Protein AF-A0A1H9P0B0-F1 (afdb_monomer_lite)

Sequence (717 aa):
MHRDKDIGLKILKIICSAGIIAATFNVGNLKNVRAEEIKENSNQQDVENGSNLEKEEQLEKSNEESKLYTNEQSDELQSFEEEKDVPRVEPISPVYEGVDYSAVYDYHYYIENNPDVREEYPYNPSAVFEHFIRFGMSEGRLSSPNFDVKSYKNANPDLRAAFGNNLVKYYKHYVQYGQYENRVATGCETLQKTISSYNGKDYSAVYDYDYYKLHNKDLEKAFGDNDALYIKHFAEFGMNEQRQAKESFDPKSYRYAYPDLRAHFRRNYKMYYEHYINHGLRENRKDTTGVTELRNPLTRVNNEDYSKVYDYHYYIENNPDIKAFYGDDDAGALEHFYKFGMREQRKANDTFDVRSYRYEYMDLRGAFFSDYAQYYRHYIKHGAAEGRHTSGVTSLQGIITKINGIDYSKVYNFHEYINRYPDLKRLYADDDAGAIKHFAEFGMREQRKGNDTFDVRSYRYEYRDLRLIFRNNYPEYYKHYINHGAAEGRHTSGVTTLQNPVTVYGGIELAPIYDYYFYSSHYPDLVRAYGDDDVSLLEHFGGIGIIEGRQAKAQFDQNLYNDVKERLHPTPPPIVGTDAMINIAQRYSSPSPYLILVDRSRHKVGIFSGSQGRWGEVDYFLCGDGKASTPTVEGLFHIVNKKPYFDSGSARCWYATRIYKGYLFHSVLYTQTSSPTHIKDGRLGVGVSHGCVRLDINKAKWIYDNIPIGTTVVIYS

Secondary structure (DSSP, 8-state):
----SSSTTTTTTSSS-S----------------------------------------------------------------------------EETTEE-TTT--HHHHHHH-HHHHHHSTT-HHHHHHHIIIIIHHHT---BTTB-HHHHHHH-HHHHHHHTT-HHHHHHHIIIIITTTT---SS--S-SS---EETTEE-TTT--HHHHHHH-HHHHHHHTT-HHHHHHHIIIIITTTT---BTTB-HHHHHHH-HHHHHHHTT-HHHHHHHIIIIITTTT---SS---S-SS---EETTEE-TTT--HHHHHHH-HHHHHHHTT-HHHHHHHIIIIITTTT---SSS--HHHHHHH-HHHHHHHTT-HHHHHHHIIIIITTTT---S---S-SS---EETTEE-TTT--HHHHHHH-HHHHHHHTT-HHHHHHHIIIIITTTT--SSTT--HHHHHHH-HHHHHHHTT-HHHHHHHIIIIITTTT---S---S-SS---EETTEE-TTTB-HHHHHHH-HHHHHHHTT-HHHHHHHIIIIIHHHT--BSSS--HHHHHHHHHHHSPPPPPPPTT--HHHHHTT---SSSEEEEEETTTTEEEEEES-TT-PEEEEEEE-B-B-TTSPPPPEEEE--EEEEEEEETTEEEEEEEEEETTEEEEESEE-SSSSS--EEE---SS--BSSSEEE-HHHHHHHHHHSPTT-EEEEE-

pLDDT: mean 85.05, std 21.52, range [22.92, 98.44]

InterPro domains:
  IPR005490 L,D-transpeptidase catalytic domain [PF03734] (594-715)
  IPR005490 L,D-transpeptidase catalytic domain [PS52029] (594-716)
  IPR005490 L,D-transpeptidase catalytic domain [cd16913] (595-716)
  IPR038063 L,D-transpeptidase catalytic domain-like [G3DSA:2.40.440.10] (590-716)
  IPR038063 L,D-transpeptidase catalytic domain-like [SSF141523] (592-716)
  IPR050979 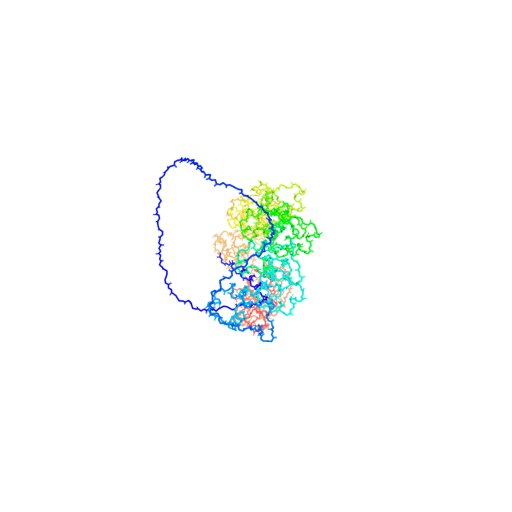Bacterial L,D-transpeptidase [PTHR30582] (591-716)

Structure (mmCIF, N/CA/C/O backbone):
data_AF-A0A1H9P0B0-F1
#
_entry.id   AF-A0A1H9P0B0-F1
#
loop_
_atom_site.group_PDB
_atom_site.id
_atom_site.type_symbol
_atom_site.label_atom_id
_atom_site.label_alt_id
_atom_site.label_comp_id
_atom_site.label_asym_id
_atom_site.label_entity_id
_atom_site.label_seq_id
_atom_site.pdbx_PDB_ins_code
_atom_site.Cartn_x
_atom_site.Cartn_y
_atom_site.Cartn_z
_atom_site.occupancy
_atom_site.B_iso_or_equiv
_atom_site.auth_seq_id
_atom_site.auth_comp_id
_atom_site.auth_asym_id
_atom_site.auth_atom_id
_atom_site.pdbx_PDB_model_num
ATOM 1 N N . MET A 1 1 ? 4.850 9.548 22.088 1.00 40.91 1 MET A N 1
ATOM 2 C CA . MET A 1 1 ? 5.548 9.685 20.791 1.00 40.91 1 MET A CA 1
ATOM 3 C C . MET A 1 1 ? 7.007 9.253 20.957 1.00 40.91 1 MET A C 1
ATOM 5 O O . MET A 1 1 ? 7.871 10.095 21.133 1.00 40.91 1 MET A O 1
ATOM 9 N N . HIS A 1 2 ? 7.270 7.940 20.987 1.00 32.16 2 HIS A N 1
ATOM 10 C CA . HIS A 1 2 ? 8.622 7.353 21.039 1.00 32.16 2 HIS A CA 1
ATOM 11 C C . HIS A 1 2 ? 8.531 5.837 20.769 1.00 32.16 2 HIS A C 1
ATOM 13 O O . HIS A 1 2 ? 8.406 5.039 21.695 1.00 32.16 2 HIS A O 1
ATOM 19 N N . ARG A 1 3 ? 8.494 5.485 19.479 1.00 30.97 3 ARG A N 1
ATOM 20 C CA . ARG A 1 3 ? 8.750 4.189 18.810 1.00 30.97 3 ARG A CA 1
ATOM 21 C C . ARG A 1 3 ? 8.471 4.409 17.308 1.00 30.97 3 ARG A C 1
ATOM 23 O O . ARG A 1 3 ? 8.015 5.490 16.946 1.00 30.97 3 ARG A O 1
ATOM 30 N N . ASP A 1 4 ? 8.813 3.433 16.470 1.00 36.25 4 ASP A N 1
ATOM 31 C CA . ASP A 1 4 ? 8.596 3.421 15.009 1.00 36.25 4 ASP A CA 1
ATOM 32 C C . ASP A 1 4 ? 9.521 4.310 14.151 1.00 36.25 4 ASP A C 1
ATOM 34 O O . ASP A 1 4 ? 9.092 5.142 13.356 1.00 36.25 4 ASP A O 1
ATOM 38 N N . LYS A 1 5 ? 10.834 4.046 14.239 1.00 33.19 5 LYS A N 1
ATOM 39 C CA . LYS A 1 5 ? 11.798 4.328 13.149 1.00 33.19 5 LYS A CA 1
ATOM 40 C C . LYS A 1 5 ? 12.561 3.094 12.633 1.00 33.19 5 LYS A C 1
ATOM 42 O O . LYS A 1 5 ? 13.359 3.224 11.713 1.00 33.19 5 LYS A O 1
ATOM 47 N N . ASP A 1 6 ? 12.309 1.902 13.180 1.00 38.84 6 ASP A N 1
ATOM 48 C CA . ASP A 1 6 ? 13.227 0.749 13.063 1.00 38.84 6 ASP A CA 1
ATOM 49 C C . ASP A 1 6 ? 12.710 -0.418 12.187 1.00 38.84 6 ASP A C 1
ATOM 51 O O . ASP A 1 6 ? 13.233 -1.532 12.215 1.00 38.84 6 ASP A O 1
ATOM 55 N N . ILE A 1 7 ? 11.659 -0.175 11.392 1.00 36.25 7 ILE A N 1
ATOM 56 C CA . ILE A 1 7 ? 11.090 -1.165 10.452 1.00 36.25 7 ILE A CA 1
ATOM 57 C C . ILE A 1 7 ? 11.557 -0.906 9.007 1.00 36.25 7 ILE A C 1
ATOM 59 O O . ILE A 1 7 ? 11.812 -1.854 8.265 1.00 36.25 7 ILE A O 1
ATOM 63 N N . GLY A 1 8 ? 11.783 0.356 8.618 1.00 31.88 8 GLY A N 1
ATOM 64 C CA . GLY A 1 8 ? 12.218 0.713 7.258 1.00 31.88 8 GLY A CA 1
ATOM 65 C C . GLY A 1 8 ? 13.624 0.225 6.879 1.00 31.88 8 GLY A C 1
ATOM 66 O O . GLY A 1 8 ? 13.896 -0.019 5.706 1.00 31.88 8 GLY A O 1
ATOM 67 N N . LEU A 1 9 ? 14.519 0.019 7.853 1.00 32.91 9 LEU A N 1
ATOM 68 C CA . LEU A 1 9 ? 15.931 -0.297 7.587 1.00 32.91 9 LEU A CA 1
ATOM 69 C C . LEU A 1 9 ? 16.223 -1.797 7.372 1.00 32.91 9 LEU A C 1
ATOM 71 O O . LEU A 1 9 ? 17.342 -2.159 7.009 1.00 32.91 9 LEU A O 1
ATOM 75 N N . LYS A 1 10 ? 15.239 -2.685 7.585 1.00 33.31 10 LYS A N 1
ATOM 76 C CA . LYS A 1 10 ? 15.415 -4.146 7.439 1.00 33.31 10 LYS A CA 1
ATOM 77 C C . LYS A 1 10 ? 15.059 -4.696 6.057 1.00 33.31 10 LYS A C 1
ATOM 79 O O . LYS A 1 10 ? 15.552 -5.761 5.705 1.00 33.31 10 LYS A O 1
ATOM 84 N N . ILE A 1 11 ? 14.274 -3.972 5.257 1.00 32.31 11 ILE A N 1
ATOM 85 C CA . ILE A 1 11 ? 13.881 -4.418 3.906 1.00 32.31 11 ILE A CA 1
ATOM 86 C C . ILE A 1 11 ? 14.977 -4.100 2.871 1.00 32.31 11 ILE A C 1
ATOM 88 O O . ILE A 1 11 ? 15.235 -4.904 1.979 1.00 32.31 11 ILE A O 1
ATOM 92 N N . LEU A 1 12 ? 15.717 -2.996 3.043 1.00 30.12 12 LEU A N 1
ATOM 93 C CA . LEU A 1 12 ? 16.769 -2.583 2.102 1.00 30.12 12 LEU A CA 1
ATOM 94 C C . LEU A 1 12 ? 18.017 -3.495 2.098 1.00 30.12 12 LEU A C 1
ATOM 96 O O . LEU A 1 12 ? 18.828 -3.420 1.180 1.00 30.12 12 LEU A O 1
ATOM 100 N N . LYS A 1 13 ? 18.185 -4.370 3.101 1.00 32.91 13 LYS A N 1
ATOM 101 C CA . LYS A 1 13 ? 19.339 -5.286 3.214 1.00 32.91 13 LYS A CA 1
ATOM 102 C C . LYS A 1 13 ? 19.157 -6.651 2.539 1.00 32.91 13 LYS A C 1
ATOM 104 O O . LYS A 1 13 ? 20.105 -7.426 2.531 1.00 32.91 13 LYS A O 1
ATOM 109 N N . ILE A 1 14 ? 17.985 -6.949 1.972 1.00 30.84 14 ILE A N 1
ATOM 110 C CA . ILE A 1 14 ? 17.699 -8.260 1.351 1.00 30.84 14 ILE A CA 1
ATOM 111 C C . ILE A 1 14 ? 17.942 -8.257 -0.174 1.00 30.84 14 ILE A C 1
ATOM 113 O O . ILE A 1 14 ? 18.101 -9.316 -0.769 1.00 30.84 14 ILE A O 1
ATOM 117 N N . ILE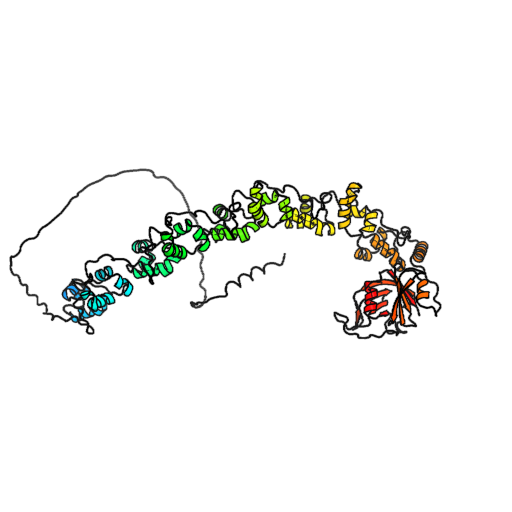 A 1 15 ? 18.040 -7.085 -0.814 1.00 31.55 15 ILE A N 1
ATOM 118 C CA . ILE A 1 15 ? 18.153 -6.973 -2.283 1.00 31.55 15 ILE A CA 1
ATOM 119 C C . ILE A 1 15 ? 19.616 -7.012 -2.783 1.00 31.55 15 ILE A C 1
ATOM 121 O O . ILE A 1 15 ? 19.869 -7.415 -3.914 1.00 31.55 15 ILE A O 1
ATOM 125 N N . CYS A 1 16 ? 20.608 -6.683 -1.948 1.00 28.45 16 CYS A N 1
ATOM 126 C CA . CYS A 1 16 ? 22.018 -6.575 -2.361 1.00 28.45 16 CYS A CA 1
ATOM 127 C C . CYS A 1 16 ? 22.856 -7.838 -2.070 1.00 28.45 16 CYS A C 1
ATOM 129 O O . CYS A 1 16 ? 23.923 -7.749 -1.464 1.00 28.45 16 CYS A O 1
ATOM 131 N N . SER A 1 17 ? 22.384 -9.035 -2.435 1.00 30.73 17 SER A N 1
ATOM 132 C CA . SER A 1 17 ? 23.117 -10.291 -2.169 1.00 30.73 17 SER A CA 1
ATOM 133 C C . SER A 1 17 ? 23.054 -11.316 -3.309 1.00 30.73 17 SER A C 1
ATOM 135 O O . SER A 1 17 ? 22.697 -12.469 -3.090 1.00 30.73 17 SER A O 1
ATOM 137 N N . ALA A 1 18 ? 23.469 -10.905 -4.516 1.00 27.97 18 ALA A N 1
ATOM 138 C CA . ALA A 1 18 ? 23.964 -11.804 -5.568 1.00 27.97 18 ALA A CA 1
ATOM 139 C C . ALA A 1 18 ? 24.812 -11.050 -6.626 1.00 27.97 18 ALA A C 1
ATOM 141 O O . ALA A 1 18 ? 24.303 -10.137 -7.265 1.00 27.97 18 ALA A O 1
ATOM 142 N N . GLY A 1 19 ? 26.065 -11.476 -6.864 1.00 27.22 19 GLY A N 1
ATOM 143 C CA . GLY A 1 19 ? 26.716 -11.358 -8.190 1.00 27.22 19 GLY A CA 1
ATOM 144 C C . GLY A 1 19 ? 27.566 -10.120 -8.559 1.00 27.22 19 GLY A C 1
ATOM 145 O O . GLY A 1 19 ? 27.167 -9.363 -9.430 1.00 27.22 19 GLY A O 1
ATOM 146 N N . ILE A 1 20 ? 28.755 -9.968 -7.948 1.00 30.59 20 ILE A N 1
ATOM 147 C CA . ILE A 1 20 ? 30.113 -9.872 -8.579 1.00 30.59 20 ILE A CA 1
ATOM 148 C C . ILE A 1 20 ? 30.171 -9.287 -10.030 1.00 30.59 20 ILE A C 1
ATOM 150 O O . ILE A 1 20 ? 29.515 -9.814 -10.917 1.00 30.59 20 ILE A O 1
ATOM 154 N N . ILE A 1 21 ? 30.954 -8.241 -10.365 1.00 28.03 21 ILE A N 1
ATOM 155 C CA . ILE A 1 21 ? 32.432 -8.219 -10.578 1.00 28.03 21 ILE A CA 1
ATOM 156 C C . ILE A 1 21 ? 33.046 -6.846 -10.205 1.00 28.03 21 ILE A C 1
ATOM 158 O O . ILE A 1 21 ? 32.392 -5.810 -10.273 1.00 28.03 21 ILE A O 1
ATOM 162 N N . ALA A 1 22 ? 34.319 -6.854 -9.793 1.00 28.23 22 ALA A N 1
ATOM 163 C CA . ALA A 1 22 ? 35.058 -5.704 -9.271 1.00 28.23 22 ALA A CA 1
ATOM 164 C C . ALA A 1 22 ? 35.684 -4.775 -10.334 1.00 28.23 22 ALA A C 1
ATOM 166 O O . ALA A 1 22 ? 36.183 -5.232 -11.359 1.00 28.23 22 ALA A O 1
ATOM 167 N N . ALA A 1 23 ? 35.810 -3.493 -9.979 1.00 26.31 23 ALA A N 1
ATOM 168 C CA . ALA A 1 23 ? 36.848 -2.592 -10.476 1.00 26.31 23 ALA A CA 1
ATOM 169 C C . ALA A 1 23 ? 37.413 -1.793 -9.288 1.00 26.31 23 ALA A C 1
ATOM 171 O O . ALA A 1 23 ? 36.669 -1.164 -8.535 1.00 26.31 23 ALA A O 1
ATOM 172 N N . THR A 1 24 ? 38.724 -1.867 -9.072 1.00 29.58 24 THR A N 1
ATOM 173 C CA . THR A 1 24 ? 39.413 -1.231 -7.941 1.00 29.58 24 THR A CA 1
ATOM 174 C C . THR A 1 24 ? 39.686 0.247 -8.197 1.00 29.58 24 THR A C 1
ATOM 176 O O . THR A 1 24 ? 40.335 0.564 -9.191 1.00 29.58 24 THR A O 1
ATOM 179 N N . PHE A 1 25 ? 39.344 1.128 -7.252 1.00 24.41 25 PHE A N 1
ATOM 180 C CA . PHE A 1 25 ? 39.997 2.436 -7.133 1.00 24.41 25 PHE A CA 1
ATOM 181 C C . PHE A 1 25 ? 40.391 2.749 -5.688 1.00 24.41 25 PHE A C 1
ATOM 183 O O . PHE A 1 25 ? 39.725 2.357 -4.730 1.00 24.41 25 PHE A O 1
ATOM 190 N N . ASN A 1 26 ? 41.550 3.390 -5.562 1.00 25.98 26 ASN A N 1
ATOM 191 C CA . ASN A 1 26 ? 42.333 3.493 -4.338 1.00 25.98 26 ASN A CA 1
ATOM 192 C C . ASN A 1 26 ? 41.938 4.739 -3.524 1.00 25.98 26 ASN A C 1
ATOM 194 O O . ASN A 1 26 ? 41.812 5.825 -4.087 1.00 25.98 26 ASN A O 1
ATOM 198 N N . VAL A 1 27 ? 41.774 4.604 -2.204 1.00 26.69 27 VAL A N 1
ATOM 199 C CA . VAL A 1 27 ? 41.466 5.734 -1.309 1.00 26.69 27 VAL A CA 1
ATOM 200 C C . VAL A 1 27 ? 42.768 6.293 -0.742 1.00 26.69 27 VAL A C 1
ATOM 202 O O . VAL A 1 27 ? 43.434 5.630 0.050 1.00 26.69 27 VAL A O 1
ATOM 205 N N . GLY A 1 28 ? 43.117 7.527 -1.116 1.00 28.16 28 GLY A N 1
ATOM 206 C CA . GLY A 1 28 ? 44.353 8.184 -0.686 1.00 28.16 28 GLY A CA 1
ATOM 207 C C . GLY A 1 28 ? 44.184 9.671 -0.365 1.00 28.16 28 GLY A C 1
ATOM 208 O O . GLY A 1 28 ? 44.182 10.498 -1.263 1.00 28.16 28 GLY A O 1
ATOM 209 N N . ASN A 1 29 ? 44.151 9.982 0.935 1.00 27.48 29 ASN A N 1
ATOM 210 C CA . ASN A 1 29 ? 44.436 11.283 1.564 1.00 27.48 29 ASN A CA 1
ATOM 211 C C . ASN A 1 29 ? 43.575 12.521 1.225 1.00 27.48 29 ASN A C 1
ATOM 213 O O . ASN A 1 29 ? 43.861 13.304 0.325 1.00 27.48 29 ASN A O 1
ATOM 217 N N . LEU A 1 30 ? 42.656 12.822 2.149 1.00 26.05 30 LEU A N 1
ATOM 218 C CA . LEU A 1 30 ? 42.224 14.186 2.475 1.00 26.05 30 LEU A CA 1
ATOM 219 C C . LEU A 1 30 ? 43.319 14.934 3.259 1.00 26.05 30 LEU A C 1
ATOM 221 O O . LEU A 1 30 ? 43.673 14.471 4.342 1.00 26.05 30 LEU A O 1
ATOM 225 N N . LYS A 1 31 ? 43.750 16.125 2.811 1.00 30.02 31 LYS A N 1
ATOM 226 C CA . LYS A 1 31 ? 44.203 17.233 3.688 1.00 30.02 31 LYS A CA 1
ATOM 227 C C . LYS A 1 31 ? 44.002 18.612 3.029 1.00 30.02 31 LYS A C 1
ATOM 229 O O . LYS A 1 31 ? 44.608 18.906 2.011 1.00 30.02 31 LYS A O 1
ATOM 234 N N . ASN A 1 32 ? 43.177 19.432 3.684 1.00 29.09 32 ASN A N 1
ATOM 235 C CA . ASN A 1 32 ? 43.084 20.904 3.708 1.00 29.09 32 ASN A CA 1
ATOM 236 C C . ASN A 1 32 ? 43.797 21.758 2.633 1.00 29.09 32 ASN A C 1
ATOM 238 O O . ASN A 1 32 ? 45.016 21.890 2.687 1.00 29.09 32 ASN A O 1
ATOM 242 N N . VAL A 1 33 ? 43.015 22.583 1.918 1.00 27.14 33 VAL A N 1
ATOM 243 C CA . VAL A 1 33 ? 43.248 24.046 1.796 1.00 27.14 33 VAL A CA 1
ATOM 244 C C . VAL A 1 33 ? 41.890 24.771 1.908 1.00 27.14 33 VAL A C 1
ATOM 246 O O . VAL A 1 33 ? 40.851 24.187 1.605 1.00 27.14 33 VAL A O 1
ATOM 249 N N . ARG A 1 34 ? 41.891 26.009 2.424 1.00 27.70 34 ARG A N 1
ATOM 250 C CA . ARG A 1 34 ? 40.715 26.885 2.607 1.00 27.70 34 ARG A CA 1
ATOM 251 C C . ARG A 1 34 ? 40.079 27.316 1.277 1.00 27.70 34 ARG A C 1
ATOM 253 O O . ARG A 1 34 ? 40.787 27.480 0.291 1.00 27.70 34 ARG A O 1
ATOM 260 N N . ALA A 1 35 ? 38.782 27.620 1.320 1.00 27.92 35 ALA A N 1
ATOM 261 C CA . ALA A 1 35 ? 38.116 28.492 0.354 1.00 27.92 35 ALA A CA 1
ATOM 262 C C . ALA A 1 35 ? 37.975 29.908 0.943 1.00 27.92 35 ALA A C 1
ATOM 264 O O . ALA A 1 35 ? 37.731 30.044 2.145 1.00 27.92 35 ALA A O 1
ATOM 265 N N . GLU A 1 36 ? 38.113 30.933 0.104 1.00 28.31 36 GLU A N 1
ATOM 266 C CA . GLU A 1 36 ? 37.756 32.322 0.421 1.00 28.31 36 GLU A CA 1
ATOM 267 C C . GLU A 1 36 ? 36.443 32.695 -0.280 1.00 28.31 36 GLU A C 1
ATOM 269 O O . GLU A 1 36 ? 36.149 32.219 -1.378 1.00 28.31 36 GLU A O 1
ATOM 274 N N . GLU A 1 37 ? 35.635 33.521 0.383 1.00 30.52 37 GLU A N 1
ATOM 275 C CA . GLU A 1 37 ? 34.362 34.026 -0.134 1.00 30.52 37 GLU A CA 1
ATOM 276 C C . GLU A 1 37 ? 34.591 35.197 -1.100 1.00 30.52 37 GLU A C 1
ATOM 278 O O . GLU A 1 37 ? 35.351 36.112 -0.785 1.00 30.52 37 GLU A O 1
ATOM 283 N N . ILE A 1 38 ? 33.829 35.262 -2.196 1.00 28.72 38 ILE A N 1
ATOM 284 C CA . ILE A 1 38 ? 33.511 36.540 -2.852 1.00 28.72 38 ILE A CA 1
ATOM 285 C C . ILE A 1 38 ? 31.994 36.626 -3.018 1.00 28.72 38 ILE A C 1
ATOM 287 O O . ILE A 1 38 ? 31.350 35.697 -3.502 1.00 28.72 38 ILE A O 1
ATOM 291 N N . LYS A 1 39 ? 31.434 37.744 -2.551 1.00 28.62 39 LYS A N 1
ATOM 292 C CA . LYS A 1 39 ? 30.000 38.045 -2.552 1.00 28.62 39 LYS A CA 1
ATOM 293 C C . LYS A 1 39 ? 29.566 38.688 -3.864 1.00 28.62 39 LYS A C 1
ATOM 295 O O . LYS A 1 39 ? 30.308 39.466 -4.459 1.00 28.62 39 LYS A O 1
ATOM 300 N N . GLU A 1 40 ? 28.318 38.434 -4.229 1.00 29.22 40 GLU A N 1
ATOM 301 C CA . GLU A 1 40 ? 27.564 39.256 -5.172 1.00 29.22 40 GLU A CA 1
ATOM 302 C C . GLU A 1 40 ? 27.422 40.696 -4.646 1.00 29.22 40 GLU A C 1
ATOM 304 O O . GLU A 1 40 ? 27.255 40.901 -3.441 1.00 29.22 40 GLU A O 1
ATOM 309 N N . ASN A 1 41 ? 27.368 41.679 -5.552 1.00 27.47 41 ASN A N 1
ATOM 310 C CA . ASN A 1 41 ? 26.251 42.624 -5.521 1.00 27.47 41 ASN A CA 1
ATOM 311 C C . ASN A 1 41 ? 26.054 43.382 -6.845 1.00 27.47 41 ASN A C 1
ATOM 313 O O . ASN A 1 41 ? 26.991 43.940 -7.405 1.00 27.47 41 ASN A O 1
ATOM 317 N N . SER A 1 42 ? 24.792 43.399 -7.278 1.00 29.39 42 SER A N 1
ATOM 318 C CA . SER A 1 42 ? 24.070 44.480 -7.968 1.00 29.39 42 SER A CA 1
ATOM 319 C C . SER A 1 42 ? 24.850 45.598 -8.689 1.00 29.39 42 SER A C 1
ATOM 321 O O . SER A 1 42 ? 25.502 46.425 -8.051 1.00 29.39 42 SER A O 1
ATOM 323 N N . ASN A 1 43 ? 24.519 45.813 -9.966 1.00 27.88 43 ASN A N 1
ATOM 324 C CA . ASN A 1 43 ? 23.681 46.973 -10.301 1.00 27.88 43 ASN A CA 1
ATOM 325 C C . ASN A 1 43 ? 22.981 46.819 -11.657 1.00 27.88 43 ASN A C 1
ATOM 327 O O . ASN A 1 43 ? 23.537 46.286 -12.612 1.00 27.88 43 ASN A O 1
ATOM 331 N N . GLN A 1 44 ? 21.750 47.320 -11.712 1.00 31.28 44 GLN A N 1
ATOM 332 C CA . GLN A 1 44 ? 20.889 47.372 -12.886 1.00 31.28 44 GLN A CA 1
ATOM 333 C C . GLN A 1 44 ? 20.434 48.829 -13.021 1.00 31.28 44 GLN A C 1
ATOM 335 O O . GLN A 1 44 ? 19.975 49.398 -12.031 1.00 31.28 44 GLN A O 1
ATOM 340 N N . GLN A 1 45 ? 20.580 49.439 -14.199 1.00 29.20 45 GLN A N 1
ATOM 341 C CA . GLN A 1 45 ? 19.930 50.714 -14.509 1.00 29.20 45 GLN A CA 1
ATOM 342 C C . GLN A 1 45 ? 19.765 50.891 -16.026 1.00 29.20 45 GLN A C 1
ATOM 344 O O . GLN A 1 45 ? 20.739 51.037 -16.757 1.00 29.20 45 GLN A O 1
ATOM 349 N N . ASP A 1 46 ? 18.513 50.752 -16.459 1.00 27.28 46 ASP A N 1
ATOM 350 C CA . ASP A 1 46 ? 17.743 51.593 -17.387 1.00 27.28 46 ASP A CA 1
ATOM 351 C C . ASP A 1 46 ? 18.469 52.450 -18.451 1.00 27.28 46 ASP A C 1
ATOM 353 O O . ASP A 1 46 ? 19.350 53.246 -18.138 1.00 27.28 46 ASP A O 1
ATOM 357 N N . VAL A 1 47 ? 17.964 52.407 -19.695 1.00 28.47 47 VAL A N 1
ATOM 358 C CA . VAL A 1 47 ? 17.231 53.510 -20.381 1.00 28.47 47 VAL A CA 1
ATOM 359 C C . VAL A 1 47 ? 17.192 53.278 -21.911 1.00 28.47 47 VAL A C 1
ATOM 361 O O . VAL A 1 47 ? 18.203 53.344 -22.595 1.00 28.47 47 VAL A O 1
ATOM 364 N N . GLU A 1 48 ? 15.973 53.013 -22.393 1.00 27.33 48 GLU A N 1
ATOM 365 C CA . GLU A 1 48 ? 15.291 53.450 -23.633 1.00 27.33 48 GLU A CA 1
ATOM 366 C C . GLU A 1 48 ? 15.943 53.620 -25.040 1.00 27.33 48 GLU A C 1
ATOM 368 O O . GLU A 1 48 ? 17.028 54.154 -25.225 1.00 27.33 48 GLU A O 1
ATOM 373 N N . ASN A 1 49 ? 15.054 53.405 -26.033 1.00 25.81 49 ASN A N 1
ATOM 374 C CA . ASN A 1 49 ? 14.916 54.065 -27.353 1.00 25.81 49 ASN A CA 1
ATOM 375 C C . ASN A 1 49 ? 15.885 53.734 -28.511 1.00 25.81 49 ASN A C 1
ATOM 377 O O . ASN A 1 49 ? 17.100 53.724 -28.372 1.00 25.81 49 ASN A O 1
ATOM 381 N N . GLY A 1 50 ? 15.312 53.597 -29.720 1.00 26.44 50 GLY A N 1
ATOM 382 C CA . GLY A 1 50 ? 16.060 53.615 -30.990 1.00 26.44 50 GLY A CA 1
ATOM 383 C C . GLY A 1 50 ? 15.399 52.838 -32.135 1.00 26.44 50 GLY A C 1
ATOM 384 O O . GLY A 1 50 ? 15.651 51.652 -32.308 1.00 26.44 50 GLY A O 1
ATOM 385 N N . SER A 1 51 ? 14.547 53.499 -32.918 1.00 27.47 51 SER A N 1
ATOM 386 C CA . SER A 1 51 ? 13.839 52.952 -34.086 1.00 27.47 51 SER A CA 1
ATOM 387 C C . SER A 1 51 ? 14.649 52.960 -35.400 1.00 27.47 51 SER A C 1
ATOM 389 O O . SER A 1 51 ? 15.626 53.691 -35.521 1.00 27.47 51 SER A O 1
ATOM 391 N N . ASN A 1 52 ? 14.090 52.275 -36.417 1.00 27.88 52 ASN A N 1
ATOM 392 C CA . ASN A 1 52 ? 14.205 52.531 -37.872 1.00 27.88 52 ASN A CA 1
ATOM 393 C C . ASN A 1 52 ? 15.469 52.044 -38.637 1.00 27.88 52 ASN A C 1
ATOM 395 O O . ASN A 1 52 ? 16.581 52.182 -38.154 1.00 27.88 52 ASN A O 1
ATOM 399 N N . LEU A 1 53 ? 15.275 51.282 -39.739 1.00 28.52 53 LEU A N 1
ATOM 400 C CA . LEU A 1 53 ? 15.372 51.661 -41.186 1.00 28.52 53 LEU A CA 1
ATOM 401 C C . LEU A 1 53 ? 16.845 51.827 -41.665 1.00 28.52 53 LEU A C 1
ATOM 403 O O . LEU A 1 53 ? 17.659 52.335 -40.914 1.00 28.52 53 LEU A O 1
ATOM 407 N N . GLU A 1 54 ? 17.298 51.438 -42.868 1.00 30.12 54 GLU A N 1
ATOM 408 C CA . GLU A 1 54 ? 16.641 51.069 -44.140 1.00 30.12 54 GLU A CA 1
ATOM 409 C C . GLU A 1 54 ? 17.637 50.337 -45.097 1.00 30.12 54 GLU A C 1
ATOM 411 O O . GLU A 1 54 ? 18.833 50.537 -44.941 1.00 30.12 54 GLU A O 1
ATOM 416 N N . LYS A 1 55 ? 17.120 49.557 -46.077 1.00 29.02 55 LYS A N 1
ATOM 417 C CA . LYS A 1 55 ? 17.572 49.319 -47.495 1.00 29.02 55 LYS A CA 1
ATOM 418 C C . LYS A 1 55 ? 19.062 49.026 -47.843 1.00 29.02 55 LYS A C 1
ATOM 420 O O . LYS A 1 55 ? 19.976 49.624 -47.303 1.00 29.02 55 LYS A O 1
ATOM 425 N N . GLU A 1 56 ? 19.365 47.981 -48.634 1.00 28.11 56 GLU A N 1
ATOM 426 C CA . GLU A 1 56 ? 19.513 47.955 -50.128 1.00 28.11 56 GLU A CA 1
ATOM 427 C C . GLU A 1 56 ? 20.570 48.966 -50.653 1.00 28.11 56 GLU A C 1
ATOM 429 O O . GLU A 1 56 ? 20.585 50.108 -50.221 1.00 28.11 56 GLU A O 1
ATOM 434 N N . GLU A 1 57 ? 21.529 48.629 -51.534 1.00 32.25 57 GLU A N 1
ATOM 435 C CA . GLU A 1 57 ? 21.332 48.094 -52.901 1.00 32.25 57 GLU A CA 1
ATOM 436 C C . GLU A 1 57 ? 22.582 47.356 -53.499 1.00 32.25 57 GLU A C 1
ATOM 438 O O . GLU A 1 57 ? 23.565 47.093 -52.810 1.00 32.25 57 GLU A O 1
ATOM 443 N N . GLN A 1 58 ? 22.500 46.970 -54.781 1.00 27.45 58 GLN A N 1
ATOM 444 C CA . GLN A 1 58 ? 23.263 45.952 -55.541 1.00 27.45 58 GLN A CA 1
ATOM 445 C C . GLN A 1 58 ? 24.604 46.399 -56.186 1.00 27.45 58 GLN A C 1
ATOM 447 O O . GLN A 1 58 ? 24.847 47.591 -56.341 1.00 27.45 58 GLN A O 1
ATOM 452 N N . LEU A 1 59 ? 25.400 45.433 -56.694 1.00 26.41 59 LEU A N 1
ATOM 453 C CA . LEU A 1 59 ? 25.711 45.212 -58.139 1.00 26.41 59 LEU A CA 1
ATOM 454 C C . LEU A 1 59 ? 26.480 43.865 -58.320 1.00 26.41 59 LEU A C 1
ATOM 456 O O . LEU A 1 59 ? 27.316 43.534 -57.488 1.00 26.41 59 LEU A O 1
ATOM 460 N N . GLU A 1 60 ? 26.061 42.946 -59.211 1.00 29.23 60 GLU A N 1
ATOM 461 C CA . GLU A 1 60 ? 26.620 42.662 -60.569 1.00 29.23 60 GLU A CA 1
ATOM 462 C C . GLU A 1 60 ? 28.133 42.320 -60.619 1.00 29.23 60 GLU A C 1
ATOM 464 O O . GLU A 1 60 ? 28.926 43.000 -59.986 1.00 29.23 60 GLU A O 1
ATOM 469 N N . LYS A 1 61 ? 28.683 41.349 -61.373 1.00 31.02 61 LYS A N 1
ATOM 470 C CA . LYS A 1 61 ? 28.275 40.419 -62.468 1.00 31.02 61 LYS A CA 1
ATOM 471 C C . LYS A 1 61 ? 29.313 39.249 -62.479 1.00 31.02 61 LYS A C 1
ATOM 473 O O . LYS A 1 61 ? 30.290 39.345 -61.745 1.00 31.02 61 LYS A O 1
ATOM 478 N N . SER A 1 62 ? 29.256 38.138 -63.228 1.00 27.64 62 SER A N 1
ATOM 479 C CA . SER A 1 62 ? 28.401 37.599 -64.316 1.00 27.64 62 SER A CA 1
ATOM 480 C C . SER A 1 62 ? 28.360 36.041 -64.234 1.00 27.64 62 SER A C 1
ATOM 482 O O . SER A 1 62 ? 28.580 35.503 -63.154 1.00 27.64 62 SER A O 1
ATOM 484 N N . ASN A 1 63 ? 28.064 35.311 -65.326 1.00 27.14 63 ASN A N 1
ATOM 485 C CA . ASN A 1 63 ? 27.757 33.863 -65.353 1.00 27.14 63 ASN A CA 1
ATOM 486 C C . ASN A 1 63 ? 28.409 33.115 -66.555 1.00 27.14 63 ASN A C 1
ATOM 488 O O . ASN A 1 63 ? 29.028 33.768 -67.391 1.00 27.14 63 ASN A O 1
ATOM 492 N N . GLU A 1 64 ? 28.140 31.796 -66.657 1.00 31.83 64 GLU A N 1
ATOM 493 C CA . GLU A 1 64 ? 28.226 30.899 -67.852 1.00 31.83 64 GLU A CA 1
ATOM 494 C C . GLU A 1 64 ? 29.626 30.379 -68.288 1.00 31.83 64 GLU A C 1
ATOM 496 O O . GLU A 1 64 ? 30.567 31.142 -68.459 1.00 31.83 64 GLU A O 1
ATOM 501 N N . GLU A 1 65 ? 29.900 29.058 -68.238 1.00 29.80 65 GLU A N 1
ATOM 502 C CA . GLU A 1 65 ? 29.552 27.941 -69.174 1.00 29.80 65 GLU A CA 1
ATOM 503 C C . GLU A 1 65 ? 30.557 27.773 -70.351 1.00 29.80 65 GLU A C 1
ATOM 505 O O . GLU A 1 65 ? 31.127 28.753 -70.802 1.00 29.80 65 GLU A O 1
ATOM 510 N N . SER A 1 66 ? 30.805 26.604 -70.974 1.00 27.59 66 SER A N 1
ATOM 511 C CA . SER A 1 66 ? 30.727 25.176 -70.587 1.00 27.59 66 SER A CA 1
ATOM 512 C C . SER A 1 66 ? 31.433 24.289 -71.667 1.00 27.59 66 SER A C 1
ATOM 514 O O . SER A 1 66 ? 31.628 24.745 -72.787 1.00 27.59 66 SER A O 1
ATOM 516 N N . LYS A 1 67 ? 31.733 23.004 -71.360 1.00 31.81 67 LYS A N 1
ATOM 517 C CA . LYS A 1 67 ? 31.787 21.821 -72.285 1.00 31.81 67 LYS A CA 1
ATOM 518 C C . LYS A 1 67 ? 32.935 21.545 -73.320 1.00 31.81 67 LYS A C 1
ATOM 520 O O . LYS A 1 67 ? 33.156 22.301 -74.250 1.00 31.81 67 LYS A O 1
ATOM 525 N N . LEU A 1 68 ? 33.403 20.275 -73.261 1.00 25.84 68 LEU A N 1
ATOM 526 C CA . LEU A 1 68 ? 33.610 19.247 -74.335 1.00 25.84 68 LEU A CA 1
ATOM 527 C C . LEU A 1 68 ? 34.821 19.232 -75.332 1.00 25.84 68 LEU A C 1
ATOM 529 O O . LEU A 1 68 ? 34.897 20.086 -76.200 1.00 25.84 68 LEU A O 1
ATOM 533 N N . TYR A 1 69 ? 35.563 18.091 -75.320 1.00 22.92 69 TYR A N 1
ATOM 534 C CA . TYR A 1 69 ? 36.375 17.394 -76.380 1.00 22.92 69 TYR A CA 1
ATOM 535 C C . TYR A 1 69 ? 37.465 18.198 -77.165 1.00 22.92 69 TYR A C 1
ATOM 537 O O . TYR A 1 69 ? 37.446 19.417 -77.176 1.00 22.92 69 TYR A O 1
ATOM 545 N N . THR A 1 70 ? 38.504 17.636 -77.821 1.00 26.39 70 THR A N 1
ATOM 546 C CA . THR A 1 70 ? 38.841 16.261 -78.296 1.00 26.39 70 THR A CA 1
ATOM 547 C C . THR A 1 70 ? 40.380 16.076 -78.407 1.00 26.39 70 THR A C 1
ATOM 549 O O . THR A 1 70 ? 41.113 17.057 -78.325 1.00 26.39 70 THR A O 1
ATOM 552 N N . ASN A 1 71 ? 40.873 14.849 -78.650 1.00 28.41 71 ASN A N 1
ATOM 553 C CA . ASN A 1 71 ? 42.267 14.552 -79.056 1.00 28.41 71 ASN A CA 1
ATOM 554 C C . ASN A 1 71 ? 42.656 15.190 -80.409 1.00 28.41 71 ASN A C 1
ATOM 556 O O . ASN A 1 71 ? 41.803 15.222 -81.291 1.00 28.41 71 ASN A O 1
ATOM 560 N N . GLU A 1 72 ? 43.945 15.513 -80.623 1.00 31.11 72 GLU A N 1
ATOM 561 C CA . GLU A 1 72 ? 44.849 14.806 -81.571 1.00 31.11 72 GLU A CA 1
ATOM 562 C C . GLU A 1 72 ? 46.275 15.414 -81.657 1.00 31.11 72 GLU A C 1
ATOM 564 O O . GLU A 1 72 ? 46.445 16.606 -81.445 1.00 31.11 72 GLU A O 1
ATOM 569 N N . GLN A 1 73 ? 47.255 14.553 -81.999 1.00 28.95 73 GLN A N 1
ATOM 570 C CA . GLN A 1 73 ? 48.546 14.814 -82.693 1.00 28.95 73 GLN A CA 1
ATOM 571 C C . GLN A 1 73 ? 49.530 15.859 -82.096 1.00 28.95 73 GLN A C 1
ATOM 573 O O . GLN A 1 73 ? 49.226 17.039 -82.007 1.00 28.95 73 GLN A O 1
ATOM 578 N N . SER A 1 74 ? 50.708 15.506 -81.555 1.00 27.17 74 SER A N 1
ATOM 579 C CA . SER A 1 74 ? 51.890 14.753 -82.061 1.00 27.17 74 SER A CA 1
ATOM 580 C C . SER A 1 74 ? 52.983 15.633 -82.691 1.00 27.17 74 SER A C 1
ATOM 582 O O . SER A 1 74 ? 52.725 16.326 -83.666 1.00 27.17 74 SER A O 1
ATOM 584 N N . ASP A 1 75 ? 54.201 15.470 -82.164 1.00 30.95 75 ASP A N 1
ATOM 585 C CA . ASP A 1 75 ? 55.521 15.779 -82.737 1.00 30.95 75 ASP A CA 1
ATOM 586 C C . ASP A 1 75 ? 55.842 17.212 -83.209 1.00 30.95 75 ASP A C 1
ATOM 588 O O . ASP A 1 75 ? 55.541 17.598 -84.332 1.00 30.95 75 ASP A O 1
ATOM 592 N N . GLU A 1 76 ? 56.686 17.907 -82.434 1.00 33.66 76 GLU A N 1
ATOM 593 C CA . GLU A 1 76 ? 57.978 18.358 -82.979 1.00 33.66 76 GLU A CA 1
ATOM 594 C C . GLU A 1 76 ? 59.058 18.479 -81.882 1.00 33.66 76 GLU A C 1
ATOM 596 O O . GLU A 1 76 ? 58.829 18.991 -80.787 1.00 33.66 76 GLU A O 1
ATOM 601 N N . LEU A 1 77 ? 60.250 17.950 -82.173 1.00 30.31 77 LEU A N 1
ATOM 602 C CA . LEU A 1 77 ? 61.432 17.962 -81.304 1.00 30.31 77 LEU A CA 1
ATOM 603 C C . LEU A 1 77 ? 62.235 19.252 -81.498 1.00 30.31 77 LEU A C 1
ATOM 605 O O . LEU A 1 77 ? 62.571 19.562 -82.639 1.00 30.31 77 LEU A O 1
ATOM 609 N N . GLN A 1 78 ? 62.721 19.874 -80.414 1.00 31.70 78 GLN A N 1
ATOM 610 C CA . GLN A 1 78 ? 64.082 20.442 -80.407 1.00 31.70 78 GLN A CA 1
ATOM 611 C C . GLN A 1 78 ? 64.660 20.693 -79.000 1.00 31.70 78 GLN A C 1
ATOM 613 O O . GLN A 1 78 ? 64.396 21.696 -78.346 1.00 31.70 78 GLN A O 1
ATOM 618 N N . SER A 1 79 ? 65.488 19.735 -78.576 1.00 33.12 79 SER A N 1
ATOM 619 C CA . SER A 1 79 ? 66.761 19.903 -77.853 1.00 33.12 79 SER A CA 1
ATOM 620 C C . SER A 1 79 ? 67.039 21.221 -77.104 1.00 33.12 79 SER A C 1
ATOM 622 O O . SER A 1 79 ? 67.449 22.202 -77.721 1.00 33.12 79 SER A O 1
ATOM 624 N N . PHE A 1 80 ? 67.047 21.152 -75.770 1.00 32.72 80 PHE A N 1
ATOM 625 C CA . PHE A 1 80 ? 68.055 21.817 -74.931 1.00 32.72 80 PHE A CA 1
ATOM 626 C C . PHE A 1 80 ? 68.333 20.940 -73.701 1.00 32.72 80 PHE A C 1
ATOM 628 O O . PHE A 1 80 ? 67.609 20.987 -72.709 1.00 32.72 80 PHE A O 1
ATOM 635 N N . GLU A 1 81 ? 69.372 20.108 -73.785 1.00 35.06 81 GLU A N 1
ATOM 636 C CA . GLU A 1 81 ? 69.901 19.371 -72.636 1.00 35.06 81 GLU A CA 1
ATOM 637 C C . GLU A 1 81 ? 70.753 20.326 -71.788 1.00 35.06 81 GLU A C 1
ATOM 639 O O . GLU A 1 81 ? 71.881 20.654 -72.151 1.00 35.06 81 GLU A O 1
ATOM 644 N N . GLU A 1 82 ? 70.219 20.780 -70.651 1.00 39.50 82 GLU A N 1
ATOM 645 C CA . GLU A 1 82 ? 71.053 21.303 -69.564 1.00 39.50 82 GLU A CA 1
ATOM 646 C C . GLU A 1 82 ? 71.427 20.131 -68.649 1.00 39.50 82 GLU A C 1
ATOM 648 O O . GLU A 1 82 ? 70.651 19.692 -67.797 1.00 39.50 82 GLU A O 1
ATOM 653 N N . GLU A 1 83 ? 72.623 19.591 -68.877 1.00 43.41 83 GLU A N 1
ATOM 654 C CA . GLU A 1 83 ? 73.195 18.461 -68.147 1.00 43.41 83 GLU A CA 1
ATOM 655 C C . GLU A 1 83 ? 73.474 18.855 -66.684 1.00 43.41 83 GLU A C 1
ATOM 657 O O . GLU A 1 83 ? 74.549 19.340 -66.325 1.00 43.41 83 GLU A O 1
ATOM 662 N N . LYS A 1 84 ? 72.478 18.666 -65.811 1.00 42.19 84 LYS A N 1
ATOM 663 C CA . LYS A 1 84 ? 72.692 18.634 -64.362 1.00 42.19 84 LYS A CA 1
ATOM 664 C C . LYS A 1 84 ? 73.019 17.209 -63.952 1.00 42.19 84 LYS A C 1
ATOM 666 O O . LYS A 1 84 ? 72.209 16.306 -64.141 1.00 42.19 84 LYS A O 1
ATOM 671 N N . ASP A 1 85 ? 74.201 17.055 -63.366 1.00 43.38 85 ASP A N 1
ATOM 672 C CA . ASP A 1 85 ? 74.751 15.815 -62.822 1.00 43.38 85 ASP A CA 1
ATOM 673 C C . ASP A 1 85 ? 73.867 15.282 -61.675 1.00 43.38 85 ASP A C 1
ATOM 675 O O . ASP A 1 85 ? 74.071 15.578 -60.495 1.00 43.38 85 ASP A O 1
ATOM 679 N N . VAL A 1 86 ? 72.807 14.554 -62.039 1.00 42.00 86 VAL A N 1
ATOM 680 C CA . VAL A 1 86 ? 71.987 13.779 -61.108 1.00 42.00 86 VAL A CA 1
ATOM 681 C C . VAL A 1 86 ? 72.655 12.412 -60.973 1.00 42.00 86 VAL A C 1
ATOM 683 O O . VAL A 1 86 ? 72.737 11.690 -61.972 1.00 42.00 86 VAL A O 1
ATOM 686 N N . PRO A 1 87 ? 73.114 12.009 -59.773 1.00 44.81 87 PRO A N 1
ATOM 687 C CA . PRO A 1 87 ? 73.786 10.730 -59.608 1.00 44.81 87 PRO A CA 1
ATOM 688 C C . PRO A 1 87 ? 72.863 9.597 -60.061 1.00 44.81 87 PRO A C 1
ATOM 690 O O . PRO A 1 87 ? 71.723 9.496 -59.606 1.00 44.81 87 PRO A O 1
ATOM 693 N N . ARG A 1 88 ? 73.355 8.740 -60.966 1.00 48.91 88 ARG A N 1
ATOM 694 C CA . ARG A 1 88 ? 72.611 7.581 -61.473 1.00 48.91 88 ARG A CA 1
ATOM 695 C C . ARG A 1 88 ? 72.348 6.605 -60.330 1.00 48.91 88 ARG A C 1
ATOM 697 O O . ARG A 1 88 ? 73.194 5.782 -59.990 1.00 48.91 88 ARG A O 1
ATOM 704 N N . VAL A 1 89 ? 71.163 6.712 -59.749 1.00 55.44 89 VAL A N 1
ATOM 705 C CA . VAL A 1 89 ? 70.742 5.879 -58.631 1.00 55.44 89 VAL A CA 1
ATOM 706 C C . VAL A 1 89 ? 70.387 4.483 -59.146 1.00 55.44 89 VAL A C 1
ATOM 708 O O . VAL A 1 89 ? 69.567 4.353 -60.056 1.00 55.44 89 VAL A O 1
ATOM 711 N N . GLU A 1 90 ? 71.012 3.432 -58.609 1.00 58.81 90 GLU A N 1
ATOM 712 C CA . GLU A 1 90 ? 70.678 2.064 -59.025 1.00 58.81 90 GLU A CA 1
ATOM 713 C C . GLU A 1 90 ? 69.277 1.656 -58.532 1.00 58.81 90 GLU A C 1
ATOM 715 O O . GLU A 1 90 ? 68.898 1.992 -57.404 1.00 58.81 90 GLU A O 1
ATOM 720 N N . PRO A 1 91 ? 68.492 0.930 -59.352 1.00 59.41 91 PRO A N 1
ATOM 721 C CA . PRO A 1 91 ? 67.159 0.490 -58.969 1.00 59.41 91 PRO A CA 1
ATOM 722 C C . PRO A 1 91 ? 67.246 -0.550 -57.848 1.00 59.41 91 PRO A C 1
ATOM 724 O O . PRO A 1 91 ? 67.702 -1.676 -58.054 1.00 59.41 91 PRO A O 1
ATOM 727 N N . ILE A 1 92 ? 66.773 -0.186 -56.657 1.00 68.06 92 ILE A N 1
ATOM 728 C CA . ILE A 1 92 ? 66.612 -1.143 -55.562 1.00 68.06 92 ILE A CA 1
ATOM 729 C C . ILE A 1 92 ? 65.421 -2.064 -55.836 1.00 68.06 92 ILE A C 1
ATOM 731 O O . ILE A 1 92 ? 64.361 -1.625 -56.279 1.00 68.06 92 ILE A O 1
ATOM 735 N N . SER A 1 93 ? 65.572 -3.350 -55.526 1.00 76.75 93 SER A N 1
ATOM 736 C CA . SER A 1 93 ? 64.428 -4.258 -55.441 1.00 76.75 93 SER A CA 1
ATOM 737 C C . SER A 1 93 ? 63.737 -4.022 -54.089 1.00 76.75 93 SER A C 1
ATOM 739 O O . SER A 1 93 ? 64.418 -4.135 -53.064 1.00 76.75 93 SER A O 1
ATOM 741 N N . PRO A 1 94 ? 62.435 -3.674 -54.036 1.00 84.81 94 PRO A N 1
ATOM 742 C CA . PRO A 1 94 ? 61.737 -3.314 -52.799 1.00 84.81 94 PRO A CA 1
ATOM 743 C C . PRO A 1 94 ? 61.348 -4.559 -51.981 1.00 84.81 94 PRO A C 1
ATOM 745 O O . PRO A 1 94 ? 60.185 -4.781 -51.644 1.00 84.81 94 PRO A O 1
ATOM 748 N N . VAL A 1 95 ? 62.339 -5.390 -51.653 1.00 88.94 95 VAL A N 1
ATOM 749 C CA . VAL A 1 95 ? 62.171 -6.613 -50.864 1.00 88.94 95 VAL A CA 1
ATOM 750 C C . VAL A 1 95 ? 62.524 -6.348 -49.407 1.00 88.94 95 VAL A C 1
ATOM 752 O O . VAL A 1 95 ? 63.648 -5.970 -49.084 1.00 88.94 95 VAL A O 1
ATOM 755 N N . TYR A 1 96 ? 61.578 -6.611 -48.507 1.00 88.50 96 TYR A N 1
ATOM 756 C CA . TYR A 1 96 ? 61.782 -6.534 -47.061 1.00 88.50 96 TYR A CA 1
ATOM 757 C C . TYR A 1 96 ? 61.298 -7.829 -46.399 1.00 88.50 96 TYR A C 1
ATOM 759 O O . TYR A 1 96 ? 60.190 -8.290 -46.668 1.00 88.50 96 TYR A O 1
ATOM 767 N N . GLU A 1 97 ? 62.142 -8.445 -45.562 1.00 88.50 97 GLU A N 1
ATOM 768 C CA . GLU A 1 97 ? 61.877 -9.746 -44.908 1.00 88.50 97 GLU A CA 1
ATOM 769 C C . GLU A 1 97 ? 61.456 -10.873 -45.885 1.00 88.50 97 GLU A C 1
ATOM 771 O O . GLU A 1 97 ? 60.700 -11.775 -45.534 1.00 88.50 97 GLU A O 1
ATOM 776 N N . GLY A 1 98 ? 61.954 -10.833 -47.128 1.00 85.25 98 GLY A N 1
ATOM 777 C CA . GLY A 1 98 ? 61.629 -11.816 -48.172 1.00 85.25 98 GLY A CA 1
ATOM 778 C C . GLY A 1 98 ? 60.281 -11.597 -48.873 1.00 85.25 98 GLY A C 1
ATOM 779 O O . GLY A 1 98 ? 59.877 -12.438 -49.672 1.00 85.25 98 GLY A O 1
ATOM 780 N N . VAL A 1 99 ? 59.595 -10.483 -48.602 1.00 88.75 99 VAL A N 1
ATOM 781 C CA . VAL A 1 99 ? 58.372 -10.055 -49.297 1.00 88.75 99 VAL A CA 1
ATOM 782 C C . VAL A 1 99 ? 58.716 -8.921 -50.262 1.00 88.75 99 VAL A C 1
ATOM 784 O O . VAL A 1 99 ? 59.318 -7.936 -49.841 1.00 88.75 99 VAL A O 1
ATOM 787 N N . ASP A 1 100 ? 58.332 -9.052 -51.532 1.00 91.88 100 ASP A N 1
ATOM 788 C CA . ASP A 1 100 ? 58.457 -7.995 -52.545 1.00 91.88 100 ASP A CA 1
ATOM 789 C C . ASP A 1 100 ? 57.267 -7.026 -52.471 1.00 91.88 100 ASP A C 1
ATOM 791 O O . ASP A 1 100 ? 56.116 -7.435 -52.605 1.00 91.88 100 ASP A O 1
ATOM 795 N N . TYR A 1 101 ? 57.546 -5.741 -52.252 1.00 94.50 101 TYR A N 1
ATOM 796 C CA . TYR A 1 101 ? 56.549 -4.673 -52.152 1.00 94.50 101 TYR A CA 1
ATOM 797 C C . TYR A 1 101 ? 56.347 -3.906 -53.470 1.00 94.50 101 TYR A C 1
ATOM 799 O O . TYR A 1 101 ? 55.615 -2.920 -53.470 1.00 94.50 101 TYR A O 1
ATOM 807 N N . SER A 1 102 ? 56.920 -4.349 -54.595 1.00 92.31 102 SER A N 1
ATOM 808 C CA . SER A 1 102 ? 56.793 -3.704 -55.918 1.00 92.31 102 SER A CA 1
ATOM 809 C C . SER A 1 102 ? 55.344 -3.402 -56.342 1.00 92.31 102 SER A C 1
ATOM 811 O O . SER A 1 102 ? 55.071 -2.372 -56.954 1.00 92.31 102 SER A O 1
ATOM 813 N N . ALA A 1 103 ? 54.381 -4.239 -55.943 1.00 93.06 103 ALA A N 1
ATOM 814 C CA . ALA A 1 103 ? 52.952 -4.024 -56.199 1.00 93.06 103 ALA A CA 1
ATOM 815 C C . ALA A 1 103 ? 52.348 -2.798 -55.473 1.00 93.06 103 ALA A C 1
ATOM 817 O O . ALA A 1 103 ? 51.287 -2.311 -55.869 1.00 93.06 103 ALA A O 1
ATOM 818 N N . VAL A 1 104 ? 52.994 -2.306 -54.410 1.00 95.69 104 VAL A N 1
ATOM 819 C CA . VAL A 1 104 ? 52.518 -1.198 -53.557 1.00 95.69 104 VAL A CA 1
ATOM 820 C C . VAL A 1 104 ? 53.537 -0.073 -53.359 1.00 95.69 104 VAL A C 1
ATOM 822 O O . VAL A 1 104 ? 53.205 0.919 -52.718 1.00 95.69 104 VAL A O 1
ATOM 825 N N . TYR A 1 105 ? 54.749 -0.202 -53.899 1.00 96.06 105 TYR A N 1
ATOM 826 C CA . TYR A 1 105 ? 55.824 0.776 -53.763 1.00 96.06 105 TYR A CA 1
ATOM 827 C C . TYR A 1 105 ? 56.571 0.981 -55.086 1.00 96.06 105 TYR A C 1
ATOM 829 O O . TYR A 1 105 ? 57.198 0.058 -55.606 1.00 96.06 105 TYR A O 1
ATOM 837 N N . ASP A 1 106 ? 56.559 2.220 -55.567 1.00 94.31 106 ASP A N 1
ATOM 838 C CA . ASP A 1 106 ? 57.424 2.752 -56.614 1.00 94.31 106 ASP A CA 1
ATOM 839 C C . ASP A 1 106 ? 58.237 3.922 -56.035 1.00 94.31 106 ASP A C 1
ATOM 841 O O . ASP A 1 106 ? 57.685 4.831 -55.410 1.00 94.31 106 ASP A O 1
ATOM 845 N N . TYR A 1 107 ? 59.559 3.899 -56.226 1.00 92.44 107 TYR A N 1
ATOM 846 C CA . TYR A 1 107 ? 60.461 4.897 -55.644 1.00 92.44 107 TYR A CA 1
ATOM 847 C C . TYR A 1 107 ? 60.169 6.319 -56.138 1.00 92.44 107 TYR A C 1
ATOM 849 O O . TYR A 1 107 ? 60.102 7.238 -55.322 1.00 92.44 107 TYR A O 1
ATOM 857 N N . HIS A 1 108 ? 59.987 6.505 -57.449 1.00 91.94 108 HIS A N 1
ATOM 858 C CA . HIS A 1 108 ? 59.796 7.826 -58.045 1.00 91.94 108 HIS A CA 1
ATOM 859 C C . HIS A 1 108 ? 58.446 8.414 -57.638 1.00 91.94 108 HIS A C 1
ATOM 861 O O . HIS A 1 108 ? 58.390 9.541 -57.149 1.00 91.94 108 HIS A O 1
ATOM 867 N N . TYR A 1 109 ? 57.384 7.615 -57.735 1.00 94.31 109 TYR A N 1
ATOM 868 C CA . TYR A 1 109 ? 56.046 8.004 -57.306 1.00 94.31 109 TYR A CA 1
ATOM 869 C C . TYR A 1 109 ? 56.006 8.350 -55.811 1.00 94.31 109 TYR A C 1
ATOM 871 O O . TYR A 1 109 ? 55.381 9.338 -55.418 1.00 94.31 109 TYR A O 1
ATOM 879 N N . TYR A 1 110 ? 56.698 7.580 -54.963 1.00 95.12 110 TYR A N 1
ATOM 880 C CA . TYR A 1 110 ? 56.733 7.836 -53.526 1.00 95.12 110 TYR A CA 1
ATOM 881 C C . TYR A 1 110 ? 57.462 9.145 -53.183 1.00 95.12 110 TYR A C 1
ATOM 883 O O . TYR A 1 110 ? 56.912 9.931 -52.416 1.00 95.12 110 TYR A O 1
ATOM 891 N N . ILE A 1 111 ? 58.632 9.446 -53.767 1.00 94.69 111 ILE A N 1
ATOM 892 C CA . ILE A 1 111 ? 59.330 10.728 -53.507 1.00 94.69 111 ILE A CA 1
ATOM 893 C C . ILE A 1 111 ? 58.643 11.942 -54.150 1.00 94.69 111 ILE A C 1
ATOM 895 O O . ILE A 1 111 ? 58.814 13.066 -53.679 1.00 94.69 111 ILE A O 1
ATOM 899 N N . GLU A 1 112 ? 57.878 11.743 -55.224 1.00 95.62 112 GLU A N 1
ATOM 900 C CA . GLU A 1 112 ? 57.101 12.804 -55.868 1.00 95.62 112 GLU A CA 1
ATOM 901 C C . GLU A 1 112 ? 55.885 13.202 -55.017 1.00 95.62 112 GLU A C 1
ATOM 903 O O . GLU A 1 112 ? 55.652 14.389 -54.790 1.00 95.62 112 GLU A O 1
ATOM 908 N N . ASN A 1 113 ? 55.164 12.215 -54.472 1.00 95.19 113 ASN A N 1
ATOM 909 C CA . ASN A 1 113 ? 53.973 12.428 -53.642 1.00 95.19 113 ASN A CA 1
ATOM 910 C C . ASN A 1 113 ? 54.284 12.689 -52.151 1.00 95.19 113 ASN A C 1
ATOM 912 O O . ASN A 1 113 ? 53.378 13.032 -51.391 1.00 95.19 113 ASN A O 1
ATOM 916 N N . ASN A 1 114 ? 55.540 12.530 -51.716 1.00 95.88 114 ASN A N 1
ATOM 917 C CA . ASN A 1 114 ? 55.988 12.736 -50.332 1.00 95.88 114 ASN A CA 1
ATOM 918 C C . ASN A 1 114 ? 57.263 13.606 -50.311 1.00 95.88 114 ASN A C 1
ATOM 920 O O . ASN A 1 114 ? 58.369 13.086 -50.119 1.00 95.88 114 ASN A O 1
ATOM 924 N N . PRO A 1 115 ? 57.139 14.926 -50.558 1.00 95.69 115 PRO A N 1
ATOM 925 C CA . PRO A 1 115 ? 58.289 15.815 -50.737 1.00 95.69 115 PRO A CA 1
ATOM 926 C C . PRO A 1 115 ? 59.163 15.938 -49.481 1.00 95.69 115 PRO A C 1
ATOM 928 O O . PRO A 1 115 ? 60.369 16.114 -49.606 1.00 95.69 115 PRO A O 1
ATOM 931 N N . ASP A 1 116 ? 58.587 15.764 -48.292 1.00 96.62 116 ASP A N 1
ATOM 932 C CA . ASP A 1 116 ? 59.301 15.713 -47.014 1.00 96.62 116 ASP A CA 1
ATOM 933 C C . ASP A 1 116 ? 60.283 14.530 -46.941 1.00 96.62 116 ASP A C 1
ATOM 935 O O . ASP A 1 116 ? 61.427 14.687 -46.523 1.00 96.62 116 ASP A O 1
ATOM 939 N N . VAL A 1 117 ? 59.879 13.355 -47.435 1.00 95.44 117 VAL A N 1
ATOM 940 C CA . VAL A 1 117 ? 60.742 12.160 -47.487 1.00 95.44 117 VAL A CA 1
ATOM 941 C C . VAL A 1 117 ? 61.857 12.331 -48.524 1.00 95.44 117 VAL A C 1
ATOM 943 O O . VAL A 1 117 ? 62.979 11.868 -48.320 1.00 95.44 117 VAL A O 1
ATOM 946 N N . ARG A 1 118 ? 61.564 13.023 -49.632 1.00 94.00 118 ARG A N 1
ATOM 947 C CA . ARG A 1 118 ? 62.545 13.375 -50.672 1.00 94.00 118 ARG A CA 1
ATOM 948 C C . ARG A 1 118 ? 63.609 14.352 -50.162 1.00 94.00 118 ARG A C 1
ATOM 950 O O . ARG A 1 118 ? 64.761 14.252 -50.576 1.00 94.00 118 ARG A O 1
ATOM 957 N N . GLU A 1 119 ? 63.216 15.296 -49.310 1.00 94.25 119 GLU A N 1
ATOM 958 C CA . GLU A 1 119 ? 64.103 16.299 -48.709 1.00 94.25 119 GLU A CA 1
ATOM 959 C C . GLU A 1 119 ? 64.975 15.715 -47.586 1.00 94.25 119 GLU A C 1
ATOM 961 O O . GLU A 1 119 ? 66.154 16.054 -47.510 1.00 94.25 119 GLU A O 1
ATOM 966 N N . GLU A 1 120 ? 64.439 14.798 -46.773 1.00 95.75 120 GLU A N 1
ATOM 967 C CA . GLU A 1 120 ? 65.185 14.103 -45.709 1.00 95.75 120 GLU A CA 1
ATOM 968 C C . GLU A 1 120 ? 66.185 13.064 -46.265 1.00 95.75 120 GLU A C 1
ATOM 970 O O . GLU A 1 120 ? 67.290 12.912 -45.740 1.00 95.75 120 GLU A O 1
ATOM 975 N N . TYR A 1 121 ? 65.836 12.362 -47.354 1.00 92.44 121 TYR A N 1
ATOM 976 C CA . TYR A 1 121 ? 66.653 11.283 -47.938 1.00 92.44 121 TYR A CA 1
ATOM 977 C C . TYR A 1 121 ? 67.015 11.518 -49.421 1.00 92.44 121 TYR A C 1
ATOM 979 O O . TYR A 1 121 ? 66.703 10.682 -50.282 1.00 92.44 121 TYR A O 1
ATOM 987 N N . PRO A 1 122 ? 67.702 12.627 -49.759 1.00 85.88 122 PRO A N 1
ATOM 988 C CA . PRO A 1 122 ? 68.010 12.975 -51.141 1.00 85.88 122 PRO A CA 1
ATOM 989 C C . PRO A 1 122 ? 68.883 11.900 -51.802 1.00 85.88 122 PRO A C 1
ATOM 991 O O . PRO A 1 122 ? 69.932 11.515 -51.286 1.00 85.88 122 PRO A O 1
ATOM 994 N N . TYR A 1 123 ? 68.439 11.425 -52.969 1.00 83.31 123 TYR A N 1
ATOM 995 C CA . TYR A 1 123 ? 69.118 10.417 -53.797 1.00 83.31 123 TYR A CA 1
ATOM 996 C C . TYR A 1 123 ? 69.404 9.065 -53.102 1.00 83.31 123 TYR A C 1
ATOM 998 O O . TYR A 1 123 ? 70.292 8.333 -53.537 1.00 83.31 123 TYR A O 1
ATOM 1006 N N . ASN A 1 124 ? 68.654 8.698 -52.051 1.00 89.62 124 ASN A N 1
ATOM 1007 C CA . ASN A 1 124 ? 68.880 7.469 -51.276 1.00 89.62 124 ASN A CA 1
ATOM 1008 C C . ASN A 1 124 ? 67.641 6.540 -51.240 1.00 89.62 124 ASN A C 1
ATOM 1010 O O . ASN A 1 124 ? 66.895 6.546 -50.256 1.00 89.62 124 ASN A O 1
ATOM 1014 N N . PRO A 1 125 ? 67.416 5.687 -52.262 1.00 89.75 125 PRO A N 1
ATOM 1015 C CA . PRO A 1 125 ? 66.245 4.814 -52.326 1.00 89.75 125 PRO A CA 1
ATOM 1016 C C . PRO A 1 125 ? 66.149 3.828 -51.173 1.00 89.75 125 PRO A C 1
ATOM 1018 O O . PRO A 1 125 ? 65.044 3.521 -50.743 1.00 89.75 125 PRO A O 1
ATOM 1021 N N . SER A 1 126 ? 67.281 3.333 -50.665 1.00 89.56 126 SER A N 1
ATOM 1022 C CA . SER A 1 126 ? 67.298 2.373 -49.560 1.00 89.56 126 SER A CA 1
ATOM 1023 C C . SER A 1 126 ? 66.700 2.984 -48.292 1.00 89.56 126 SER A C 1
ATOM 1025 O O . SER A 1 126 ? 65.847 2.360 -47.666 1.00 89.56 126 SER A O 1
ATOM 1027 N N . ALA A 1 127 ? 67.077 4.224 -47.958 1.00 91.50 127 ALA A N 1
ATOM 1028 C CA . ALA A 1 127 ? 66.492 4.952 -46.832 1.00 91.50 127 ALA A CA 1
ATOM 1029 C C . ALA A 1 127 ? 65.025 5.341 -47.089 1.00 91.50 127 ALA A C 1
ATOM 1031 O O . ALA A 1 127 ? 64.194 5.218 -46.193 1.00 91.50 127 ALA A O 1
ATOM 1032 N N . VAL A 1 128 ? 64.678 5.736 -48.319 1.00 94.31 128 VAL A N 1
ATOM 1033 C CA . VAL A 1 128 ? 63.293 6.057 -48.710 1.00 94.31 128 VAL A CA 1
ATOM 1034 C C . VAL A 1 128 ? 62.372 4.826 -48.622 1.00 94.31 128 VAL A C 1
ATOM 1036 O O . VAL A 1 128 ? 61.250 4.925 -48.121 1.00 94.31 128 VAL A O 1
ATOM 1039 N N . PHE A 1 129 ? 62.841 3.646 -49.035 1.00 94.69 129 PHE A N 1
ATOM 1040 C CA . PHE A 1 129 ? 62.098 2.391 -48.904 1.00 94.69 129 PHE A CA 1
ATOM 1041 C C . PHE A 1 129 ? 62.010 1.937 -47.441 1.00 94.69 129 PHE A C 1
ATOM 1043 O O . PHE A 1 129 ? 60.938 1.549 -46.980 1.00 94.69 129 PHE A O 1
ATOM 1050 N N . GLU A 1 130 ? 63.092 2.058 -46.667 1.00 93.81 130 GLU A N 1
ATOM 1051 C CA . GLU A 1 130 ? 63.065 1.806 -45.223 1.00 93.81 130 GLU A CA 1
ATOM 1052 C C . GLU A 1 130 ? 62.076 2.739 -44.496 1.00 93.81 130 GLU A C 1
ATOM 1054 O O . GLU A 1 130 ? 61.330 2.287 -43.622 1.00 93.81 130 GLU A O 1
ATOM 1059 N N . HIS A 1 131 ? 61.990 4.009 -44.907 1.00 96.06 131 HIS A N 1
ATOM 1060 C CA . HIS A 1 131 ? 60.977 4.952 -44.438 1.00 96.06 131 HIS A CA 1
ATOM 1061 C C . HIS A 1 131 ? 59.558 4.502 -44.818 1.00 96.06 131 HIS A C 1
ATOM 1063 O O . HIS A 1 131 ? 58.668 4.505 -43.964 1.00 96.06 131 HIS A O 1
ATOM 1069 N N . PHE A 1 132 ? 59.321 4.063 -46.059 1.00 96.56 132 PHE A N 1
ATOM 1070 C CA . PHE A 1 132 ? 58.021 3.512 -46.456 1.00 96.56 132 PHE A CA 1
ATOM 1071 C C . PHE A 1 132 ? 57.612 2.315 -45.582 1.00 96.56 132 PHE A C 1
ATOM 1073 O O . PHE A 1 132 ? 56.483 2.273 -45.086 1.00 96.56 132 PHE A O 1
ATOM 1080 N N . ILE A 1 133 ? 58.534 1.381 -45.330 1.00 95.44 133 ILE A N 1
ATOM 1081 C CA . ILE A 1 133 ? 58.268 0.194 -44.510 1.00 95.44 133 ILE A CA 1
ATOM 1082 C C . ILE A 1 133 ? 57.979 0.554 -43.043 1.00 95.44 133 ILE A C 1
ATOM 1084 O O . ILE A 1 133 ? 57.065 -0.018 -42.445 1.00 95.44 133 ILE A O 1
ATOM 1088 N N . ARG A 1 134 ? 58.737 1.490 -42.454 1.00 94.88 134 ARG A N 1
ATOM 1089 C CA . ARG A 1 134 ? 58.617 1.864 -41.030 1.00 94.88 134 ARG A CA 1
ATOM 1090 C C . ARG A 1 134 ? 57.480 2.849 -40.739 1.00 94.88 134 ARG A C 1
ATOM 1092 O O . ARG A 1 134 ? 56.837 2.728 -39.696 1.00 94.88 134 ARG A O 1
ATOM 1099 N N . PHE A 1 135 ? 57.230 3.790 -41.647 1.00 96.56 135 PHE A N 1
ATOM 1100 C CA . PHE A 1 135 ? 56.325 4.928 -41.446 1.00 96.56 135 PHE A CA 1
ATOM 1101 C C . PHE A 1 135 ? 55.284 5.043 -42.567 1.00 96.56 135 PHE A C 1
ATOM 1103 O O . PHE A 1 135 ? 54.087 5.073 -42.296 1.00 96.56 135 PHE A O 1
ATOM 1110 N N . GLY A 1 136 ? 55.693 5.007 -43.839 1.00 96.38 136 GLY A N 1
ATOM 1111 C CA . GLY A 1 136 ? 54.776 5.256 -44.961 1.00 96.38 136 GLY A CA 1
ATOM 1112 C C . GLY A 1 136 ? 53.557 4.326 -45.029 1.00 96.38 136 GLY A C 1
ATOM 1113 O O . GLY A 1 136 ? 52.445 4.793 -45.288 1.00 96.38 136 GLY A O 1
ATOM 1114 N N . MET A 1 137 ? 53.729 3.034 -44.727 1.00 96.62 137 MET A N 1
ATOM 1115 C CA . MET A 1 137 ? 52.622 2.074 -44.662 1.00 96.62 137 MET A CA 1
ATOM 1116 C C . MET A 1 137 ? 51.641 2.330 -43.506 1.00 96.62 137 MET A C 1
ATOM 1118 O O . MET A 1 137 ? 50.454 2.027 -43.637 1.00 96.62 137 MET A O 1
ATOM 1122 N N . SER A 1 138 ? 52.108 2.834 -42.358 1.00 95.81 138 SER A N 1
ATOM 1123 C CA . SER A 1 138 ? 51.261 3.092 -41.182 1.00 95.81 138 SER A CA 1
ATOM 1124 C C . SER A 1 138 ? 50.592 4.468 -41.241 1.00 95.81 138 SER A C 1
ATOM 1126 O O . SER A 1 138 ? 49.455 4.605 -40.795 1.00 95.81 138 SER A O 1
ATOM 1128 N N . GLU A 1 139 ? 51.249 5.443 -41.869 1.00 95.44 139 GLU A N 1
ATOM 1129 C CA . GLU A 1 139 ? 50.729 6.782 -42.173 1.00 95.44 139 GLU A CA 1
ATOM 1130 C C . GLU A 1 139 ? 49.770 6.791 -43.378 1.00 95.44 139 GLU A C 1
ATOM 1132 O O . GLU A 1 139 ? 48.947 7.694 -43.521 1.00 95.44 139 GLU A O 1
ATOM 1137 N N . GLY A 1 140 ? 49.837 5.769 -44.238 1.00 94.50 140 GLY A N 1
ATOM 1138 C CA . GLY A 1 140 ? 48.986 5.651 -45.424 1.00 94.50 140 GLY A CA 1
ATOM 1139 C C . GLY A 1 140 ? 49.397 6.582 -46.565 1.00 94.50 140 GLY A C 1
ATOM 1140 O O . GLY A 1 140 ? 48.531 7.123 -47.255 1.00 94.50 140 GLY A O 1
ATOM 1141 N N . ARG A 1 141 ? 50.708 6.780 -46.741 1.00 96.25 141 ARG A N 1
ATOM 1142 C CA . ARG A 1 141 ? 51.297 7.619 -47.794 1.00 96.25 141 ARG A CA 1
ATOM 1143 C C . ARG A 1 141 ? 51.118 7.007 -49.187 1.00 96.25 141 ARG A C 1
ATOM 1145 O O . ARG A 1 141 ? 51.322 5.806 -49.370 1.00 96.25 141 ARG A O 1
ATOM 1152 N N . LEU A 1 142 ? 50.802 7.850 -50.172 1.00 95.44 142 LEU A N 1
ATOM 1153 C CA . LEU A 1 142 ? 50.727 7.457 -51.584 1.00 95.44 142 LEU A CA 1
ATOM 1154 C C . LEU A 1 142 ? 52.094 6.948 -52.046 1.00 95.44 142 LEU A C 1
ATOM 1156 O O . LEU A 1 142 ? 53.089 7.657 -51.909 1.00 95.44 142 LEU A O 1
ATOM 1160 N N . SER A 1 143 ? 52.133 5.704 -52.519 1.00 95.00 143 SER A N 1
ATOM 1161 C CA . SER A 1 143 ? 53.367 4.921 -52.688 1.00 95.00 143 SER A CA 1
ATOM 1162 C C . SER A 1 143 ? 53.440 4.124 -53.986 1.00 95.00 143 SER A C 1
ATOM 1164 O O . SER A 1 143 ? 54.539 3.784 -54.403 1.00 95.00 143 SER A O 1
ATOM 1166 N N . SER A 1 144 ? 52.326 3.912 -54.686 1.00 94.62 144 SER A N 1
ATOM 1167 C CA . SER A 1 144 ? 52.301 3.351 -56.039 1.00 94.62 144 SER A CA 1
ATOM 1168 C C . SER A 1 144 ? 51.150 3.972 -56.836 1.00 94.62 144 SER A C 1
ATOM 1170 O O . SER A 1 144 ? 50.071 4.158 -56.272 1.00 94.62 144 SER A O 1
ATOM 1172 N N . PRO A 1 145 ? 51.307 4.235 -58.148 1.00 93.56 145 PRO A N 1
ATOM 1173 C CA . PRO A 1 145 ? 50.193 4.671 -58.994 1.00 93.56 145 PRO A CA 1
ATOM 1174 C C . PRO A 1 145 ? 49.101 3.593 -59.129 1.00 93.56 145 PRO A C 1
ATOM 1176 O O . PRO A 1 145 ? 47.963 3.901 -59.475 1.00 93.56 145 PRO A O 1
ATOM 1179 N N . ASN A 1 146 ? 49.436 2.331 -58.834 1.00 92.44 146 ASN A N 1
ATOM 1180 C CA . ASN A 1 146 ? 48.548 1.174 -58.948 1.00 92.44 146 ASN A CA 1
ATOM 1181 C C . ASN A 1 146 ? 47.963 0.717 -57.596 1.00 92.44 146 ASN A C 1
ATOM 1183 O O . ASN A 1 146 ? 47.212 -0.259 -57.563 1.00 92.44 146 ASN A O 1
ATOM 1187 N N . PHE A 1 147 ? 48.291 1.391 -56.486 1.00 96.19 147 PHE A N 1
ATOM 1188 C CA . PHE A 1 147 ? 47.761 1.063 -55.161 1.00 96.19 147 PHE A CA 1
ATOM 1189 C C . PHE A 1 147 ? 47.632 2.295 -54.256 1.00 96.19 147 PHE A C 1
ATOM 1191 O O . PHE A 1 147 ? 48.623 2.920 -53.882 1.00 96.19 147 PHE A O 1
ATOM 1198 N N . ASP A 1 148 ? 46.407 2.568 -53.807 1.00 95.88 148 ASP A N 1
ATOM 1199 C CA . ASP A 1 148 ? 46.115 3.483 -52.706 1.00 95.88 148 ASP A CA 1
ATOM 1200 C C . ASP A 1 148 ? 45.452 2.700 -51.564 1.00 95.88 148 ASP A C 1
ATOM 1202 O O . ASP A 1 148 ? 44.362 2.142 -51.708 1.00 95.88 148 ASP A O 1
ATOM 1206 N N . VAL A 1 149 ? 46.087 2.696 -50.389 1.00 95.44 149 VAL A N 1
ATOM 1207 C CA . VAL A 1 149 ? 45.576 1.978 -49.215 1.00 95.44 149 VAL A CA 1
ATOM 1208 C C . VAL A 1 149 ? 44.204 2.483 -48.755 1.00 95.44 149 VAL A C 1
ATOM 1210 O O . VAL A 1 149 ? 43.439 1.708 -48.179 1.00 95.44 149 VAL A O 1
ATOM 1213 N N . LYS A 1 150 ? 43.857 3.753 -49.018 1.00 93.50 150 LYS A N 1
ATOM 1214 C CA . LYS A 1 150 ? 42.545 4.324 -48.678 1.00 93.50 150 LYS A CA 1
ATOM 1215 C C . LYS A 1 150 ? 41.476 3.785 -49.625 1.00 93.50 150 LYS A C 1
ATOM 1217 O O . LYS A 1 150 ? 40.510 3.193 -49.148 1.00 93.50 150 LYS A O 1
ATOM 1222 N N . SER A 1 151 ? 41.695 3.872 -50.937 1.00 94.31 151 SER A N 1
ATOM 1223 C CA . SER A 1 151 ? 40.849 3.248 -51.962 1.00 94.31 151 SER A CA 1
ATOM 1224 C C . SER A 1 151 ? 40.661 1.752 -51.712 1.00 94.31 151 SER A C 1
ATOM 1226 O O . SER A 1 151 ? 39.533 1.261 -51.666 1.00 94.31 151 SER A O 1
ATOM 1228 N N . TYR A 1 152 ? 41.751 1.024 -51.468 1.00 95.62 152 TYR A N 1
ATOM 1229 C CA . TYR A 1 152 ? 41.701 -0.410 -51.203 1.00 95.62 152 TYR A CA 1
ATOM 1230 C C . TYR A 1 152 ? 40.927 -0.739 -49.913 1.00 95.62 152 TYR A C 1
ATOM 1232 O O . TYR A 1 152 ? 40.101 -1.652 -49.906 1.00 95.62 152 TYR A O 1
ATOM 1240 N N . LYS A 1 153 ? 41.096 0.032 -48.831 1.00 93.25 153 LYS A N 1
ATOM 1241 C CA . LYS A 1 153 ? 40.279 -0.098 -47.610 1.00 93.25 153 LYS A CA 1
ATOM 1242 C C . LYS A 1 153 ? 38.793 0.184 -47.876 1.00 93.25 153 LYS A C 1
ATOM 1244 O O . LYS A 1 153 ? 37.919 -0.544 -47.395 1.00 93.25 153 LYS A O 1
ATOM 1249 N N . ASN A 1 154 ? 38.491 1.229 -48.639 1.00 91.50 154 ASN A N 1
ATOM 1250 C CA . ASN A 1 154 ? 37.126 1.654 -48.940 1.00 91.50 154 ASN A CA 1
ATOM 1251 C C . ASN A 1 154 ? 36.373 0.641 -49.815 1.00 91.50 154 ASN A C 1
ATOM 1253 O O . ASN A 1 154 ? 35.194 0.384 -49.566 1.00 91.50 154 ASN A O 1
ATOM 1257 N N . ALA A 1 155 ? 37.051 0.009 -50.774 1.00 93.19 155 ALA A N 1
ATOM 1258 C CA . ALA A 1 155 ? 36.450 -0.980 -51.667 1.00 93.19 155 ALA A CA 1
ATOM 1259 C C . ALA A 1 155 ? 36.213 -2.361 -51.018 1.00 93.19 155 ALA A C 1
ATOM 1261 O O . ALA A 1 155 ? 35.347 -3.105 -51.477 1.00 93.19 155 ALA A O 1
ATOM 1262 N N . ASN A 1 156 ? 36.959 -2.715 -49.962 1.00 91.38 156 ASN A N 1
ATOM 1263 C CA . ASN A 1 156 ? 37.024 -4.083 -49.428 1.00 91.38 156 ASN A CA 1
ATOM 1264 C C . ASN A 1 156 ? 36.448 -4.198 -47.993 1.00 91.38 156 ASN A C 1
ATOM 1266 O O . ASN A 1 156 ? 37.196 -4.104 -47.013 1.00 91.38 156 ASN A O 1
ATOM 1270 N N . PRO A 1 157 ? 35.121 -4.397 -47.829 1.00 88.12 157 PRO A N 1
ATOM 1271 C CA . PRO A 1 157 ? 34.457 -4.430 -46.518 1.00 88.12 157 PRO A CA 1
ATOM 1272 C C . PRO A 1 157 ? 34.840 -5.635 -45.645 1.00 88.12 157 PRO A C 1
ATOM 1274 O O . PRO A 1 157 ? 34.833 -5.536 -44.419 1.00 88.12 157 PRO A O 1
ATOM 1277 N N . ASP A 1 158 ? 35.217 -6.758 -46.255 1.00 87.62 158 ASP A N 1
ATOM 1278 C CA . ASP A 1 158 ? 35.756 -7.937 -45.572 1.00 87.62 158 ASP A CA 1
ATOM 1279 C C . ASP A 1 158 ? 37.086 -7.620 -44.869 1.00 87.62 158 ASP A C 1
ATOM 1281 O O . ASP A 1 158 ? 37.285 -7.970 -43.703 1.00 87.62 158 ASP A O 1
ATOM 1285 N N . LEU A 1 159 ? 37.963 -6.868 -45.541 1.00 90.56 159 LEU A N 1
ATOM 1286 C CA . LEU A 1 159 ? 39.230 -6.418 -44.970 1.00 90.56 159 LEU A CA 1
ATOM 1287 C C . LEU A 1 159 ? 39.012 -5.351 -43.890 1.00 90.56 159 LEU A C 1
ATOM 1289 O O . LEU A 1 159 ? 39.718 -5.369 -42.883 1.00 90.56 159 LEU A O 1
ATOM 1293 N N . ARG A 1 160 ? 37.992 -4.487 -44.018 1.00 89.88 160 ARG A N 1
ATOM 1294 C CA . ARG A 1 160 ? 37.600 -3.565 -42.933 1.00 89.88 160 ARG A CA 1
ATOM 1295 C C . ARG A 1 160 ? 37.151 -4.294 -41.678 1.00 89.88 160 ARG A C 1
ATOM 1297 O O . ARG A 1 160 ? 37.642 -3.973 -40.595 1.00 89.88 160 ARG A O 1
ATOM 1304 N N . ALA A 1 161 ? 36.312 -5.319 -41.822 1.00 81.94 161 ALA A N 1
ATOM 1305 C CA . ALA A 1 161 ? 35.891 -6.159 -40.705 1.00 81.94 161 ALA A CA 1
ATOM 1306 C C . ALA A 1 161 ? 37.078 -6.873 -40.023 1.00 81.94 161 ALA A C 1
ATOM 1308 O O . ALA A 1 161 ? 37.098 -6.998 -38.798 1.00 81.94 161 ALA A O 1
ATOM 1309 N N . ALA A 1 162 ? 38.084 -7.311 -40.791 1.00 85.50 162 ALA A N 1
ATOM 1310 C CA . ALA A 1 162 ? 39.240 -8.049 -40.274 1.00 85.50 162 ALA A CA 1
ATOM 1311 C C . ALA A 1 162 ? 40.380 -7.164 -39.720 1.00 85.50 162 ALA A C 1
ATOM 1313 O O . ALA A 1 162 ? 41.081 -7.563 -38.782 1.00 85.50 162 ALA A O 1
ATOM 1314 N N . PHE A 1 163 ? 40.627 -5.992 -40.314 1.00 88.81 163 PHE A N 1
ATOM 1315 C CA . PHE A 1 163 ? 41.826 -5.176 -40.064 1.00 88.81 163 PHE A CA 1
ATOM 1316 C C . PHE A 1 163 ? 41.536 -3.810 -39.425 1.00 88.81 163 PHE A C 1
ATOM 1318 O O . PHE A 1 163 ? 42.451 -3.212 -38.847 1.00 88.81 163 PHE A O 1
ATOM 1325 N N . GLY A 1 164 ? 40.302 -3.299 -39.510 1.00 83.12 164 GLY A N 1
ATOM 1326 C CA . GLY A 1 164 ? 39.935 -1.969 -39.019 1.00 83.12 164 GLY A CA 1
ATOM 1327 C C . GLY A 1 164 ? 40.811 -0.871 -39.635 1.00 83.12 164 GLY A C 1
ATOM 1328 O O . GLY A 1 164 ? 40.927 -0.764 -40.854 1.00 83.12 164 GLY A O 1
ATOM 1329 N N . ASN A 1 165 ? 41.477 -0.073 -38.796 1.00 85.94 165 ASN A N 1
ATOM 1330 C CA . ASN A 1 165 ? 42.375 1.007 -39.233 1.00 85.94 165 ASN A CA 1
ATOM 1331 C C . ASN A 1 165 ? 43.860 0.595 -39.350 1.00 85.94 165 ASN A C 1
ATOM 1333 O O . ASN A 1 165 ? 44.710 1.462 -39.525 1.00 85.94 165 ASN A O 1
ATOM 1337 N N . ASN A 1 166 ? 44.214 -0.693 -39.255 1.00 91.38 166 ASN A N 1
ATOM 1338 C CA . ASN A 1 166 ? 45.612 -1.126 -39.386 1.00 91.38 166 ASN A CA 1
ATOM 1339 C C . ASN A 1 166 ? 46.054 -1.138 -40.863 1.00 91.38 166 ASN A C 1
ATOM 1341 O O . ASN A 1 166 ? 46.017 -2.183 -41.510 1.00 91.38 166 ASN A O 1
ATOM 1345 N N . LEU A 1 167 ? 46.464 0.025 -41.386 1.00 94.38 167 LEU A N 1
ATOM 1346 C CA . LEU A 1 167 ? 46.834 0.227 -42.795 1.00 94.38 167 LEU A CA 1
ATOM 1347 C C . LEU A 1 167 ? 47.925 -0.745 -43.280 1.00 94.38 167 LEU A C 1
ATOM 1349 O O . LEU A 1 167 ? 47.801 -1.305 -44.367 1.00 94.38 167 LEU A O 1
ATOM 1353 N N . VAL A 1 168 ? 48.916 -1.062 -42.440 1.00 95.69 168 VAL A N 1
ATOM 1354 C CA . VAL A 1 168 ? 49.993 -2.025 -42.752 1.00 95.69 168 VAL A CA 1
ATOM 1355 C C . VAL A 1 168 ? 49.444 -3.409 -43.135 1.00 95.69 168 VAL A C 1
ATOM 1357 O O . VAL A 1 168 ? 49.996 -4.065 -44.020 1.00 95.69 168 VAL A O 1
ATOM 1360 N N . LYS A 1 169 ? 48.337 -3.867 -42.527 1.00 96.12 169 LYS A N 1
ATOM 1361 C CA . LYS A 1 169 ? 47.701 -5.139 -42.920 1.00 96.12 169 LYS A CA 1
ATOM 1362 C C . LYS A 1 169 ? 47.099 -5.094 -44.324 1.00 96.12 169 LYS A C 1
ATOM 1364 O O . LYS A 1 169 ? 47.133 -6.113 -45.002 1.00 96.12 169 LYS A O 1
ATOM 1369 N N . TYR A 1 170 ? 46.589 -3.948 -44.773 1.00 96.38 170 TYR A N 1
ATOM 1370 C CA . TYR A 1 170 ? 46.042 -3.794 -46.124 1.00 96.38 170 TYR A CA 1
ATOM 1371 C C . TYR A 1 170 ? 47.148 -3.832 -47.181 1.00 96.38 170 TYR A C 1
ATOM 1373 O O . TYR A 1 170 ? 47.009 -4.572 -48.151 1.00 96.38 170 TYR A O 1
ATOM 1381 N N . TYR A 1 171 ? 48.265 -3.128 -46.951 1.00 96.62 171 TYR A N 1
ATOM 1382 C CA . TYR A 1 171 ? 49.467 -3.229 -47.789 1.00 96.62 171 TYR A CA 1
ATOM 1383 C C . TYR A 1 171 ? 49.934 -4.687 -47.915 1.00 96.62 171 TYR A C 1
ATOM 1385 O O . TYR A 1 171 ? 50.035 -5.216 -49.021 1.00 96.62 171 TYR A O 1
ATOM 1393 N N . LYS A 1 172 ? 50.132 -5.378 -46.781 1.00 95.06 172 LYS A N 1
ATOM 1394 C CA . LYS A 1 172 ? 50.552 -6.790 -46.771 1.00 95.06 172 LYS A CA 1
ATOM 1395 C C . LYS A 1 172 ? 49.534 -7.717 -47.446 1.00 95.06 172 LYS A C 1
ATOM 1397 O O . LYS A 1 172 ? 49.938 -8.601 -48.193 1.00 95.06 172 LYS A O 1
ATOM 1402 N N . HIS A 1 173 ? 48.233 -7.504 -47.237 1.00 96.81 173 HIS A N 1
ATOM 1403 C CA . HIS A 1 173 ? 47.187 -8.304 -47.877 1.00 96.81 173 HIS A CA 1
ATOM 1404 C C . HIS A 1 173 ? 47.164 -8.124 -49.399 1.00 96.81 173 HIS A C 1
ATOM 1406 O O . HIS A 1 173 ? 47.016 -9.108 -50.120 1.00 96.81 173 HIS A O 1
ATOM 1412 N N . TYR A 1 174 ? 47.330 -6.898 -49.905 1.00 96.56 174 TYR A N 1
ATOM 1413 C CA . TYR A 1 174 ? 47.354 -6.665 -51.348 1.00 96.56 174 TYR A CA 1
ATOM 1414 C C . TYR A 1 174 ? 48.563 -7.321 -52.015 1.00 96.56 174 TYR A C 1
ATOM 1416 O O . TYR A 1 174 ? 48.389 -8.037 -52.998 1.00 96.56 174 TYR A O 1
ATOM 1424 N N . VAL A 1 175 ? 49.751 -7.158 -51.422 1.00 94.06 175 VAL A N 1
ATOM 1425 C CA . VAL A 1 175 ? 50.992 -7.802 -51.879 1.00 94.06 175 VAL A CA 1
ATOM 1426 C C . VAL A 1 175 ? 50.866 -9.330 -51.896 1.00 94.06 175 VAL A C 1
ATOM 1428 O O . VAL A 1 175 ? 51.255 -9.965 -52.871 1.00 94.06 175 VAL A O 1
ATOM 1431 N N . GLN A 1 176 ? 50.311 -9.937 -50.844 1.00 92.81 176 GLN A N 1
ATOM 1432 C CA . GLN A 1 176 ? 50.249 -11.399 -50.726 1.00 92.81 176 GLN A CA 1
ATOM 1433 C C . GLN A 1 176 ? 49.112 -12.041 -51.536 1.00 92.81 176 GLN A C 1
ATOM 1435 O O . GLN A 1 176 ? 49.288 -13.144 -52.050 1.00 92.81 176 GLN A O 1
ATOM 1440 N N . TYR A 1 177 ? 47.958 -11.375 -51.640 1.00 94.81 177 TYR A N 1
ATOM 1441 C CA . TYR A 1 177 ? 46.730 -11.959 -52.195 1.00 94.81 177 TYR A CA 1
ATOM 1442 C C . TYR A 1 177 ? 45.980 -10.993 -53.115 1.00 94.81 177 TYR A C 1
ATOM 1444 O O . TYR A 1 177 ? 45.632 -11.345 -54.239 1.00 94.81 177 TYR A O 1
ATOM 1452 N N . GLY A 1 178 ? 45.740 -9.758 -52.663 1.00 93.12 178 GLY A N 1
ATOM 1453 C CA . GLY A 1 178 ? 44.786 -8.845 -53.297 1.00 93.12 178 GLY A CA 1
ATOM 1454 C C . GLY A 1 178 ? 45.074 -8.496 -54.760 1.00 93.12 178 GLY A C 1
ATOM 1455 O O . GLY A 1 178 ? 44.120 -8.363 -55.527 1.00 93.12 178 GLY A O 1
ATOM 1456 N N . GLN A 1 179 ? 46.350 -8.411 -55.152 1.00 91.25 179 GLN A N 1
ATOM 1457 C CA . GLN A 1 179 ? 46.755 -8.188 -56.547 1.00 91.25 179 GLN A CA 1
ATOM 1458 C C . GLN A 1 179 ? 46.382 -9.356 -57.483 1.00 91.25 179 GLN A C 1
ATOM 1460 O O . GLN A 1 179 ? 46.161 -9.150 -58.672 1.00 91.25 179 GLN A O 1
ATOM 1465 N N . TYR A 1 180 ? 46.249 -10.573 -56.946 1.00 93.25 180 TYR A N 1
ATOM 1466 C CA . TYR A 1 180 ? 45.840 -11.777 -57.681 1.00 93.25 180 TYR A CA 1
ATOM 1467 C C . TYR A 1 180 ? 44.323 -12.036 -57.606 1.00 93.25 180 TYR A C 1
ATOM 1469 O O . TYR A 1 180 ? 43.776 -12.794 -58.405 1.00 93.25 180 TYR A O 1
ATOM 1477 N N . GLU A 1 181 ? 43.627 -11.389 -56.667 1.00 92.19 181 GLU A N 1
ATOM 1478 C CA . GLU A 1 181 ? 42.178 -11.514 -56.450 1.00 92.19 181 GLU A CA 1
ATOM 1479 C C . GLU A 1 181 ? 41.337 -10.532 -57.295 1.00 92.19 181 GLU A C 1
ATOM 1481 O O . GLU A 1 181 ? 40.113 -10.522 -57.180 1.00 92.19 181 GLU A O 1
ATOM 1486 N N . ASN A 1 182 ? 41.962 -9.715 -58.156 1.00 88.38 182 ASN A N 1
ATOM 1487 C CA . ASN A 1 182 ? 41.315 -8.653 -58.950 1.00 88.38 182 ASN A CA 1
ATOM 1488 C C . ASN A 1 182 ? 40.526 -7.633 -58.098 1.00 88.38 182 ASN A C 1
ATOM 1490 O O . ASN A 1 182 ? 39.497 -7.102 -58.524 1.00 88.38 182 ASN A O 1
ATOM 1494 N N . ARG A 1 183 ? 40.987 -7.358 -56.871 1.00 92.81 183 ARG A N 1
ATOM 1495 C CA . ARG A 1 183 ? 40.358 -6.367 -55.985 1.00 92.81 183 ARG A CA 1
ATOM 1496 C C . ARG A 1 183 ? 40.642 -4.941 -56.461 1.00 92.81 183 ARG A C 1
ATOM 1498 O O . ARG A 1 183 ? 41.764 -4.620 -56.840 1.00 92.81 183 ARG A O 1
ATOM 1505 N N . VAL A 1 184 ? 39.647 -4.061 -56.344 1.00 91.81 184 VAL A N 1
ATOM 1506 C CA . VAL A 1 184 ? 39.798 -2.621 -56.618 1.00 91.81 184 VAL A CA 1
ATOM 1507 C C . VAL A 1 184 ? 40.781 -2.005 -55.617 1.00 91.81 184 VAL A C 1
ATOM 1509 O O . VAL A 1 184 ? 40.541 -2.056 -54.409 1.00 91.81 184 VAL A O 1
ATOM 1512 N N . ALA A 1 185 ? 41.878 -1.441 -56.128 1.00 91.69 185 ALA A N 1
ATOM 1513 C CA . ALA A 1 185 ? 43.012 -0.927 -55.352 1.00 91.69 185 ALA A CA 1
ATOM 1514 C C . ALA A 1 185 ? 43.220 0.595 -55.439 1.00 91.69 185 ALA A C 1
ATOM 1516 O O . ALA A 1 185 ? 43.974 1.155 -54.648 1.00 91.69 185 ALA A O 1
ATOM 1517 N N . THR A 1 186 ? 42.544 1.270 -56.368 1.00 92.88 186 THR A N 1
ATOM 1518 C CA . THR A 1 186 ? 42.629 2.718 -56.618 1.00 92.88 186 THR A CA 1
ATOM 1519 C C . THR A 1 186 ? 41.244 3.271 -56.976 1.00 92.88 186 THR A C 1
ATOM 1521 O O . THR A 1 186 ? 40.328 2.509 -57.290 1.00 92.88 186 THR A O 1
ATOM 1524 N N . GLY A 1 187 ? 41.067 4.595 -56.898 1.00 90.38 187 GLY A N 1
ATOM 1525 C CA . GLY A 1 187 ? 39.857 5.288 -57.367 1.00 90.38 187 GLY A CA 1
ATOM 1526 C C . GLY A 1 187 ? 38.586 5.068 -56.535 1.00 90.38 187 GLY A C 1
ATOM 1527 O O . GLY A 1 187 ? 37.490 5.304 -57.036 1.00 90.38 187 GLY A O 1
ATOM 1528 N N . CYS A 1 188 ? 38.695 4.610 -55.282 1.00 90.31 188 CYS A N 1
ATOM 1529 C CA . CYS A 1 188 ? 37.539 4.314 -54.428 1.00 90.31 188 CYS A CA 1
ATOM 1530 C C . CYS A 1 188 ? 37.452 5.285 -53.240 1.00 90.31 188 CYS A C 1
ATOM 1532 O O . CYS A 1 188 ? 37.785 4.954 -52.102 1.00 90.31 188 CYS A O 1
ATOM 1534 N N . GLU A 1 189 ? 36.976 6.500 -53.497 1.00 86.69 189 GLU A N 1
ATOM 1535 C CA . GLU A 1 189 ? 36.935 7.582 -52.501 1.00 86.69 189 GLU A CA 1
ATOM 1536 C C . GLU A 1 189 ? 35.944 7.334 -51.349 1.00 86.69 189 GLU A C 1
ATOM 1538 O O . GLU A 1 189 ? 36.171 7.794 -50.231 1.00 86.69 189 GLU A O 1
ATOM 1543 N N . THR A 1 190 ? 34.871 6.570 -51.587 1.00 85.62 190 THR A N 1
ATOM 1544 C CA . THR A 1 190 ? 33.789 6.329 -50.616 1.00 85.62 190 THR A CA 1
ATOM 1545 C C . THR A 1 190 ? 33.705 4.870 -50.164 1.00 85.62 190 THR A C 1
ATOM 1547 O O . THR A 1 190 ? 33.976 3.942 -50.931 1.00 85.62 190 THR A O 1
ATOM 1550 N N . LEU A 1 191 ? 33.299 4.662 -48.905 1.00 87.38 191 LEU A N 1
ATOM 1551 C CA . LEU A 1 191 ? 33.101 3.342 -48.297 1.00 87.38 191 LEU A CA 1
ATOM 1552 C C . LEU A 1 191 ? 32.066 2.517 -49.074 1.00 87.38 191 LEU A C 1
ATOM 1554 O O . LEU A 1 191 ? 30.872 2.807 -49.053 1.00 87.38 191 LEU A O 1
ATOM 1558 N N . GLN A 1 192 ? 32.511 1.431 -49.703 1.00 87.56 192 GLN A N 1
ATOM 1559 C CA . GLN A 1 192 ? 31.625 0.485 -50.373 1.00 87.56 192 GLN A CA 1
ATOM 1560 C C . GLN A 1 192 ? 31.087 -0.535 -49.369 1.00 87.56 192 GLN A C 1
ATOM 1562 O O . GLN A 1 192 ? 31.866 -1.161 -48.643 1.00 87.56 192 GLN A O 1
ATOM 1567 N N . LYS A 1 193 ? 29.757 -0.720 -49.362 1.00 85.25 193 LYS A N 1
ATOM 1568 C CA . LYS A 1 193 ? 29.018 -1.693 -48.530 1.00 85.25 193 LYS A CA 1
ATOM 1569 C C . LYS A 1 193 ? 29.426 -1.626 -47.050 1.00 85.25 193 LYS A C 1
ATOM 1571 O O . LYS A 1 193 ? 30.181 -2.466 -46.563 1.00 85.25 193 LYS A O 1
ATOM 1576 N N . THR A 1 194 ? 28.946 -0.603 -46.350 1.00 89.00 194 THR A N 1
ATOM 1577 C CA . THR A 1 194 ? 29.212 -0.389 -44.920 1.00 89.00 194 THR A CA 1
ATOM 1578 C C . THR A 1 194 ? 28.727 -1.567 -44.066 1.00 89.00 194 THR A C 1
ATOM 1580 O O . THR A 1 194 ? 27.742 -2.237 -44.383 1.00 89.00 194 THR A O 1
ATOM 1583 N N . ILE A 1 195 ? 29.454 -1.868 -42.988 1.00 88.81 195 ILE A N 1
ATOM 1584 C CA . ILE A 1 195 ? 29.193 -3.065 -42.176 1.00 88.81 195 ILE A CA 1
ATOM 1585 C C . ILE A 1 195 ? 27.951 -2.856 -41.289 1.00 88.81 195 ILE A C 1
ATOM 1587 O O . ILE A 1 195 ? 27.977 -2.065 -40.349 1.00 88.81 195 ILE A O 1
ATOM 1591 N N . SER A 1 196 ? 26.876 -3.610 -41.556 1.00 92.50 196 SER A N 1
ATOM 1592 C CA . SER A 1 196 ? 25.627 -3.628 -40.764 1.00 92.50 196 SER A CA 1
ATOM 1593 C C . SER A 1 196 ? 25.458 -4.864 -39.871 1.00 92.50 196 SER A C 1
ATOM 1595 O O . SER A 1 196 ? 24.465 -4.982 -39.155 1.00 92.50 196 SER A O 1
ATOM 1597 N N . SER A 1 197 ? 26.392 -5.816 -39.937 1.00 92.25 197 SER A N 1
ATOM 1598 C CA . SER A 1 197 ? 26.332 -7.091 -39.215 1.00 92.25 197 SER A CA 1
ATOM 1599 C C . SER A 1 197 ? 27.431 -7.202 -38.161 1.00 92.25 197 SER A C 1
ATOM 1601 O O . SER A 1 197 ? 28.573 -6.817 -38.402 1.00 92.25 197 SER A O 1
ATOM 1603 N N . TYR A 1 198 ? 27.106 -7.783 -37.005 1.00 92.50 198 TYR A N 1
ATOM 1604 C CA . TYR A 1 198 ? 28.050 -8.012 -35.910 1.00 92.50 198 TYR A CA 1
ATOM 1605 C C . TYR A 1 198 ? 27.748 -9.334 -35.193 1.00 92.50 198 TYR A C 1
ATOM 1607 O O . TYR A 1 198 ? 26.588 -9.671 -34.963 1.00 92.50 198 TYR A O 1
ATOM 1615 N N . ASN A 1 199 ? 28.791 -10.115 -34.882 1.00 91.69 199 ASN A N 1
ATOM 1616 C CA . ASN A 1 199 ? 28.700 -11.460 -34.287 1.00 91.69 199 ASN A CA 1
ATOM 1617 C C . ASN A 1 199 ? 27.650 -12.381 -34.952 1.00 91.69 199 ASN A C 1
ATOM 1619 O O . ASN A 1 199 ? 26.913 -13.098 -34.279 1.00 91.69 199 ASN A O 1
ATOM 1623 N N . GLY A 1 200 ? 27.568 -12.349 -36.288 1.00 89.00 200 GLY A N 1
ATOM 1624 C CA . GLY A 1 200 ? 26.642 -13.176 -37.076 1.00 89.00 200 GLY A CA 1
ATOM 1625 C C . GLY A 1 200 ? 25.182 -12.703 -37.093 1.00 89.00 200 GLY A C 1
ATOM 1626 O O . GLY A 1 200 ? 24.345 -13.369 -37.697 1.00 89.00 200 GLY A O 1
ATOM 1627 N N . LYS A 1 201 ? 24.863 -11.563 -36.466 1.00 93.19 201 LYS A N 1
ATOM 1628 C CA . LYS A 1 201 ? 23.538 -10.931 -36.499 1.00 93.19 201 LYS A CA 1
ATOM 1629 C C . LYS A 1 201 ? 23.554 -9.707 -37.411 1.00 93.19 201 LYS A C 1
ATOM 1631 O O . LYS A 1 201 ? 24.437 -8.861 -37.282 1.00 93.19 201 LYS A O 1
ATOM 1636 N N . ASP A 1 202 ? 22.567 -9.604 -38.297 1.00 94.56 202 ASP A N 1
ATOM 1637 C CA . ASP A 1 202 ? 22.332 -8.406 -39.106 1.00 94.56 202 ASP A CA 1
ATOM 1638 C C . ASP A 1 202 ? 21.468 -7.394 -38.339 1.00 94.56 202 ASP A C 1
ATOM 1640 O O . ASP A 1 202 ? 20.458 -7.751 -37.726 1.00 94.56 202 ASP A O 1
ATOM 1644 N N . TYR A 1 203 ? 21.879 -6.128 -38.376 1.00 97.31 203 TYR A N 1
ATOM 1645 C CA . TYR A 1 203 ? 21.187 -4.999 -37.760 1.00 97.31 203 TYR A CA 1
ATOM 1646 C C . TYR A 1 203 ? 20.638 -4.010 -38.801 1.00 97.31 203 TYR A C 1
ATOM 1648 O O . TYR A 1 203 ? 20.055 -3.002 -38.408 1.00 97.31 203 TYR A O 1
ATOM 1656 N N . SER A 1 204 ? 20.761 -4.284 -40.108 1.00 95.25 204 SER A N 1
ATOM 1657 C CA . SER A 1 204 ? 20.351 -3.396 -41.217 1.00 95.25 204 SER A CA 1
ATOM 1658 C C . SER A 1 204 ? 18.931 -2.809 -41.103 1.00 95.25 204 SER A C 1
ATOM 1660 O O . SER A 1 204 ? 18.675 -1.693 -41.567 1.00 95.25 204 SER A O 1
ATOM 1662 N N . ALA A 1 205 ? 18.015 -3.522 -40.440 1.00 96.44 205 ALA A N 1
ATOM 1663 C CA . ALA A 1 205 ? 16.646 -3.089 -40.153 1.00 96.44 205 ALA A CA 1
ATOM 1664 C C . ALA A 1 205 ? 16.546 -1.862 -39.221 1.00 96.44 205 ALA A C 1
ATOM 1666 O O . ALA A 1 205 ? 15.562 -1.128 -39.289 1.00 96.44 205 ALA A O 1
ATOM 1667 N N . VAL A 1 206 ? 17.539 -1.647 -38.350 1.00 98.06 206 VAL A N 1
ATOM 1668 C CA . VAL A 1 206 ? 17.551 -0.610 -37.294 1.00 98.06 206 VAL A CA 1
ATOM 1669 C C . VAL A 1 206 ? 18.839 0.214 -37.244 1.00 98.06 206 VAL A C 1
ATOM 1671 O O . VAL A 1 206 ? 18.918 1.179 -36.488 1.00 98.06 206 VAL A O 1
ATOM 1674 N N . TYR A 1 207 ? 19.842 -0.174 -38.029 1.00 98.31 207 TYR A N 1
ATOM 1675 C CA . TYR A 1 207 ? 21.153 0.452 -38.111 1.00 98.31 207 TYR A CA 1
ATOM 1676 C C . TYR A 1 207 ? 21.448 0.884 -39.548 1.00 98.31 207 TYR A C 1
ATOM 1678 O O . TYR A 1 207 ? 21.146 0.179 -40.515 1.00 98.31 207 TYR A O 1
ATOM 1686 N N . ASP A 1 208 ? 22.056 2.052 -39.660 1.00 97.19 208 ASP A N 1
ATOM 1687 C CA . ASP A 1 208 ? 22.615 2.643 -40.858 1.00 97.19 208 ASP A CA 1
ATOM 1688 C C . ASP A 1 208 ? 23.887 3.403 -40.454 1.00 97.19 208 ASP A C 1
ATOM 1690 O O . ASP A 1 208 ? 23.872 4.186 -39.503 1.00 97.19 208 ASP A O 1
ATOM 1694 N N . TYR A 1 209 ? 25.008 3.114 -41.118 1.00 95.56 209 TYR A N 1
ATOM 1695 C CA . TYR A 1 209 ? 26.313 3.644 -40.713 1.00 95.56 209 TYR A CA 1
ATOM 1696 C C . TYR A 1 209 ? 26.378 5.169 -40.837 1.00 95.56 209 TYR A C 1
ATOM 1698 O O . TYR A 1 209 ? 26.814 5.834 -39.897 1.00 95.56 209 TYR A O 1
ATOM 1706 N N . ASP A 1 210 ? 25.927 5.720 -41.965 1.00 94.38 210 ASP A N 1
ATOM 1707 C CA . ASP A 1 210 ? 26.041 7.149 -42.249 1.00 94.38 210 ASP A CA 1
ATOM 1708 C C . ASP A 1 210 ? 25.108 7.951 -41.339 1.00 94.38 210 ASP A C 1
ATOM 1710 O O . ASP A 1 210 ? 25.532 8.939 -40.733 1.00 94.38 210 ASP A O 1
ATOM 1714 N N . TYR A 1 211 ? 23.878 7.466 -41.128 1.00 97.38 211 TYR A N 1
ATOM 1715 C CA . TYR A 1 211 ? 22.968 8.031 -40.135 1.00 97.38 211 TYR A CA 1
ATOM 1716 C C . TYR A 1 211 ? 23.576 7.993 -38.725 1.00 97.38 211 TYR A C 1
ATOM 1718 O O . TYR A 1 211 ? 23.590 9.013 -38.029 1.00 97.38 211 TYR A O 1
ATOM 1726 N N . TYR A 1 212 ? 24.084 6.837 -38.285 1.00 98.00 212 TYR A N 1
ATOM 1727 C CA . TYR A 1 212 ? 24.595 6.677 -36.925 1.00 98.00 212 TYR A CA 1
ATOM 1728 C C . TYR A 1 212 ? 25.869 7.497 -36.686 1.00 98.00 212 TYR A C 1
ATOM 1730 O O . TYR A 1 212 ? 25.991 8.110 -35.627 1.00 98.00 212 TYR A O 1
ATOM 1738 N N . LYS A 1 213 ? 26.771 7.605 -37.670 1.00 96.12 213 LYS A N 1
ATOM 1739 C CA . LYS A 1 213 ? 27.923 8.519 -37.620 1.00 96.12 213 LYS A CA 1
ATOM 1740 C C . LYS A 1 213 ? 27.474 9.980 -37.535 1.00 96.12 213 LYS A C 1
ATOM 1742 O O . LYS A 1 213 ? 27.913 10.701 -36.640 1.00 96.12 213 LYS A O 1
ATOM 1747 N N . LEU A 1 214 ? 26.571 10.412 -38.421 1.00 96.69 214 LEU A N 1
ATOM 1748 C CA . LEU A 1 214 ? 26.115 11.804 -38.505 1.00 96.69 214 LEU A CA 1
ATOM 1749 C C . LEU A 1 214 ? 25.500 12.308 -37.188 1.00 96.69 214 LEU A C 1
ATOM 1751 O O . LEU A 1 214 ? 25.768 13.440 -36.782 1.00 96.69 214 LEU A O 1
ATOM 1755 N N . HIS A 1 215 ? 24.720 11.462 -36.511 1.00 96.88 215 HIS A N 1
ATOM 1756 C CA . HIS A 1 215 ? 23.989 11.816 -35.290 1.00 96.88 215 HIS A CA 1
ATOM 1757 C C . HIS A 1 215 ? 24.784 11.599 -33.988 1.00 96.88 215 HIS A C 1
ATOM 1759 O O . HIS A 1 215 ? 24.302 11.969 -32.920 1.00 96.88 215 HIS A O 1
ATOM 1765 N N . ASN A 1 216 ? 25.999 11.036 -34.043 1.00 97.56 216 ASN A N 1
ATOM 1766 C CA . ASN A 1 216 ? 26.802 10.710 -32.858 1.00 97.56 216 ASN A CA 1
ATOM 1767 C C . ASN A 1 216 ? 28.231 11.267 -32.984 1.00 97.56 216 ASN A C 1
ATOM 1769 O O . ASN A 1 216 ? 29.196 10.551 -33.255 1.00 97.56 216 ASN A O 1
ATOM 1773 N N . LYS A 1 217 ? 28.363 12.585 -32.782 1.00 96.31 217 LYS A N 1
ATOM 1774 C CA . LYS A 1 217 ? 29.623 13.342 -32.939 1.00 96.31 217 LYS A CA 1
ATOM 1775 C C . LYS A 1 217 ? 30.740 12.934 -31.972 1.00 96.31 217 LYS A C 1
ATOM 1777 O O . LYS A 1 217 ? 31.917 13.138 -32.267 1.00 96.31 217 LYS A O 1
ATOM 1782 N N . ASP A 1 218 ? 30.389 12.333 -30.841 1.00 97.69 218 ASP A N 1
ATOM 1783 C CA . ASP A 1 218 ? 31.330 11.688 -29.927 1.00 97.69 218 ASP A CA 1
ATOM 1784 C C . ASP A 1 218 ? 31.987 10.452 -30.565 1.00 97.69 218 ASP A C 1
ATOM 1786 O O . ASP A 1 218 ? 33.206 10.292 -30.480 1.00 97.69 218 ASP A O 1
ATOM 1790 N N . LEU A 1 219 ? 31.201 9.633 -31.270 1.00 96.88 219 LEU A N 1
ATOM 1791 C CA . LEU A 1 219 ? 31.687 8.459 -31.997 1.00 96.88 219 LEU A CA 1
ATOM 1792 C C . LEU A 1 219 ? 32.462 8.863 -33.257 1.00 96.88 219 LEU A C 1
ATOM 1794 O O . LEU A 1 219 ? 33.497 8.266 -33.536 1.00 96.88 219 LEU A O 1
ATOM 1798 N N . GLU A 1 220 ? 32.043 9.926 -33.954 1.00 93.94 220 GLU A N 1
ATOM 1799 C CA . GLU A 1 220 ? 32.805 10.502 -35.074 1.00 93.94 220 GLU A CA 1
ATOM 1800 C C . GLU A 1 220 ? 34.225 10.896 -34.653 1.00 93.94 220 GLU A C 1
ATOM 1802 O O . GLU A 1 220 ? 35.201 10.488 -35.287 1.00 93.94 220 GLU A O 1
ATOM 1807 N N . LYS A 1 221 ? 34.355 11.597 -33.521 1.00 93.75 221 LYS A N 1
ATOM 1808 C CA . LYS A 1 221 ? 35.654 11.973 -32.952 1.00 93.75 221 LYS A CA 1
ATOM 1809 C C . LYS A 1 221 ? 36.482 10.766 -32.484 1.00 93.75 221 LYS A C 1
ATOM 1811 O O . LYS A 1 221 ? 37.708 10.828 -32.527 1.00 93.75 221 LYS A O 1
ATOM 1816 N N . ALA A 1 222 ? 35.839 9.700 -32.005 1.00 94.12 222 ALA A N 1
ATOM 1817 C CA . ALA A 1 222 ? 36.519 8.527 -31.454 1.00 94.12 222 ALA A CA 1
ATOM 1818 C C . ALA A 1 222 ? 36.936 7.491 -32.514 1.00 94.12 222 ALA A C 1
ATOM 1820 O O . ALA A 1 222 ? 37.967 6.836 -32.355 1.00 94.12 222 ALA A O 1
ATOM 1821 N N . PHE A 1 223 ? 36.137 7.305 -33.569 1.00 91.44 223 PHE A N 1
ATOM 1822 C CA . PHE A 1 223 ? 36.271 6.191 -34.517 1.00 91.44 223 PHE A CA 1
ATOM 1823 C C . PHE A 1 223 ? 36.631 6.627 -35.946 1.00 91.44 223 PHE A C 1
ATOM 1825 O O . PHE A 1 223 ? 37.113 5.792 -36.721 1.00 91.44 223 PHE A O 1
ATOM 1832 N N . GLY A 1 224 ? 36.416 7.898 -36.311 1.00 87.75 224 GLY A N 1
ATOM 1833 C CA . GLY A 1 224 ? 36.593 8.383 -37.682 1.00 87.75 224 GLY A CA 1
ATOM 1834 C C . GLY A 1 224 ? 35.710 7.606 -38.662 1.00 87.75 224 GLY A C 1
ATOM 1835 O O . GLY A 1 224 ? 34.512 7.461 -38.431 1.00 87.75 224 GLY A O 1
ATOM 1836 N N . ASP A 1 225 ? 36.307 7.054 -39.719 1.00 83.69 225 ASP A N 1
ATOM 1837 C CA . ASP A 1 225 ? 35.612 6.286 -40.771 1.00 83.69 225 ASP A CA 1
ATOM 1838 C C . ASP A 1 225 ? 35.654 4.757 -40.571 1.00 83.69 225 ASP A C 1
ATOM 1840 O O . ASP A 1 225 ? 35.635 3.981 -41.526 1.00 83.69 225 ASP A O 1
ATOM 1844 N N . ASN A 1 226 ? 35.799 4.290 -39.328 1.00 87.06 226 ASN A N 1
ATOM 1845 C CA . ASN A 1 226 ? 35.900 2.862 -39.021 1.00 87.06 226 ASN A CA 1
ATOM 1846 C C . ASN A 1 226 ? 34.514 2.232 -38.797 1.00 87.06 226 ASN A C 1
ATOM 1848 O O . ASN A 1 226 ? 34.103 2.029 -37.654 1.00 87.06 226 ASN A O 1
ATOM 1852 N N . ASP A 1 227 ? 33.803 1.920 -39.886 1.00 90.56 227 ASP A N 1
ATOM 1853 C CA . ASP A 1 227 ? 32.456 1.321 -39.886 1.00 90.56 227 ASP A CA 1
ATOM 1854 C C . ASP A 1 227 ? 32.307 0.101 -38.954 1.00 90.56 227 ASP A C 1
ATOM 1856 O O . ASP A 1 227 ? 31.312 -0.002 -38.232 1.00 90.56 227 ASP A O 1
ATOM 1860 N N . ALA A 1 228 ? 33.332 -0.753 -38.864 1.00 89.06 228 ALA A N 1
ATOM 1861 C CA . ALA A 1 228 ? 33.378 -1.887 -37.936 1.00 89.06 228 ALA A CA 1
ATOM 1862 C C . ALA A 1 228 ? 33.273 -1.492 -36.442 1.00 89.06 228 ALA A C 1
ATOM 1864 O O . ALA A 1 228 ? 32.696 -2.241 -35.648 1.00 89.06 228 ALA A O 1
ATOM 1865 N N . LEU A 1 229 ? 33.800 -0.328 -36.032 1.00 92.25 229 LEU A N 1
ATOM 1866 C CA . LEU A 1 229 ? 33.676 0.159 -34.650 1.00 92.25 229 LEU A CA 1
ATOM 1867 C C . LEU A 1 229 ? 32.281 0.715 -34.345 1.00 92.25 229 LEU A C 1
ATOM 1869 O O . LEU A 1 229 ? 31.798 0.514 -33.232 1.00 92.25 229 LEU A O 1
ATOM 1873 N N . TYR A 1 230 ? 31.607 1.349 -35.309 1.00 95.75 230 TYR A N 1
ATOM 1874 C CA . TYR A 1 230 ? 30.253 1.878 -35.098 1.00 95.75 230 TYR A CA 1
ATOM 1875 C C . TYR A 1 230 ? 29.220 0.769 -34.922 1.00 95.75 230 TYR A C 1
ATOM 1877 O O . TYR A 1 230 ? 28.427 0.836 -33.984 1.00 95.75 230 TYR A O 1
ATOM 1885 N N . ILE A 1 231 ? 29.249 -0.274 -35.760 1.00 94.81 231 ILE A N 1
ATOM 1886 C CA . ILE A 1 231 ? 28.312 -1.396 -35.613 1.00 94.81 231 ILE A CA 1
ATOM 1887 C C . ILE A 1 231 ? 28.572 -2.167 -34.314 1.00 94.81 231 ILE A C 1
ATOM 1889 O O . ILE A 1 231 ? 27.624 -2.515 -33.609 1.00 94.81 231 ILE A O 1
ATOM 1893 N N . LYS A 1 232 ? 29.846 -2.356 -33.937 1.00 95.12 232 LYS A N 1
ATOM 1894 C CA . LYS A 1 232 ? 30.217 -2.924 -32.635 1.00 95.12 232 LYS A CA 1
ATOM 1895 C C . LYS A 1 232 ? 29.670 -2.067 -31.489 1.00 95.12 232 LYS A C 1
ATOM 1897 O O . LYS A 1 232 ? 28.996 -2.595 -30.608 1.00 95.12 232 LYS A O 1
ATOM 1902 N N . HIS A 1 233 ? 29.907 -0.753 -31.522 1.00 97.88 233 HIS A N 1
ATOM 1903 C CA . HIS A 1 233 ? 29.404 0.173 -30.509 1.00 97.88 233 HIS A CA 1
ATOM 1904 C C . HIS A 1 233 ? 27.878 0.125 -30.411 1.00 97.88 233 HIS A C 1
ATOM 1906 O O . HIS A 1 233 ? 27.338 0.017 -29.314 1.00 97.88 233 HIS A O 1
ATOM 1912 N N . PHE A 1 234 ? 27.167 0.162 -31.538 1.00 98.44 234 PHE A N 1
ATOM 1913 C CA . PHE A 1 234 ? 25.711 0.078 -31.558 1.00 98.44 234 PHE A CA 1
ATOM 1914 C C . PHE A 1 234 ? 25.199 -1.232 -30.938 1.00 98.44 234 PHE A C 1
ATOM 1916 O O . PHE A 1 234 ? 24.302 -1.204 -30.091 1.00 98.44 234 PHE A O 1
ATOM 1923 N N . ALA A 1 235 ? 25.806 -2.364 -31.311 1.00 97.31 235 ALA A N 1
ATOM 1924 C CA . ALA A 1 235 ? 25.420 -3.693 -30.851 1.00 97.31 235 ALA A CA 1
ATOM 1925 C C . ALA A 1 235 ? 25.694 -3.937 -29.351 1.00 97.31 235 ALA A C 1
ATOM 1927 O O . ALA A 1 235 ? 24.883 -4.579 -28.674 1.00 97.31 235 ALA A O 1
ATOM 1928 N N . GLU A 1 236 ? 26.823 -3.444 -28.833 1.00 97.06 236 GLU A N 1
ATOM 1929 C CA . GLU A 1 236 ? 27.243 -3.619 -27.435 1.00 97.06 236 GLU A CA 1
ATOM 1930 C C . GLU A 1 236 ? 26.638 -2.550 -26.498 1.00 97.06 236 GLU A C 1
ATOM 1932 O O . GLU A 1 236 ? 26.155 -2.884 -25.412 1.00 97.06 236 GLU A O 1
ATOM 1937 N N . PHE A 1 237 ? 26.598 -1.285 -26.932 1.00 97.94 237 PHE A N 1
ATOM 1938 C CA . PHE A 1 237 ? 26.275 -0.117 -26.099 1.00 97.94 237 PHE A CA 1
ATOM 1939 C C . PHE A 1 237 ? 25.090 0.699 -26.632 1.00 97.94 237 PHE A C 1
ATOM 1941 O O . PHE A 1 237 ? 24.118 0.903 -25.905 1.00 97.94 237 PHE A O 1
ATOM 1948 N N . GLY A 1 238 ? 25.116 1.114 -27.903 1.00 98.00 238 GLY A N 1
ATOM 1949 C CA . GLY A 1 238 ? 24.187 2.102 -28.470 1.00 98.00 238 GLY A CA 1
ATOM 1950 C C . GLY A 1 238 ? 22.699 1.767 -28.313 1.00 98.00 238 GLY A C 1
ATOM 1951 O O . GLY A 1 238 ? 21.907 2.654 -27.998 1.00 98.00 238 GLY A O 1
ATOM 1952 N N . MET A 1 239 ? 22.320 0.489 -28.444 1.00 98.12 239 MET A N 1
ATOM 1953 C CA . MET A 1 239 ? 20.944 0.031 -28.187 1.00 98.12 239 MET A CA 1
ATOM 1954 C C . MET A 1 239 ? 20.492 0.216 -26.724 1.00 98.12 239 MET A C 1
ATOM 1956 O O . MET A 1 239 ? 19.314 0.471 -26.475 1.00 98.12 239 MET A O 1
ATOM 1960 N N . ASN A 1 240 ? 21.404 0.081 -25.754 1.00 96.94 240 ASN A N 1
ATOM 1961 C CA . ASN A 1 240 ? 21.129 0.313 -24.328 1.00 96.94 240 ASN A CA 1
ATOM 1962 C C . ASN A 1 240 ? 21.142 1.814 -23.995 1.00 96.94 240 ASN A C 1
ATOM 1964 O O . ASN A 1 240 ? 20.337 2.277 -23.190 1.00 96.94 240 ASN A O 1
ATOM 1968 N N . GLU A 1 241 ? 22.020 2.572 -24.656 1.00 97.25 241 GLU A N 1
ATOM 1969 C CA . GLU A 1 241 ? 22.130 4.036 -24.573 1.00 97.25 241 GLU A CA 1
ATOM 1970 C C . GLU A 1 241 ? 20.984 4.779 -25.283 1.00 97.25 241 GLU A C 1
ATOM 1972 O O . GLU A 1 241 ? 20.949 6.005 -25.274 1.00 97.25 241 GLU A O 1
ATOM 1977 N N . GLN A 1 242 ? 20.024 4.051 -25.869 1.00 96.19 242 GLN A N 1
ATOM 1978 C CA . GLN A 1 242 ? 18.832 4.593 -26.539 1.00 96.19 242 GLN A CA 1
ATOM 1979 C C . GLN A 1 242 ? 19.145 5.437 -27.791 1.00 96.19 242 GLN A C 1
ATOM 1981 O O . GLN A 1 242 ? 18.259 6.106 -28.319 1.00 96.19 242 GLN A O 1
ATOM 1986 N N . ARG A 1 243 ? 20.384 5.390 -28.303 1.00 97.81 243 ARG A N 1
ATOM 1987 C CA . ARG A 1 243 ? 20.800 6.143 -29.495 1.00 97.81 243 ARG A CA 1
ATOM 1988 C C . ARG A 1 243 ? 20.066 5.617 -30.722 1.00 97.81 243 ARG A C 1
ATOM 1990 O O . ARG A 1 243 ? 20.166 4.424 -31.006 1.00 97.81 243 ARG A O 1
ATOM 1997 N N . GLN A 1 244 ? 19.386 6.489 -31.464 1.00 98.25 244 GLN A N 1
ATOM 1998 C CA . GLN A 1 244 ? 18.810 6.156 -32.767 1.00 98.25 244 GLN A CA 1
ATOM 1999 C C . GLN A 1 244 ? 19.932 5.878 -33.780 1.00 98.25 244 GLN A C 1
ATOM 2001 O O . GLN A 1 244 ? 20.890 6.647 -33.866 1.00 98.25 244 GLN A O 1
ATOM 2006 N N . ALA A 1 245 ? 19.818 4.786 -34.540 1.00 98.00 245 ALA A N 1
ATOM 2007 C CA . ALA A 1 245 ? 20.835 4.376 -35.515 1.00 98.00 245 ALA A CA 1
ATOM 2008 C C . ALA A 1 245 ? 20.339 4.260 -36.958 1.00 98.00 245 ALA A C 1
ATOM 2010 O O . ALA A 1 245 ? 21.137 3.954 -37.836 1.00 98.00 245 ALA A O 1
ATOM 2011 N N . LYS A 1 246 ? 19.062 4.542 -37.226 1.00 98.06 246 LYS A N 1
ATOM 2012 C CA . LYS A 1 246 ? 18.510 4.611 -38.581 1.00 98.06 246 LYS A CA 1
ATOM 2013 C C . LYS A 1 246 ? 17.353 5.600 -38.610 1.00 98.06 246 LYS A C 1
ATOM 2015 O O . LYS A 1 246 ? 16.508 5.575 -37.718 1.00 98.06 246 LYS A O 1
ATOM 2020 N N . GLU A 1 247 ? 17.273 6.425 -39.649 1.00 97.88 247 GLU A N 1
ATOM 2021 C CA . GLU A 1 247 ? 16.200 7.418 -39.801 1.00 97.88 247 GLU A CA 1
ATOM 2022 C C . GLU A 1 247 ? 14.807 6.780 -39.707 1.00 97.88 247 GLU A C 1
ATOM 2024 O O . GLU A 1 247 ? 13.948 7.266 -38.980 1.00 97.88 247 GLU A O 1
ATOM 2029 N N . SER A 1 248 ? 14.613 5.631 -40.364 1.00 96.88 248 SER A N 1
ATOM 2030 C CA . SER A 1 248 ? 13.343 4.898 -40.411 1.00 96.88 248 SER A CA 1
ATOM 2031 C C . SER A 1 248 ? 13.014 4.078 -39.151 1.00 96.88 248 SER A C 1
ATOM 2033 O O . SER A 1 248 ? 12.029 3.334 -39.163 1.00 96.88 248 SER A O 1
ATOM 2035 N N . PHE A 1 249 ? 13.827 4.146 -38.091 1.00 98.19 249 PHE A N 1
ATOM 2036 C CA . PHE A 1 249 ? 13.574 3.447 -36.829 1.00 98.19 249 PHE A CA 1
ATOM 2037 C C . PHE A 1 249 ? 14.085 4.243 -35.619 1.00 98.19 249 PHE A C 1
ATOM 2039 O O . PHE A 1 249 ? 15.272 4.215 -35.300 1.00 98.19 249 PHE A O 1
ATOM 2046 N N . ASP A 1 250 ? 13.166 4.891 -34.907 1.00 98.19 250 ASP A N 1
ATOM 2047 C CA . ASP A 1 250 ? 13.369 5.452 -33.572 1.00 98.19 250 ASP A CA 1
ATOM 2048 C C . ASP A 1 250 ? 12.835 4.455 -32.519 1.00 98.19 250 ASP A C 1
ATOM 2050 O O . ASP A 1 250 ? 11.627 4.181 -32.475 1.00 98.19 250 ASP A O 1
ATOM 2054 N N . PRO A 1 251 ? 13.689 3.919 -31.625 1.00 97.50 251 PRO A N 1
ATOM 2055 C CA . PRO A 1 251 ? 13.253 2.953 -30.622 1.00 97.50 251 PRO A CA 1
ATOM 2056 C C . PRO A 1 251 ? 12.281 3.560 -29.596 1.00 97.50 251 PRO A C 1
ATOM 2058 O O . PRO A 1 251 ? 11.521 2.813 -28.976 1.00 97.50 251 PRO A O 1
ATOM 2061 N N . LYS A 1 252 ? 12.267 4.890 -29.413 1.00 97.31 252 LYS A N 1
ATOM 2062 C CA . LYS A 1 252 ? 11.329 5.585 -28.524 1.00 97.31 252 LYS A CA 1
ATOM 2063 C C . LYS A 1 252 ? 9.942 5.669 -29.147 1.00 97.31 252 LYS A C 1
ATOM 2065 O O . LYS A 1 252 ? 8.988 5.242 -28.500 1.00 97.31 252 LYS A O 1
ATOM 2070 N N . SER A 1 253 ? 9.832 6.107 -30.401 1.00 98.25 253 SER A N 1
ATOM 2071 C CA . SER A 1 253 ? 8.583 6.044 -31.174 1.00 98.25 253 SER A CA 1
ATOM 2072 C C . SER A 1 253 ? 8.009 4.627 -31.184 1.00 98.25 253 SER A C 1
ATOM 2074 O O . SER A 1 253 ? 6.840 4.420 -30.856 1.00 98.25 253 SER A O 1
ATOM 2076 N N . TYR A 1 254 ? 8.851 3.629 -31.463 1.00 98.38 254 TYR A N 1
ATOM 2077 C CA . TYR A 1 254 ? 8.442 2.228 -31.469 1.00 98.38 254 TYR A CA 1
ATOM 2078 C C . TYR A 1 254 ? 7.957 1.749 -30.084 1.00 98.38 254 TYR A C 1
ATOM 2080 O O . TYR A 1 254 ? 6.899 1.129 -29.969 1.00 98.38 254 TYR A O 1
ATOM 2088 N N . ARG A 1 255 ? 8.659 2.105 -28.997 1.00 97.88 255 ARG A N 1
ATOM 2089 C CA . ARG A 1 255 ? 8.192 1.867 -27.617 1.00 97.88 255 ARG A CA 1
ATOM 2090 C C . ARG A 1 255 ? 6.835 2.528 -27.344 1.00 97.88 255 ARG A C 1
ATOM 2092 O O . ARG A 1 255 ? 5.959 1.929 -26.716 1.00 97.88 255 ARG A O 1
ATOM 2099 N N . TYR A 1 256 ? 6.660 3.769 -27.781 1.00 98.12 256 TYR A N 1
ATOM 2100 C CA . TYR A 1 256 ? 5.463 4.564 -27.521 1.00 98.12 256 TYR A CA 1
ATOM 2101 C C . TYR A 1 256 ? 4.239 4.062 -28.301 1.00 98.12 256 TYR A C 1
ATOM 2103 O O . TYR A 1 256 ? 3.118 4.138 -27.795 1.00 98.12 256 TYR A O 1
ATOM 2111 N N . ALA A 1 257 ? 4.442 3.476 -29.481 1.00 98.12 257 ALA A N 1
ATOM 2112 C CA . ALA A 1 257 ? 3.376 2.896 -30.291 1.00 98.12 257 ALA A CA 1
ATOM 2113 C C . ALA A 1 257 ? 2.793 1.591 -29.716 1.00 98.12 257 ALA A C 1
ATOM 2115 O O . ALA A 1 257 ? 1.589 1.364 -29.828 1.00 98.12 257 ALA A O 1
ATOM 2116 N N . TYR A 1 258 ? 3.627 0.741 -29.103 1.00 97.81 258 TYR A N 1
ATOM 2117 C CA . TYR A 1 258 ? 3.298 -0.670 -28.863 1.00 97.81 258 TYR A CA 1
ATOM 2118 C C . TYR A 1 258 ? 3.161 -1.041 -27.367 1.00 97.81 258 TYR A C 1
ATOM 2120 O O . TYR A 1 258 ? 4.156 -1.390 -26.721 1.00 97.81 258 TYR A O 1
ATOM 2128 N N . PRO A 1 259 ? 1.940 -0.996 -26.784 1.00 96.94 259 PRO A N 1
ATOM 2129 C CA . PRO A 1 259 ? 1.715 -1.288 -25.361 1.00 96.94 259 PRO A CA 1
ATOM 2130 C C . PRO A 1 259 ? 1.999 -2.743 -24.977 1.00 96.94 259 PRO A C 1
ATOM 2132 O O . PRO A 1 259 ? 2.436 -3.013 -23.860 1.00 96.94 259 PRO A O 1
ATOM 2135 N N . ASP A 1 260 ? 1.802 -3.685 -25.899 1.00 96.50 260 ASP A N 1
ATOM 2136 C CA . ASP A 1 260 ? 2.120 -5.101 -25.708 1.00 96.50 260 ASP A CA 1
ATOM 2137 C C . ASP A 1 260 ? 3.619 -5.318 -25.445 1.00 96.50 260 ASP A C 1
ATOM 2139 O O . ASP A 1 260 ? 3.992 -6.127 -24.594 1.00 96.50 260 ASP A O 1
ATOM 2143 N N . LEU A 1 261 ? 4.478 -4.530 -26.100 1.00 97.69 261 LEU A N 1
ATOM 2144 C CA . LEU A 1 261 ? 5.915 -4.531 -25.845 1.00 97.69 261 LEU A CA 1
ATOM 2145 C C . LEU A 1 261 ? 6.241 -3.815 -24.531 1.00 97.69 261 LEU A C 1
ATOM 2147 O O . LEU A 1 261 ? 7.036 -4.333 -23.748 1.00 97.69 261 LEU A O 1
ATOM 2151 N N . ARG A 1 262 ? 5.584 -2.687 -24.219 1.00 97.44 262 ARG A N 1
ATOM 2152 C CA . ARG A 1 262 ? 5.783 -1.980 -22.935 1.00 97.44 262 ARG A CA 1
ATOM 2153 C C . ARG A 1 262 ? 5.461 -2.837 -21.718 1.00 97.44 262 ARG A C 1
ATOM 2155 O O . ARG A 1 262 ? 6.219 -2.796 -20.749 1.00 97.44 262 ARG A O 1
ATOM 2162 N N . ALA A 1 263 ? 4.420 -3.665 -21.794 1.00 95.19 263 ALA A N 1
ATOM 2163 C CA . ALA A 1 263 ? 4.033 -4.582 -20.722 1.00 95.19 263 ALA A CA 1
ATOM 2164 C C . ALA A 1 263 ? 5.155 -5.565 -20.327 1.00 95.19 263 ALA A C 1
ATOM 2166 O O . ALA A 1 263 ? 5.248 -5.952 -19.161 1.00 95.19 263 ALA A O 1
ATOM 2167 N N . HIS A 1 264 ? 6.028 -5.930 -21.273 1.00 95.62 264 HIS A N 1
ATOM 2168 C CA . HIS A 1 264 ? 7.103 -6.906 -21.072 1.00 95.62 264 HIS A CA 1
ATOM 2169 C C . HIS A 1 264 ? 8.489 -6.258 -20.955 1.00 95.62 264 HIS A C 1
ATOM 2171 O O . HIS A 1 264 ? 9.274 -6.614 -20.079 1.00 95.62 264 HIS A O 1
ATOM 2177 N N . PHE A 1 265 ? 8.805 -5.302 -21.829 1.00 96.88 265 PHE A N 1
ATOM 2178 C CA . PHE A 1 265 ? 10.138 -4.708 -21.957 1.00 96.88 265 PHE A CA 1
ATOM 2179 C C . PHE A 1 265 ? 10.310 -3.433 -21.125 1.00 96.88 265 PHE A C 1
ATOM 2181 O O . PHE A 1 265 ? 11.442 -3.053 -20.827 1.00 96.88 265 PHE A O 1
ATOM 2188 N N . ARG A 1 266 ? 9.217 -2.755 -20.743 1.00 95.06 266 ARG A N 1
ATOM 2189 C CA . ARG A 1 266 ? 9.223 -1.478 -20.004 1.00 95.06 266 ARG A CA 1
ATOM 2190 C C . ARG A 1 266 ? 10.181 -0.456 -20.627 1.00 95.06 266 ARG A C 1
ATOM 2192 O O . ARG A 1 266 ? 9.924 0.007 -21.736 1.00 95.06 266 ARG A O 1
ATOM 2199 N N . ARG A 1 267 ? 11.288 -0.118 -19.960 1.00 93.69 267 ARG A N 1
ATOM 2200 C CA . ARG A 1 267 ? 12.347 0.803 -20.426 1.00 93.69 267 ARG A CA 1
ATOM 2201 C C . ARG A 1 267 ? 13.599 0.105 -20.982 1.00 93.69 267 ARG A C 1
ATOM 2203 O O . ARG A 1 267 ? 14.620 0.753 -21.179 1.00 93.69 267 ARG A O 1
ATOM 2210 N N . ASN A 1 268 ? 13.563 -1.201 -21.242 1.00 96.25 268 ASN A N 1
ATOM 2211 C CA . ASN A 1 268 ? 14.686 -1.913 -21.854 1.00 96.25 268 ASN A CA 1
ATOM 2212 C C . ASN A 1 268 ? 14.731 -1.651 -23.372 1.00 96.25 268 ASN A C 1
ATOM 2214 O O . ASN A 1 268 ? 14.241 -2.455 -24.161 1.00 96.25 268 ASN A O 1
ATOM 2218 N N . TYR A 1 269 ? 15.305 -0.511 -23.773 1.00 95.81 269 TYR A N 1
ATOM 2219 C CA . TYR A 1 269 ? 15.391 -0.057 -25.170 1.00 95.81 269 TYR A CA 1
ATOM 2220 C C . TYR A 1 269 ? 16.023 -1.091 -26.118 1.00 95.81 269 TYR A C 1
ATOM 2222 O O . TYR A 1 269 ? 15.549 -1.262 -27.242 1.00 95.81 269 TYR A O 1
ATOM 2230 N N . LYS A 1 270 ? 16.998 -1.876 -25.643 1.00 97.56 270 LYS A N 1
ATOM 2231 C CA . LYS A 1 270 ? 17.591 -2.977 -26.414 1.00 97.56 270 LYS A CA 1
ATOM 2232 C C . LYS A 1 270 ? 16.566 -4.041 -26.822 1.00 97.56 270 LYS A C 1
ATOM 2234 O O . LYS A 1 270 ? 16.610 -4.501 -27.959 1.00 97.56 270 LYS A O 1
ATOM 2239 N N . MET A 1 271 ? 15.600 -4.383 -25.967 1.00 98.25 271 MET A N 1
ATOM 2240 C CA . MET A 1 271 ? 14.557 -5.356 -26.326 1.00 98.25 271 MET A CA 1
ATOM 2241 C C . MET A 1 271 ? 13.650 -4.867 -27.463 1.00 98.25 271 MET A C 1
ATOM 2243 O O . MET A 1 271 ? 13.180 -5.685 -28.245 1.00 98.25 271 MET A O 1
ATOM 2247 N N . TYR A 1 272 ? 13.434 -3.556 -27.609 1.00 98.38 272 TYR A N 1
ATOM 2248 C CA . TYR A 1 272 ? 12.649 -2.998 -28.719 1.00 98.38 272 TYR A CA 1
ATOM 2249 C C . TYR A 1 272 ? 13.395 -3.106 -30.053 1.00 98.38 272 TYR A C 1
ATOM 2251 O O . TYR A 1 272 ? 12.805 -3.515 -31.054 1.00 98.38 272 TYR A O 1
ATOM 2259 N N . TYR A 1 273 ? 14.703 -2.828 -30.049 1.00 98.25 273 TYR A N 1
ATOM 2260 C CA . TYR A 1 273 ? 15.583 -3.091 -31.188 1.00 98.25 273 TYR A CA 1
ATOM 2261 C C . TYR A 1 273 ? 15.586 -4.575 -31.576 1.00 98.25 273 TYR A C 1
ATOM 2263 O O . TYR A 1 273 ? 15.349 -4.925 -32.732 1.00 98.25 273 TYR A O 1
ATOM 2271 N N . GLU A 1 274 ? 15.816 -5.465 -30.607 1.00 97.19 274 GLU A N 1
ATOM 2272 C CA . GLU A 1 274 ? 15.859 -6.908 -30.851 1.00 97.19 274 GLU A CA 1
ATOM 2273 C C . GLU A 1 274 ? 14.509 -7.459 -31.316 1.00 97.19 274 GLU A C 1
ATOM 2275 O O . GLU A 1 274 ? 14.475 -8.288 -32.226 1.00 97.19 274 GLU A O 1
ATOM 2280 N N . HIS A 1 275 ? 13.401 -6.952 -30.770 1.00 98.31 275 HIS A N 1
ATOM 2281 C CA . HIS A 1 275 ? 12.060 -7.281 -31.230 1.00 98.31 275 HIS A CA 1
ATOM 2282 C C . HIS A 1 275 ? 11.828 -6.854 -32.680 1.00 98.31 275 HIS A C 1
ATOM 2284 O O . HIS A 1 275 ? 11.319 -7.651 -33.465 1.00 98.31 275 HIS A O 1
ATOM 2290 N N . TYR A 1 276 ? 12.199 -5.633 -33.080 1.00 98.12 276 TYR A N 1
ATOM 2291 C CA . TYR A 1 276 ? 11.952 -5.192 -34.454 1.00 98.12 276 TYR A CA 1
ATOM 2292 C C . TYR A 1 276 ? 12.753 -6.002 -35.484 1.00 98.12 276 TYR A C 1
ATOM 2294 O O . TYR A 1 276 ? 12.171 -6.456 -36.471 1.00 98.12 276 TYR A O 1
ATOM 2302 N N . ILE A 1 277 ? 14.038 -6.268 -35.204 1.00 95.75 277 ILE A N 1
ATOM 2303 C CA . ILE A 1 277 ? 14.905 -7.127 -36.033 1.00 95.75 277 ILE A CA 1
ATOM 2304 C C . ILE A 1 277 ? 14.312 -8.541 -36.170 1.00 95.75 277 ILE A C 1
ATOM 2306 O O . ILE A 1 277 ? 14.233 -9.086 -37.270 1.00 95.75 277 ILE A O 1
ATOM 2310 N N . ASN A 1 278 ? 13.896 -9.150 -35.055 1.00 95.81 278 ASN A N 1
ATOM 2311 C CA . ASN A 1 278 ? 13.502 -10.561 -35.029 1.00 95.81 278 ASN A CA 1
ATOM 2312 C C . ASN A 1 278 ? 12.024 -10.800 -35.407 1.00 95.81 278 ASN A C 1
ATOM 2314 O O . ASN A 1 278 ? 11.688 -11.877 -35.905 1.00 95.81 278 ASN A O 1
ATOM 2318 N N . HIS A 1 279 ? 11.134 -9.837 -35.159 1.00 96.88 279 HIS A N 1
ATOM 2319 C CA . HIS A 1 279 ? 9.676 -10.026 -35.204 1.00 96.88 279 HIS A CA 1
ATOM 2320 C C . HIS A 1 279 ? 8.930 -8.860 -35.860 1.00 96.88 279 HIS A C 1
ATOM 2322 O O . HIS A 1 279 ? 8.099 -9.101 -36.732 1.00 96.88 279 HIS A O 1
ATOM 2328 N N . GLY A 1 280 ? 9.240 -7.608 -35.506 1.00 95.25 280 GLY A N 1
ATOM 2329 C CA . GLY A 1 280 ? 8.443 -6.432 -35.891 1.00 95.25 280 GLY A CA 1
ATOM 2330 C C . GLY A 1 280 ? 8.201 -6.271 -37.397 1.00 95.25 280 GLY A C 1
ATOM 2331 O O . GLY A 1 280 ? 7.085 -5.939 -37.797 1.00 95.25 280 GLY A O 1
ATOM 2332 N N . LEU A 1 281 ? 9.199 -6.587 -38.231 1.00 90.81 281 LEU A N 1
ATOM 2333 C CA . LEU A 1 281 ? 9.053 -6.626 -39.694 1.00 90.81 281 LEU A CA 1
ATOM 2334 C C . LEU A 1 281 ? 8.045 -7.689 -40.169 1.00 90.81 281 LEU A C 1
ATOM 2336 O O . LEU A 1 281 ? 7.241 -7.427 -41.060 1.00 90.81 281 LEU A O 1
ATOM 2340 N N . ARG A 1 282 ? 8.058 -8.884 -39.563 1.00 95.06 282 ARG A N 1
ATOM 2341 C CA . ARG A 1 282 ? 7.146 -10.001 -39.892 1.00 95.06 282 ARG A CA 1
ATOM 2342 C C . ARG A 1 282 ? 5.729 -9.748 -39.382 1.00 95.06 282 ARG A C 1
ATOM 2344 O O . ARG A 1 282 ? 4.764 -10.173 -40.004 1.00 95.06 282 ARG A O 1
ATOM 2351 N N . GLU A 1 283 ? 5.619 -9.024 -38.274 1.00 96.06 283 GLU A N 1
ATOM 2352 C CA . GLU A 1 283 ? 4.362 -8.560 -37.683 1.00 96.06 283 GLU A CA 1
ATOM 2353 C C . GLU A 1 283 ? 3.792 -7.311 -38.378 1.00 96.06 283 GLU A C 1
ATOM 2355 O O . GLU A 1 283 ? 2.726 -6.837 -37.990 1.00 96.06 283 GLU A O 1
ATOM 2360 N N . ASN A 1 284 ? 4.470 -6.779 -39.407 1.00 93.81 284 ASN A N 1
ATOM 2361 C CA . ASN A 1 284 ? 4.046 -5.594 -40.163 1.00 93.81 284 ASN A CA 1
ATOM 2362 C C . ASN A 1 284 ? 3.817 -4.359 -39.259 1.00 93.81 284 ASN A C 1
ATOM 2364 O O . ASN A 1 284 ? 2.890 -3.572 -39.471 1.00 93.81 284 ASN A O 1
ATOM 2368 N N . ARG A 1 285 ? 4.661 -4.184 -38.231 1.00 96.19 285 ARG A N 1
ATOM 2369 C CA . ARG A 1 285 ? 4.626 -3.020 -37.331 1.00 96.19 285 ARG A CA 1
ATOM 2370 C C . ARG A 1 285 ? 5.244 -1.800 -38.014 1.00 96.19 285 ARG A C 1
ATOM 2372 O O . ARG A 1 285 ? 6.450 -1.767 -38.235 1.00 96.19 285 ARG A O 1
ATOM 2379 N N . LYS A 1 286 ? 4.406 -0.813 -38.348 1.00 94.25 286 LYS A N 1
ATOM 2380 C CA . LYS A 1 286 ? 4.772 0.370 -39.152 1.00 94.25 286 LYS A CA 1
ATOM 2381 C C . LYS A 1 286 ? 5.065 1.638 -38.352 1.00 94.25 286 LYS A C 1
ATOM 2383 O O . LYS A 1 286 ? 5.689 2.543 -38.890 1.00 94.25 286 LYS A O 1
ATOM 2388 N N . ASP A 1 287 ? 4.628 1.720 -37.097 1.00 96.44 287 ASP A N 1
ATOM 2389 C CA . ASP A 1 287 ? 4.890 2.872 -36.229 1.00 96.44 287 ASP A CA 1
ATOM 2390 C C . ASP A 1 287 ? 6.313 2.779 -35.656 1.00 96.44 287 ASP A C 1
ATOM 2392 O O . ASP A 1 287 ? 6.523 2.466 -34.484 1.00 96.44 287 ASP A O 1
ATOM 2396 N N . THR A 1 288 ? 7.310 2.977 -36.516 1.00 96.62 288 THR A N 1
ATOM 2397 C CA . THR A 1 288 ? 8.735 2.926 -36.156 1.00 96.62 288 THR A CA 1
ATOM 2398 C C . THR A 1 288 ? 9.342 4.304 -35.920 1.00 96.62 288 THR A C 1
ATOM 2400 O O . THR A 1 288 ? 10.444 4.388 -35.390 1.00 96.62 288 THR A O 1
ATOM 2403 N N . THR A 1 289 ? 8.646 5.383 -36.283 1.00 97.31 289 THR A N 1
ATOM 2404 C CA . THR A 1 289 ? 9.072 6.783 -36.120 1.00 97.31 289 THR A CA 1
ATOM 2405 C C . THR A 1 289 ? 7.861 7.689 -35.873 1.00 97.31 289 THR A C 1
ATOM 2407 O O . THR A 1 289 ? 6.715 7.280 -36.064 1.00 97.31 289 THR A O 1
ATOM 2410 N N . GLY A 1 290 ? 8.101 8.931 -35.440 1.00 96.38 290 GLY A N 1
ATOM 2411 C CA . GLY A 1 290 ? 7.074 9.978 -35.360 1.00 96.38 290 GLY A CA 1
ATOM 2412 C C . GLY A 1 290 ? 6.037 9.823 -34.241 1.00 96.38 290 GLY A C 1
ATOM 2413 O O . GLY A 1 290 ? 5.048 10.554 -34.233 1.00 96.38 290 GLY A O 1
ATOM 2414 N N . VAL A 1 291 ? 6.229 8.903 -33.288 1.00 97.69 291 VAL A N 1
ATOM 2415 C CA . VAL A 1 291 ? 5.293 8.695 -32.170 1.00 97.69 291 VAL A CA 1
ATOM 2416 C C . VAL A 1 291 ? 5.836 9.370 -30.913 1.00 97.69 291 VAL A C 1
ATOM 2418 O O . VAL A 1 291 ? 6.626 8.805 -30.164 1.00 97.69 291 VAL A O 1
ATOM 2421 N N . THR A 1 292 ? 5.403 10.610 -30.686 1.00 95.38 292 THR A N 1
ATOM 2422 C CA . THR A 1 292 ? 5.909 11.483 -29.613 1.00 95.38 292 THR A CA 1
ATOM 2423 C C . THR A 1 292 ? 5.226 11.293 -28.258 1.00 95.38 292 THR A C 1
ATOM 2425 O O . THR A 1 292 ? 5.747 11.778 -27.255 1.00 95.38 292 THR A O 1
ATOM 2428 N N . GLU A 1 293 ? 4.103 10.570 -28.202 1.00 95.19 293 GLU A N 1
ATOM 2429 C CA . GLU A 1 293 ? 3.328 10.295 -26.982 1.00 95.19 293 GLU A CA 1
ATOM 2430 C C . GLU A 1 293 ? 2.912 8.817 -26.882 1.00 95.19 293 GLU A C 1
ATOM 2432 O O . GLU A 1 293 ? 2.801 8.116 -27.889 1.00 95.19 293 GLU A O 1
ATOM 2437 N N . LEU A 1 294 ? 2.694 8.332 -25.655 1.00 96.44 294 LEU A N 1
ATOM 2438 C CA . LEU A 1 294 ? 2.330 6.940 -25.375 1.00 96.44 294 LEU A CA 1
ATOM 2439 C C . LEU A 1 294 ? 0.930 6.621 -25.915 1.00 96.44 294 LEU A C 1
ATOM 2441 O O . LEU A 1 294 ? -0.076 7.068 -25.371 1.00 96.44 294 LEU A O 1
ATOM 2445 N N . ARG A 1 295 ? 0.848 5.782 -26.951 1.00 96.88 295 ARG A N 1
ATOM 2446 C CA . ARG A 1 295 ? -0.434 5.290 -27.469 1.00 96.88 295 ARG A CA 1
ATOM 2447 C C . ARG A 1 295 ? -0.952 4.160 -26.587 1.00 96.88 295 ARG A C 1
ATOM 2449 O O . ARG A 1 295 ? -0.222 3.202 -26.322 1.00 96.88 295 ARG A O 1
ATOM 2456 N N . ASN A 1 296 ? -2.216 4.264 -26.175 1.00 96.12 296 ASN A N 1
ATOM 2457 C CA . ASN A 1 296 ? -2.918 3.303 -25.317 1.00 96.12 296 ASN A CA 1
ATOM 2458 C C . ASN A 1 296 ? -2.095 2.888 -24.075 1.00 96.12 296 ASN A C 1
ATOM 2460 O O . ASN A 1 296 ? -1.620 1.749 -24.020 1.00 96.12 296 ASN A O 1
ATOM 2464 N N . PRO A 1 297 ? -1.870 3.791 -23.099 1.00 97.69 297 PRO A N 1
ATOM 2465 C CA . PRO A 1 297 ? -1.178 3.451 -21.859 1.00 97.69 297 PRO A CA 1
ATOM 2466 C C . PRO A 1 297 ? -1.799 2.245 -21.144 1.00 97.69 297 PRO A C 1
ATOM 2468 O O . PRO A 1 297 ? -3.004 2.002 -21.220 1.00 97.69 297 PRO A O 1
ATOM 2471 N N . LEU A 1 298 ? -0.968 1.472 -20.449 1.00 98.12 298 LEU A N 1
ATOM 2472 C CA . LEU A 1 298 ? -1.404 0.228 -19.813 1.00 98.12 298 LEU A CA 1
ATOM 2473 C C . LEU A 1 298 ? -2.411 0.461 -18.672 1.00 98.12 298 LEU A C 1
ATOM 2475 O O . LEU A 1 298 ? -2.172 1.258 -17.769 1.00 98.12 298 LEU A O 1
ATOM 2479 N N . THR A 1 299 ? -3.500 -0.319 -18.666 1.00 97.69 299 THR A N 1
ATOM 2480 C CA . THR A 1 299 ? -4.549 -0.296 -17.622 1.00 97.69 299 THR A CA 1
ATOM 2481 C C . THR A 1 299 ? -4.766 -1.640 -16.918 1.00 97.69 299 THR A C 1
ATOM 2483 O O . THR A 1 299 ? -5.610 -1.735 -16.027 1.00 97.69 299 THR A O 1
ATOM 2486 N N . ARG A 1 300 ? -4.055 -2.710 -17.306 1.00 96.94 300 ARG A N 1
ATOM 2487 C CA . ARG A 1 300 ? -4.325 -4.083 -16.837 1.00 96.94 300 ARG A CA 1
ATOM 2488 C C . ARG A 1 300 ? -3.248 -4.645 -15.919 1.00 96.94 300 ARG A C 1
ATOM 2490 O O . ARG A 1 300 ? -2.071 -4.644 -16.264 1.00 96.94 300 ARG A O 1
ATOM 2497 N N . VAL A 1 301 ? -3.675 -5.216 -14.792 1.00 95.06 301 VAL A N 1
ATOM 2498 C CA . VAL A 1 301 ? -2.819 -5.948 -13.843 1.00 95.06 301 VAL A CA 1
ATOM 2499 C C . VAL A 1 301 ? -3.512 -7.253 -13.466 1.00 95.06 301 VAL A C 1
ATOM 2501 O O . VAL A 1 301 ? -4.686 -7.241 -13.114 1.00 95.06 301 VAL A O 1
ATOM 2504 N N . ASN A 1 302 ? -2.806 -8.388 -13.526 1.00 91.25 302 ASN A N 1
ATOM 2505 C CA . ASN A 1 302 ? -3.344 -9.711 -13.162 1.00 91.25 302 ASN A CA 1
ATOM 2506 C C . ASN A 1 302 ? -4.692 -10.053 -13.846 1.00 91.25 302 ASN A C 1
ATOM 2508 O O . ASN A 1 302 ? -5.584 -10.619 -13.220 1.00 91.25 302 ASN A O 1
ATOM 2512 N N . ASN A 1 303 ? -4.834 -9.700 -15.131 1.00 88.88 303 ASN A N 1
ATOM 2513 C CA . ASN A 1 303 ? -6.057 -9.821 -15.947 1.00 88.88 303 ASN A CA 1
ATOM 2514 C C . ASN A 1 303 ? -7.267 -8.970 -15.498 1.00 88.88 303 ASN A C 1
ATOM 2516 O O . ASN A 1 303 ? -8.340 -9.093 -16.085 1.00 88.88 303 ASN A O 1
ATOM 2520 N N . GLU A 1 304 ? -7.108 -8.080 -14.519 1.00 93.81 304 GLU A N 1
ATOM 2521 C CA . GLU A 1 304 ? -8.121 -7.103 -14.106 1.00 93.81 304 GLU A CA 1
ATOM 2522 C C . GLU A 1 304 ? -7.851 -5.740 -14.770 1.00 93.81 304 GLU A C 1
ATOM 2524 O O . GLU A 1 304 ? -6.698 -5.328 -14.912 1.00 93.81 304 GLU A O 1
ATOM 2529 N N . ASP A 1 305 ? -8.912 -5.062 -15.219 1.00 96.31 305 ASP A N 1
ATOM 2530 C CA . ASP A 1 305 ? -8.844 -3.811 -15.987 1.00 96.31 305 ASP A CA 1
ATOM 2531 C C . ASP A 1 305 ? -9.194 -2.608 -15.102 1.00 96.31 305 ASP A C 1
ATOM 2533 O O . ASP A 1 305 ? -10.317 -2.484 -14.608 1.00 96.31 305 ASP A O 1
ATOM 2537 N N . TYR A 1 306 ? -8.214 -1.730 -14.894 1.00 97.69 306 TYR A N 1
ATOM 2538 C CA . TYR A 1 306 ? -8.299 -0.588 -13.986 1.00 97.69 306 TYR A CA 1
ATOM 2539 C C . TYR A 1 306 ? -8.744 0.708 -14.679 1.00 97.69 306 TYR A C 1
ATOM 2541 O O . TYR A 1 306 ? -8.934 1.707 -13.992 1.00 97.69 306 TYR A O 1
ATOM 2549 N N . SER A 1 307 ? -8.988 0.700 -15.997 1.00 96.81 307 SER A N 1
ATOM 2550 C CA . SER A 1 307 ? -9.385 1.879 -16.801 1.00 96.81 307 SER A CA 1
ATOM 2551 C C . SER A 1 307 ? -10.541 2.709 -16.213 1.00 96.81 307 SER A C 1
ATOM 2553 O O . SER A 1 307 ? -10.557 3.931 -16.323 1.00 96.81 307 SER A O 1
ATOM 2555 N N . LYS A 1 308 ? -11.486 2.069 -15.510 1.00 96.81 308 LYS A N 1
ATOM 2556 C CA . LYS A 1 308 ? -12.598 2.742 -14.807 1.00 96.81 308 LYS A CA 1
ATOM 2557 C C . LYS A 1 308 ? -12.166 3.689 -13.675 1.00 96.81 308 LYS A C 1
ATOM 2559 O O . LYS A 1 308 ? -12.968 4.519 -13.257 1.00 96.81 308 LYS A O 1
ATOM 2564 N N . VAL A 1 309 ? -10.955 3.531 -13.139 1.00 97.44 309 VAL A N 1
ATOM 2565 C CA . VAL A 1 309 ? -10.429 4.288 -11.983 1.00 97.44 309 VAL A CA 1
ATOM 2566 C C . VAL A 1 309 ? -8.992 4.789 -12.174 1.00 97.44 309 VAL A C 1
ATOM 2568 O O . VAL A 1 309 ? -8.422 5.371 -11.252 1.00 97.44 309 VAL A O 1
ATOM 2571 N N . TYR A 1 310 ? -8.390 4.522 -13.333 1.00 98.19 310 TYR A N 1
ATOM 2572 C CA . TYR A 1 310 ? -6.994 4.800 -13.645 1.00 98.19 310 TYR A CA 1
ATOM 2573 C C . TYR A 1 310 ? -6.852 5.244 -15.100 1.00 98.19 310 TYR A C 1
ATOM 2575 O O . TYR A 1 310 ? -7.183 4.495 -16.019 1.00 98.19 310 TYR A O 1
ATOM 2583 N N . ASP A 1 311 ? -6.293 6.432 -15.279 1.00 97.88 311 ASP A N 1
ATOM 2584 C CA . ASP A 1 311 ? -5.712 6.934 -16.511 1.00 97.88 311 ASP A CA 1
ATOM 2585 C C . ASP A 1 311 ? -4.253 7.314 -16.227 1.00 97.88 311 ASP A C 1
ATOM 2587 O O . ASP A 1 311 ? -3.939 7.979 -15.237 1.00 97.88 311 ASP A O 1
ATOM 2591 N N . TYR A 1 312 ? -3.338 6.872 -17.083 1.00 97.88 312 TYR A N 1
ATOM 2592 C CA . TYR A 1 312 ? -1.909 7.065 -16.856 1.00 97.88 312 TYR A CA 1
ATOM 2593 C C . TYR A 1 312 ? -1.497 8.547 -16.885 1.00 97.88 312 TYR A C 1
ATOM 2595 O O . TYR A 1 312 ? -0.729 8.973 -16.020 1.00 97.88 312 TYR A O 1
ATOM 2603 N N . HIS A 1 313 ? -2.011 9.329 -17.842 1.00 96.06 313 HIS A N 1
ATOM 2604 C CA . HIS A 1 313 ? -1.646 10.737 -18.006 1.00 96.06 313 HIS A CA 1
ATOM 2605 C C . HIS A 1 313 ? -2.160 11.555 -16.822 1.00 96.06 313 HIS A C 1
ATOM 2607 O O . HIS A 1 313 ? -1.378 12.230 -16.150 1.00 96.06 313 HIS A O 1
ATOM 2613 N N . TYR A 1 314 ? -3.435 11.375 -16.471 1.00 97.25 314 TYR A N 1
ATOM 2614 C CA . TYR A 1 314 ? -4.029 11.968 -15.281 1.00 97.25 314 TYR A CA 1
ATOM 2615 C C . TYR A 1 314 ? -3.247 11.598 -14.016 1.00 97.25 314 TYR A C 1
ATOM 2617 O O . TYR A 1 314 ? -2.973 12.462 -13.176 1.00 97.25 314 TYR A O 1
ATOM 2625 N N . TYR A 1 315 ? -2.864 10.325 -13.866 1.00 97.56 315 TYR A N 1
ATOM 2626 C CA . TYR A 1 315 ? -2.168 9.853 -12.675 1.00 97.56 315 TYR A CA 1
ATOM 2627 C C . TYR A 1 315 ? -0.788 10.492 -12.506 1.00 97.56 315 TYR A C 1
ATOM 2629 O O . TYR A 1 315 ? -0.480 10.938 -11.400 1.00 97.56 315 TYR A O 1
ATOM 2637 N N . ILE A 1 316 ? 0.026 10.596 -13.564 1.00 96.12 316 ILE A N 1
ATOM 2638 C CA . ILE A 1 316 ? 1.336 11.262 -13.465 1.00 96.12 316 ILE A CA 1
ATOM 2639 C C . ILE A 1 316 ? 1.203 12.785 -13.325 1.00 96.12 316 ILE A C 1
ATOM 2641 O O . ILE A 1 316 ? 1.995 13.406 -12.621 1.00 96.12 316 ILE A O 1
ATOM 2645 N N . GLU A 1 317 ? 0.207 13.414 -13.949 1.00 95.31 317 GLU A N 1
ATOM 2646 C CA . GLU A 1 317 ? 0.019 14.868 -13.871 1.00 95.31 317 GLU A CA 1
ATOM 2647 C C . GLU A 1 317 ? -0.423 15.323 -12.480 1.00 95.31 317 GLU A C 1
ATOM 2649 O O . GLU A 1 317 ? 0.089 16.317 -11.966 1.00 95.31 317 GLU A O 1
ATOM 2654 N N . ASN A 1 318 ? -1.306 14.558 -11.834 1.00 94.88 318 ASN A N 1
ATOM 2655 C CA . ASN A 1 318 ? -1.816 14.871 -10.499 1.00 94.88 318 ASN A CA 1
ATOM 2656 C C . ASN A 1 318 ? -0.912 14.355 -9.363 1.00 94.88 318 ASN A C 1
ATOM 2658 O O . ASN A 1 318 ? -1.167 14.659 -8.199 1.00 94.88 318 ASN A O 1
ATOM 2662 N N . ASN A 1 319 ? 0.148 13.594 -9.670 1.00 95.38 319 ASN A N 1
ATOM 2663 C CA . ASN A 1 319 ? 1.077 13.044 -8.677 1.00 95.38 319 ASN A CA 1
ATOM 2664 C C . ASN A 1 319 ? 2.542 13.282 -9.101 1.00 95.38 319 ASN A C 1
ATOM 2666 O O . ASN A 1 319 ? 3.174 12.401 -9.695 1.00 95.38 319 ASN A O 1
ATOM 2670 N N . PRO A 1 320 ? 3.112 14.469 -8.801 1.00 95.38 320 PRO A N 1
ATOM 2671 C CA . PRO A 1 320 ? 4.448 14.860 -9.258 1.00 95.38 320 PRO A CA 1
ATOM 2672 C C . PRO A 1 320 ? 5.581 13.929 -8.806 1.00 95.38 320 PRO A C 1
ATOM 2674 O O . PRO A 1 320 ? 6.576 13.788 -9.512 1.00 95.38 320 PRO A O 1
ATOM 2677 N N . ASP A 1 321 ? 5.427 13.265 -7.659 1.00 96.88 321 ASP A N 1
ATOM 2678 C CA . ASP A 1 321 ? 6.351 12.246 -7.155 1.00 96.88 321 ASP A CA 1
ATOM 2679 C C . ASP A 1 321 ? 6.373 10.993 -8.046 1.00 96.88 321 ASP A C 1
ATOM 2681 O O . ASP A 1 321 ? 7.441 10.469 -8.368 1.00 96.88 321 ASP A O 1
ATOM 2685 N N . ILE A 1 322 ? 5.203 10.572 -8.531 1.00 96.56 322 ILE A N 1
ATOM 2686 C CA . ILE A 1 322 ? 5.059 9.463 -9.480 1.00 96.56 322 ILE A CA 1
ATOM 2687 C C . ILE A 1 322 ? 5.632 9.858 -10.843 1.00 96.56 322 ILE A C 1
ATOM 2689 O O . ILE A 1 322 ? 6.368 9.074 -11.439 1.00 96.56 322 ILE A O 1
ATOM 2693 N N . LYS A 1 323 ? 5.386 11.091 -11.308 1.00 96.38 323 LYS A N 1
ATOM 2694 C CA . LYS A 1 323 ? 5.988 11.621 -12.544 1.00 96.38 323 LYS A CA 1
ATOM 2695 C C . LYS A 1 323 ? 7.513 11.682 -12.472 1.00 96.38 323 LYS A C 1
ATOM 2697 O O . LYS A 1 323 ? 8.172 11.302 -13.435 1.00 96.38 323 LYS A O 1
ATOM 2702 N N . ALA A 1 324 ? 8.072 12.121 -11.344 1.00 97.19 324 ALA A N 1
ATOM 2703 C CA . ALA A 1 324 ? 9.517 12.209 -11.144 1.00 97.19 324 ALA A CA 1
ATOM 2704 C C . ALA A 1 324 ? 10.198 10.830 -11.106 1.00 97.19 324 ALA A C 1
ATOM 2706 O O . ALA A 1 324 ? 11.296 10.681 -11.636 1.00 97.19 324 ALA A O 1
ATOM 2707 N N . PHE A 1 325 ? 9.556 9.821 -10.507 1.00 96.94 325 PHE A N 1
ATOM 2708 C CA . PHE A 1 325 ? 10.119 8.471 -10.405 1.00 96.94 325 PHE A CA 1
ATOM 2709 C C . PHE A 1 325 ? 9.891 7.630 -11.673 1.00 96.94 325 PHE A C 1
ATOM 2711 O O . PHE A 1 325 ? 10.828 7.046 -12.222 1.00 96.94 325 PHE A O 1
ATOM 2718 N N . TYR A 1 326 ? 8.648 7.564 -12.156 1.00 95.56 326 TYR A N 1
ATOM 2719 C CA . TYR A 1 326 ? 8.265 6.688 -13.265 1.00 95.56 326 TYR A CA 1
ATOM 2720 C C . TYR A 1 326 ? 8.377 7.352 -14.633 1.00 95.56 326 TYR A C 1
ATOM 2722 O O . TYR A 1 326 ? 8.645 6.642 -15.594 1.00 95.56 326 TYR A O 1
ATOM 2730 N N . GLY A 1 327 ? 8.264 8.679 -14.766 1.00 93.00 327 GLY A N 1
ATOM 2731 C CA . GLY A 1 327 ? 8.308 9.366 -16.066 1.00 93.00 327 GLY A CA 1
ATOM 2732 C C . GLY A 1 327 ? 7.402 8.690 -17.104 1.00 93.00 327 GLY A C 1
ATOM 2733 O O . GLY A 1 327 ? 6.237 8.466 -16.819 1.00 93.00 327 GLY A O 1
ATOM 2734 N N . ASP A 1 328 ? 7.965 8.315 -18.260 1.00 93.00 328 ASP A N 1
ATOM 2735 C CA . ASP A 1 328 ? 7.312 7.586 -19.366 1.00 93.00 328 ASP A CA 1
ATOM 2736 C C . ASP A 1 328 ? 7.065 6.063 -19.156 1.00 93.00 328 ASP A C 1
ATOM 2738 O O . ASP A 1 328 ? 6.790 5.352 -20.129 1.00 93.00 328 ASP A O 1
ATOM 2742 N N . ASP A 1 329 ? 7.204 5.522 -17.938 1.00 96.19 329 ASP A N 1
ATOM 2743 C CA . ASP A 1 329 ? 6.973 4.099 -17.621 1.00 96.19 329 ASP A CA 1
ATOM 2744 C C . ASP A 1 329 ? 5.527 3.834 -17.159 1.00 96.19 329 ASP A C 1
ATOM 2746 O O . ASP A 1 329 ? 5.246 3.725 -15.963 1.00 96.19 329 ASP A O 1
ATOM 2750 N N . ASP A 1 330 ? 4.607 3.706 -18.121 1.00 97.75 330 ASP A N 1
ATOM 2751 C CA . ASP A 1 330 ? 3.188 3.401 -17.882 1.00 97.75 330 ASP A CA 1
ATOM 2752 C C . ASP A 1 330 ? 2.978 2.085 -17.115 1.00 97.75 330 ASP A C 1
ATOM 2754 O O . ASP A 1 330 ? 2.183 2.036 -16.175 1.00 97.75 330 ASP A O 1
ATOM 2758 N N . ALA A 1 331 ? 3.760 1.049 -17.427 1.00 97.00 331 ALA A N 1
ATOM 2759 C CA . ALA A 1 331 ? 3.762 -0.214 -16.686 1.00 97.00 331 ALA A CA 1
ATOM 2760 C C . ALA A 1 331 ? 4.114 -0.026 -15.195 1.00 97.00 331 ALA A C 1
ATOM 2762 O O . ALA A 1 331 ? 3.453 -0.588 -14.318 1.00 97.00 331 ALA A O 1
ATOM 2763 N N . GLY A 1 332 ? 5.151 0.764 -14.898 1.00 96.94 332 GLY A N 1
ATOM 2764 C CA . GLY A 1 332 ? 5.580 1.063 -13.531 1.00 96.94 332 GLY A CA 1
ATOM 2765 C C . GLY A 1 332 ? 4.580 1.930 -12.762 1.00 96.94 332 GLY A C 1
ATOM 2766 O O . GLY A 1 332 ? 4.272 1.630 -11.607 1.00 96.94 332 GLY A O 1
ATOM 2767 N N . ALA A 1 333 ? 4.018 2.954 -13.408 1.00 97.94 333 ALA A N 1
ATOM 2768 C CA . ALA A 1 333 ? 3.010 3.829 -12.812 1.00 97.94 333 ALA A CA 1
ATOM 2769 C C . ALA A 1 333 ? 1.701 3.079 -12.486 1.00 97.94 333 ALA A C 1
ATOM 2771 O O . ALA A 1 333 ? 1.125 3.279 -11.413 1.00 97.94 333 ALA A O 1
ATOM 2772 N N . LEU A 1 334 ? 1.254 2.175 -13.365 1.00 98.12 334 LEU A N 1
ATOM 2773 C CA . LEU A 1 334 ? 0.100 1.305 -13.122 1.00 98.12 334 LEU A CA 1
ATOM 2774 C C . LEU A 1 334 ? 0.363 0.334 -11.960 1.00 98.12 334 LEU A C 1
ATOM 2776 O O . LEU A 1 334 ? -0.478 0.165 -11.074 1.00 98.12 334 LEU A O 1
ATOM 2780 N N . GLU A 1 335 ? 1.543 -0.289 -11.930 1.00 97.31 335 GLU A N 1
ATOM 2781 C CA . GLU A 1 335 ? 1.946 -1.189 -10.847 1.00 97.31 335 GLU A CA 1
ATOM 2782 C C . GLU A 1 335 ? 2.011 -0.463 -9.492 1.00 97.31 335 GLU A C 1
ATOM 2784 O O . GLU A 1 335 ? 1.592 -1.021 -8.471 1.00 97.31 335 GLU A O 1
ATOM 2789 N N . HIS A 1 336 ? 2.471 0.793 -9.478 1.00 98.06 336 HIS A N 1
ATOM 2790 C CA . HIS A 1 336 ? 2.427 1.653 -8.299 1.00 98.06 336 HIS A CA 1
ATOM 2791 C C . HIS A 1 336 ? 0.991 1.928 -7.843 1.00 98.06 336 HIS A C 1
ATOM 2793 O O . HIS A 1 336 ? 0.678 1.755 -6.663 1.00 98.06 336 HIS A O 1
ATOM 2799 N N . PHE A 1 337 ? 0.094 2.312 -8.757 1.00 98.38 337 PHE A N 1
ATOM 2800 C CA . PHE A 1 337 ? -1.310 2.546 -8.419 1.00 98.38 337 PHE A CA 1
ATOM 2801 C C . PHE A 1 337 ? -1.970 1.294 -7.820 1.00 98.38 337 PHE A C 1
ATOM 2803 O O . PHE A 1 337 ? -2.613 1.372 -6.769 1.00 98.38 337 PHE A O 1
ATOM 2810 N N . TYR A 1 338 ? -1.722 0.130 -8.431 1.00 97.38 338 TYR A N 1
ATOM 2811 C CA . TYR A 1 338 ? -2.217 -1.163 -7.966 1.00 97.38 338 TYR A CA 1
ATOM 2812 C C . TYR A 1 338 ? -1.712 -1.537 -6.560 1.00 97.38 338 TYR A C 1
ATOM 2814 O O . TYR A 1 338 ? -2.493 -1.965 -5.704 1.00 97.38 338 TYR A O 1
ATOM 2822 N N . LYS A 1 339 ? -0.407 -1.380 -6.300 1.00 97.00 339 LYS A N 1
ATOM 2823 C CA . LYS A 1 339 ? 0.215 -1.778 -5.024 1.00 97.00 339 LYS A CA 1
ATOM 2824 C C . LYS A 1 339 ? 0.010 -0.759 -3.902 1.00 97.00 339 LYS A C 1
ATOM 2826 O O . LYS A 1 339 ? -0.178 -1.163 -2.752 1.00 97.00 339 LYS A O 1
ATOM 2831 N N . PHE A 1 340 ? 0.032 0.532 -4.215 1.00 97.69 340 PHE A N 1
ATOM 2832 C CA . PHE A 1 340 ? 0.112 1.611 -3.227 1.00 97.69 340 PHE A CA 1
ATOM 2833 C C . PHE A 1 340 ? -0.934 2.698 -3.464 1.00 97.69 340 PHE A C 1
ATOM 2835 O O . PHE A 1 340 ? -1.684 3.011 -2.541 1.00 97.69 340 PHE A O 1
ATOM 2842 N N . GLY A 1 341 ? -1.066 3.207 -4.694 1.00 97.56 341 GLY A N 1
ATOM 2843 C CA . GLY A 1 341 ? -1.896 4.381 -4.988 1.00 97.56 341 GLY A CA 1
ATOM 2844 C C . GLY A 1 341 ? -3.355 4.271 -4.531 1.00 97.56 341 GLY A C 1
ATOM 2845 O O . GLY A 1 341 ? -3.873 5.209 -3.927 1.00 97.56 341 GLY A O 1
ATOM 2846 N N . MET A 1 342 ? -3.991 3.108 -4.708 1.00 97.81 342 MET A N 1
ATOM 2847 C CA . MET A 1 342 ? -5.347 2.861 -4.193 1.00 97.81 342 MET A CA 1
ATOM 2848 C C . MET A 1 342 ? -5.456 2.937 -2.656 1.00 97.81 342 MET A C 1
ATOM 2850 O O . MET A 1 342 ? -6.480 3.358 -2.126 1.00 97.81 342 MET A O 1
ATOM 2854 N N . ARG A 1 343 ? -4.420 2.519 -1.914 1.00 96.50 343 ARG A N 1
ATOM 2855 C CA . ARG A 1 343 ? -4.387 2.589 -0.437 1.00 96.50 343 ARG A CA 1
ATOM 2856 C C . ARG A 1 343 ? -4.061 3.999 0.051 1.00 96.50 343 ARG A C 1
ATOM 2858 O O . ARG A 1 343 ? -4.602 4.440 1.057 1.00 96.50 343 ARG A O 1
ATOM 2865 N N . GLU A 1 344 ? -3.218 4.702 -0.697 1.00 96.38 344 GLU A N 1
ATOM 2866 C CA . GLU A 1 344 ? -2.870 6.112 -0.499 1.00 96.38 344 GLU A CA 1
ATOM 2867 C C . GLU A 1 344 ? -3.989 7.086 -0.906 1.00 96.38 344 GLU A C 1
ATOM 2869 O O . GLU A 1 344 ? -3.820 8.294 -0.763 1.00 96.38 344 GLU A O 1
ATOM 2874 N N . GLN A 1 345 ? -5.140 6.587 -1.381 1.00 95.31 345 GLN A N 1
ATOM 2875 C CA . GLN A 1 345 ? -6.292 7.397 -1.808 1.00 95.31 345 GLN A CA 1
ATOM 2876 C C . GLN A 1 345 ? -5.973 8.314 -3.004 1.00 95.31 345 GLN A C 1
ATOM 2878 O O . GLN A 1 345 ? -6.584 9.369 -3.177 1.00 95.31 345 GLN A O 1
ATOM 2883 N N . ARG A 1 346 ? -4.982 7.938 -3.820 1.00 95.50 346 ARG A N 1
ATOM 2884 C CA . ARG A 1 346 ? -4.491 8.755 -4.931 1.00 95.50 346 ARG A CA 1
ATOM 2885 C C . ARG A 1 346 ? -5.550 8.832 -6.026 1.00 95.50 346 ARG A C 1
ATOM 2887 O O . ARG A 1 346 ? -5.981 7.801 -6.551 1.00 95.50 346 ARG A O 1
ATOM 2894 N N . LYS A 1 347 ? -5.935 10.047 -6.415 1.00 90.75 347 LYS A N 1
ATOM 2895 C CA . LYS A 1 347 ? -6.807 10.247 -7.574 1.00 90.75 347 LYS A CA 1
ATOM 2896 C C . LYS A 1 347 ? -6.020 9.910 -8.846 1.00 90.75 347 LYS A C 1
ATOM 2898 O O . LYS A 1 347 ? -4.923 10.434 -9.046 1.00 90.75 347 LYS A O 1
ATOM 2903 N N . ALA A 1 348 ? -6.551 8.987 -9.647 1.00 95.56 348 ALA A N 1
ATOM 2904 C CA . ALA A 1 348 ? -5.851 8.411 -10.795 1.00 95.56 348 ALA A CA 1
ATOM 2905 C C . ALA A 1 348 ? -6.626 8.486 -12.114 1.00 95.56 348 ALA A C 1
ATOM 2907 O O . ALA A 1 348 ? -6.040 8.213 -13.148 1.00 95.56 348 ALA A O 1
ATOM 2908 N N . ASN A 1 349 ? -7.880 8.930 -12.111 1.00 93.94 349 ASN A N 1
ATOM 2909 C CA . ASN A 1 349 ? -8.533 9.519 -13.278 1.00 93.94 349 ASN A CA 1
ATOM 2910 C C . ASN A 1 349 ? -9.403 10.703 -12.820 1.00 93.94 349 ASN A C 1
ATOM 2912 O O . ASN A 1 349 ? -9.565 10.940 -11.622 1.00 93.94 349 ASN A O 1
ATOM 2916 N N . ASP A 1 350 ? -9.947 11.466 -13.758 1.00 94.19 350 ASP A N 1
ATOM 2917 C CA . ASP A 1 350 ? -10.803 12.625 -13.497 1.00 94.19 350 ASP A CA 1
ATOM 2918 C C . ASP A 1 350 ? -12.191 12.242 -12.945 1.00 94.19 350 ASP A C 1
ATOM 2920 O O . ASP A 1 350 ? -12.703 12.912 -12.040 1.00 94.19 350 ASP A O 1
ATOM 2924 N N . THR A 1 351 ? -12.744 11.139 -13.453 1.00 93.88 351 THR A N 1
ATOM 2925 C CA . THR A 1 351 ? -14.114 10.644 -13.248 1.00 93.88 351 THR A CA 1
ATOM 2926 C C . THR A 1 351 ? -14.348 9.843 -11.964 1.00 93.88 351 THR A C 1
ATOM 2928 O O . THR A 1 351 ? -15.508 9.688 -11.583 1.00 93.88 351 THR A O 1
ATOM 2931 N N . PHE A 1 352 ? -13.317 9.356 -11.262 1.00 96.56 352 PHE A N 1
ATOM 2932 C CA . PHE A 1 352 ? -13.462 8.617 -10.000 1.00 96.56 352 PHE A CA 1
ATOM 2933 C C . PHE A 1 352 ? -12.706 9.272 -8.834 1.00 96.56 352 PHE A C 1
ATOM 2935 O O . PHE A 1 352 ? -11.481 9.397 -8.836 1.00 96.56 352 PHE A O 1
ATOM 2942 N N . ASP A 1 353 ? -13.446 9.640 -7.788 1.00 96.25 353 ASP A N 1
ATOM 2943 C CA . ASP A 1 353 ? -12.929 10.091 -6.498 1.00 96.25 353 ASP A CA 1
ATOM 2944 C C . ASP A 1 353 ? -13.331 9.087 -5.407 1.00 96.25 353 ASP A C 1
ATOM 2946 O O . ASP A 1 353 ? -14.494 8.989 -5.005 1.00 96.25 353 ASP A O 1
ATOM 2950 N N . VAL A 1 354 ? -12.347 8.345 -4.891 1.00 96.94 354 VAL A N 1
ATOM 2951 C CA . VAL A 1 354 ? -12.582 7.317 -3.868 1.00 96.94 354 VAL A CA 1
ATOM 2952 C C . VAL A 1 354 ? -13.126 7.885 -2.553 1.00 96.94 354 VAL A C 1
ATOM 2954 O O . VAL A 1 354 ? -13.832 7.173 -1.841 1.00 96.94 354 VAL A O 1
ATOM 2957 N N . ARG A 1 355 ? -12.839 9.151 -2.214 1.00 95.38 355 ARG A N 1
ATOM 2958 C CA . ARG A 1 355 ? -13.373 9.787 -1.000 1.00 95.38 355 ARG A CA 1
ATOM 2959 C C . ARG A 1 355 ? -14.840 10.127 -1.183 1.00 95.38 355 ARG A C 1
ATOM 2961 O O . ARG A 1 355 ? -15.634 9.773 -0.321 1.00 95.38 355 ARG A O 1
ATOM 2968 N N . SER A 1 356 ? -15.209 10.703 -2.327 1.00 96.94 356 SER A N 1
ATOM 2969 C CA . SER A 1 356 ? -16.618 10.916 -2.685 1.00 96.94 356 SER A CA 1
ATOM 2970 C C . SER A 1 356 ? -17.395 9.599 -2.678 1.00 96.94 356 SER A C 1
ATOM 2972 O O . SER A 1 356 ? -18.443 9.495 -2.046 1.00 96.94 356 SER A O 1
ATOM 2974 N N . TYR A 1 357 ? -16.842 8.567 -3.318 1.00 97.75 357 TYR A N 1
ATOM 2975 C CA . TYR A 1 357 ? -17.437 7.235 -3.376 1.00 97.75 357 TYR A CA 1
ATOM 2976 C C . TYR A 1 357 ? -17.602 6.606 -1.979 1.00 97.75 357 TYR A C 1
ATOM 2978 O O . TYR A 1 357 ? -18.651 6.050 -1.654 1.00 97.75 357 TYR A O 1
ATOM 2986 N N . ARG A 1 358 ? -16.595 6.746 -1.105 1.00 96.81 358 ARG A N 1
ATOM 2987 C CA . ARG A 1 358 ? -16.670 6.327 0.303 1.00 96.81 358 ARG A CA 1
ATOM 2988 C C . ARG A 1 358 ? -17.721 7.119 1.085 1.00 96.81 358 ARG A C 1
ATOM 2990 O O . ARG A 1 358 ? -18.446 6.536 1.890 1.00 96.81 358 ARG A O 1
ATOM 2997 N N . TYR A 1 359 ? -17.806 8.430 0.883 1.00 97.00 359 TYR A N 1
ATOM 2998 C CA . TYR A 1 359 ? -18.734 9.303 1.599 1.00 97.00 359 TYR A CA 1
ATOM 2999 C C . TYR A 1 359 ? -20.193 9.065 1.228 1.00 97.00 359 TYR A C 1
ATOM 3001 O O . TYR A 1 359 ? -21.050 9.131 2.107 1.00 97.00 359 TYR A O 1
ATOM 3009 N N . GLU A 1 360 ? -20.489 8.740 -0.026 1.00 97.75 360 GLU A N 1
ATOM 3010 C CA . GLU A 1 360 ? -21.861 8.476 -0.454 1.00 97.75 360 GLU A CA 1
ATOM 3011 C C . GLU A 1 360 ? -22.382 7.125 0.062 1.00 97.75 360 GLU A C 1
ATOM 3013 O O . GLU A 1 360 ? -23.489 7.032 0.590 1.00 97.75 360 GLU A O 1
ATOM 3018 N N . TYR A 1 361 ? -21.562 6.073 -0.018 1.00 97.12 361 TYR A N 1
ATOM 3019 C CA . TYR A 1 361 ? -22.041 4.699 0.137 1.00 97.12 361 TYR A CA 1
ATOM 3020 C C . TYR A 1 361 ? -21.808 4.108 1.533 1.00 97.12 361 TYR A C 1
ATOM 3022 O O . TYR A 1 361 ? -20.777 3.499 1.831 1.00 97.12 361 TYR A O 1
ATOM 3030 N N . MET A 1 362 ? -22.815 4.273 2.398 1.00 95.62 362 MET A N 1
ATOM 3031 C CA . MET A 1 362 ? -22.833 3.767 3.779 1.00 95.62 362 MET A CA 1
ATOM 3032 C C . MET A 1 362 ? -22.689 2.236 3.875 1.00 95.62 362 MET A C 1
ATOM 3034 O O . MET A 1 362 ? -22.066 1.735 4.811 1.00 95.62 362 MET A O 1
ATOM 3038 N N . ASP A 1 363 ? -23.222 1.488 2.906 1.00 95.12 363 ASP A N 1
ATOM 3039 C CA . ASP A 1 363 ? -23.055 0.034 2.794 1.00 95.12 363 ASP A CA 1
ATOM 3040 C C . ASP A 1 363 ? -21.580 -0.350 2.605 1.00 95.12 363 ASP A C 1
ATOM 3042 O O . ASP A 1 363 ? -21.073 -1.244 3.287 1.00 95.12 363 ASP A O 1
ATOM 3046 N N . LEU A 1 364 ? -20.860 0.386 1.754 1.00 96.81 364 LEU A N 1
ATOM 3047 C CA . LEU A 1 364 ? -19.436 0.158 1.508 1.00 96.81 364 LEU A CA 1
ATOM 3048 C C . LEU A 1 364 ? -18.577 0.583 2.702 1.00 96.81 364 LEU A C 1
ATOM 3050 O O . LEU A 1 364 ? -17.614 -0.111 3.022 1.00 96.81 364 LEU A O 1
ATOM 3054 N N . ARG A 1 365 ? -18.954 1.646 3.429 1.00 95.75 365 ARG A N 1
ATOM 3055 C CA . ARG A 1 365 ? -18.301 1.996 4.706 1.00 95.75 365 ARG A CA 1
ATOM 3056 C C . ARG A 1 365 ? -18.453 0.903 5.756 1.00 95.75 365 ARG A C 1
ATOM 3058 O O . ARG A 1 365 ? -17.467 0.549 6.398 1.00 95.75 365 ARG A O 1
ATOM 3065 N N . GLY A 1 366 ? -19.642 0.312 5.876 1.00 92.25 366 GLY A N 1
ATOM 3066 C CA . GLY A 1 366 ? -19.887 -0.820 6.773 1.00 92.25 366 GLY A CA 1
ATOM 3067 C C . GLY A 1 366 ? -19.146 -2.104 6.378 1.00 92.25 366 GLY A C 1
ATOM 3068 O O . GLY A 1 366 ? -18.787 -2.890 7.252 1.00 92.25 366 GLY A O 1
ATOM 3069 N N . ALA A 1 367 ? -18.894 -2.317 5.082 1.00 93.56 367 ALA A N 1
ATOM 3070 C CA . ALA A 1 367 ? -18.205 -3.505 4.572 1.00 93.56 367 ALA A CA 1
ATOM 3071 C C . ALA A 1 367 ? -16.669 -3.378 4.555 1.00 93.56 367 ALA A C 1
ATOM 3073 O O . ALA A 1 367 ? -15.965 -4.350 4.836 1.00 93.56 367 ALA A O 1
ATOM 3074 N N . PHE A 1 368 ? -16.138 -2.206 4.194 1.00 94.62 368 PHE A N 1
ATOM 3075 C CA . PHE A 1 368 ? -14.716 -2.001 3.890 1.00 94.62 368 PHE A CA 1
ATOM 3076 C C . PHE A 1 368 ? -13.988 -1.090 4.884 1.00 94.62 368 PHE A C 1
ATOM 3078 O O . PHE A 1 368 ? -12.756 -1.072 4.888 1.00 94.62 368 PHE A O 1
ATOM 3085 N N . PHE A 1 369 ? -14.710 -0.358 5.740 1.00 91.06 369 PHE A N 1
ATOM 3086 C CA . PHE A 1 369 ? -14.142 0.555 6.738 1.00 91.06 369 PHE A CA 1
ATOM 3087 C C . PHE A 1 369 ? -13.148 1.546 6.095 1.00 91.06 369 PHE A C 1
ATOM 3089 O O . PHE A 1 369 ? -13.529 2.366 5.254 1.00 91.06 369 PHE A O 1
ATOM 3096 N N . SER A 1 370 ? -11.867 1.433 6.451 1.00 89.50 370 SER A N 1
ATOM 3097 C CA . SER A 1 370 ? -10.758 2.245 5.944 1.00 89.50 370 SER A CA 1
ATOM 3098 C C . SER A 1 370 ? -9.867 1.521 4.908 1.00 89.50 370 SER A C 1
ATOM 3100 O O . SER A 1 370 ? -8.820 2.051 4.540 1.00 89.50 370 SER A O 1
ATOM 3102 N N . ASP A 1 371 ? -10.245 0.341 4.385 1.00 94.75 371 ASP A N 1
ATOM 3103 C CA . ASP A 1 371 ? -9.549 -0.275 3.234 1.00 94.75 371 ASP A CA 1
ATOM 3104 C C . ASP A 1 371 ? -9.980 0.396 1.923 1.00 94.75 371 ASP A C 1
ATOM 3106 O O . ASP A 1 371 ? -10.804 -0.117 1.163 1.00 94.75 371 ASP A O 1
ATOM 3110 N N . TYR A 1 372 ? -9.393 1.562 1.649 1.00 95.50 372 TYR A N 1
ATOM 3111 C CA . TYR A 1 372 ? -9.650 2.345 0.439 1.00 95.50 372 TYR A CA 1
ATOM 3112 C C . TYR A 1 372 ? -9.500 1.534 -0.858 1.00 95.50 372 TYR A C 1
ATOM 3114 O O . TYR A 1 372 ? -10.262 1.745 -1.800 1.00 95.50 372 TYR A O 1
ATOM 3122 N N . ALA A 1 373 ? -8.615 0.533 -0.901 1.00 97.19 373 ALA A N 1
ATOM 3123 C CA . ALA A 1 373 ? -8.415 -0.278 -2.097 1.00 97.19 373 ALA A CA 1
ATOM 3124 C C . ALA A 1 373 ? -9.602 -1.215 -2.406 1.00 97.19 373 ALA A C 1
ATOM 3126 O O . ALA A 1 373 ? -9.782 -1.607 -3.562 1.00 97.19 373 ALA A O 1
ATOM 3127 N N . GLN A 1 374 ? -10.443 -1.545 -1.419 1.00 98.00 374 GLN A N 1
ATOM 3128 C CA . GLN A 1 374 ? -11.700 -2.263 -1.660 1.00 98.00 374 GLN A CA 1
ATOM 3129 C C . GLN A 1 374 ? -12.741 -1.399 -2.380 1.00 98.00 374 GLN A C 1
ATOM 3131 O O . GLN A 1 374 ? -13.476 -1.931 -3.204 1.00 98.00 374 GLN A O 1
ATOM 3136 N N . TYR A 1 375 ? -12.773 -0.083 -2.151 1.00 98.06 375 TYR A N 1
ATOM 3137 C CA . TYR A 1 375 ? -13.715 0.826 -2.818 1.00 98.06 375 TYR A CA 1
ATOM 3138 C C . TYR A 1 375 ? -13.420 0.938 -4.321 1.00 98.06 375 TYR A C 1
ATOM 3140 O O . TYR A 1 375 ? -14.332 0.798 -5.134 1.00 98.06 375 TYR A O 1
ATOM 3148 N N . TYR A 1 376 ? -12.142 1.080 -4.699 1.00 97.88 376 TYR A N 1
ATOM 3149 C CA . TYR A 1 376 ? -11.708 1.007 -6.102 1.00 97.88 376 TYR A CA 1
ATOM 3150 C C . TYR A 1 376 ? -12.114 -0.330 -6.747 1.00 97.88 376 TYR A C 1
ATOM 3152 O O . TYR A 1 376 ? -12.772 -0.345 -7.788 1.00 97.88 376 TYR A O 1
ATOM 3160 N N . ARG A 1 377 ? -11.788 -1.467 -6.107 1.00 96.69 377 ARG A N 1
ATOM 3161 C CA . ARG A 1 377 ? -12.154 -2.807 -6.609 1.00 96.69 377 ARG A CA 1
ATOM 3162 C C . ARG A 1 377 ? -13.668 -3.009 -6.711 1.00 96.69 377 ARG A C 1
ATOM 3164 O O . ARG A 1 377 ? -14.128 -3.630 -7.667 1.00 96.69 377 ARG A O 1
ATOM 3171 N N . HIS A 1 378 ? -14.443 -2.476 -5.767 1.00 98.19 378 HIS A N 1
ATOM 3172 C CA . HIS A 1 378 ? -15.902 -2.518 -5.810 1.00 98.19 378 HIS A CA 1
ATOM 3173 C C . HIS A 1 378 ? -16.442 -1.756 -7.019 1.00 98.19 378 HIS A C 1
ATOM 3175 O O . HIS A 1 378 ? -17.272 -2.294 -7.749 1.00 98.19 378 HIS A O 1
ATOM 3181 N N . TYR A 1 379 ? -15.954 -0.541 -7.284 1.00 97.88 379 TYR A N 1
ATOM 3182 C CA . TYR A 1 379 ? -16.411 0.227 -8.441 1.00 97.88 379 TYR A CA 1
ATOM 3183 C C . TYR A 1 379 ? -16.060 -0.453 -9.776 1.00 97.88 379 TYR A C 1
ATOM 3185 O O . TYR A 1 379 ? -16.921 -0.555 -10.654 1.00 97.88 379 TYR A O 1
ATOM 3193 N N . ILE A 1 380 ? -14.842 -1.001 -9.899 1.00 96.19 380 ILE A N 1
ATOM 3194 C CA . ILE A 1 380 ? -14.402 -1.761 -11.083 1.00 96.19 380 ILE A CA 1
ATOM 3195 C C . ILE A 1 380 ? -15.357 -2.931 -11.379 1.00 96.19 380 ILE A C 1
ATOM 3197 O O . ILE A 1 380 ? -15.792 -3.089 -12.527 1.00 96.19 380 ILE A O 1
ATOM 3201 N N . LYS A 1 381 ? -15.688 -3.733 -10.355 1.00 96.56 381 LYS A N 1
ATOM 3202 C CA . LYS A 1 381 ? -16.443 -4.994 -10.490 1.00 96.56 381 LYS A CA 1
ATOM 3203 C C . LYS A 1 381 ? -17.961 -4.832 -10.505 1.00 96.56 381 LYS A C 1
ATOM 3205 O O . LYS A 1 381 ? -18.628 -5.561 -11.231 1.00 96.56 381 LYS A O 1
ATOM 3210 N N . HIS A 1 382 ? -18.490 -3.906 -9.710 1.00 97.50 382 HIS A N 1
ATOM 3211 C CA . HIS A 1 382 ? -19.918 -3.815 -9.397 1.00 97.50 382 HIS A CA 1
ATOM 3212 C C . HIS A 1 382 ? -20.449 -2.385 -9.525 1.00 97.50 382 HIS A C 1
ATOM 3214 O O . HIS A 1 382 ? -21.369 -2.147 -10.302 1.00 97.50 382 HIS A O 1
ATOM 3220 N N . GLY A 1 383 ? -19.826 -1.411 -8.854 1.00 97.50 383 GLY A N 1
ATOM 3221 C CA . GLY A 1 383 ? -20.360 -0.048 -8.739 1.00 97.50 383 GLY A CA 1
ATOM 3222 C C . GLY A 1 383 ? -20.654 0.654 -10.070 1.00 97.50 383 GLY A C 1
ATOM 3223 O O . GLY A 1 383 ? -21.675 1.325 -10.182 1.00 97.50 383 GLY A O 1
ATOM 3224 N N . ALA A 1 384 ? -19.815 0.453 -11.090 1.00 96.44 384 ALA A N 1
ATOM 3225 C CA . ALA A 1 384 ? -20.056 0.995 -12.429 1.00 96.44 384 ALA A CA 1
ATOM 3226 C C . ALA A 1 384 ? -21.269 0.358 -13.142 1.00 96.44 384 ALA A C 1
ATOM 3228 O O . ALA A 1 384 ? -21.922 1.019 -13.942 1.00 96.44 384 ALA A O 1
ATOM 3229 N N . ALA A 1 385 ? -21.576 -0.915 -12.869 1.00 97.44 385 ALA A N 1
ATOM 3230 C CA . ALA A 1 385 ? -22.754 -1.602 -13.409 1.00 97.44 385 ALA A CA 1
ATOM 3231 C C . ALA A 1 385 ? -24.029 -1.292 -12.602 1.00 97.44 385 ALA A C 1
ATOM 3233 O O . ALA A 1 385 ? -25.123 -1.291 -13.154 1.00 97.44 385 ALA A O 1
ATOM 3234 N N . GLU A 1 386 ? -23.879 -0.984 -11.312 1.00 97.69 386 GLU A N 1
ATOM 3235 C CA . GLU A 1 386 ? -24.947 -0.490 -10.432 1.00 97.69 386 GLU A CA 1
ATOM 3236 C C . GLU A 1 386 ? -25.324 0.980 -10.700 1.00 97.69 386 GLU A C 1
ATOM 3238 O O . GLU A 1 386 ? -26.294 1.471 -10.130 1.00 97.69 386 GLU A O 1
ATOM 3243 N N . GLY A 1 387 ? -24.568 1.695 -11.543 1.00 96.75 387 GLY A N 1
ATOM 3244 C CA . GLY A 1 387 ? -24.795 3.115 -11.829 1.00 96.75 387 GLY A CA 1
ATOM 3245 C C . GLY A 1 387 ? -24.449 4.048 -10.664 1.00 96.75 387 GLY A C 1
ATOM 3246 O O . GLY A 1 387 ? -24.964 5.162 -10.607 1.00 96.75 387 GLY A O 1
ATOM 3247 N N . ARG A 1 388 ? -23.597 3.609 -9.725 1.00 97.75 388 ARG A N 1
ATOM 3248 C CA . ARG A 1 388 ? -23.188 4.427 -8.574 1.00 97.75 388 ARG A CA 1
ATOM 3249 C C . ARG A 1 388 ? -22.399 5.659 -9.018 1.00 97.75 388 ARG A C 1
ATOM 3251 O O . ARG A 1 388 ? -21.475 5.547 -9.825 1.00 97.75 388 ARG A O 1
ATOM 3258 N N . HIS A 1 389 ? -22.724 6.808 -8.433 1.00 96.31 389 HIS A N 1
ATOM 3259 C CA . HIS A 1 389 ? -21.988 8.055 -8.610 1.00 96.31 389 HIS A CA 1
ATOM 3260 C C . HIS A 1 389 ? -20.563 7.934 -8.056 1.00 96.31 389 HIS A C 1
ATOM 3262 O O . HIS A 1 389 ? -20.281 7.119 -7.181 1.00 96.31 389 HIS A O 1
ATOM 3268 N N . THR A 1 390 ? -19.647 8.751 -8.568 1.00 95.75 390 THR A N 1
ATOM 3269 C CA . THR A 1 390 ? -18.200 8.577 -8.351 1.00 95.75 390 THR A CA 1
ATOM 3270 C C . THR A 1 390 ? -17.469 9.832 -7.891 1.00 95.75 390 THR A C 1
ATOM 3272 O O . THR A 1 390 ? -16.277 9.765 -7.603 1.00 95.75 390 THR A O 1
ATOM 3275 N N . SER A 1 391 ? -18.140 10.983 -7.852 1.00 95.06 391 SER A N 1
ATOM 3276 C CA . SER A 1 391 ? -17.551 12.282 -7.510 1.00 95.06 391 SER A CA 1
ATOM 3277 C C . SER A 1 391 ? -18.627 13.278 -7.052 1.00 95.06 391 SER A C 1
ATOM 3279 O O . SER A 1 391 ? -19.817 13.054 -7.265 1.00 95.06 391 SER A O 1
ATOM 3281 N N . GLY A 1 392 ? -18.208 14.381 -6.421 1.00 94.50 392 GLY A N 1
ATOM 3282 C CA . GLY A 1 392 ? -19.084 15.487 -6.007 1.00 94.50 392 GLY A CA 1
ATOM 3283 C C . GLY A 1 392 ? -19.570 15.451 -4.551 1.00 94.50 392 GLY A C 1
ATOM 3284 O O . GLY A 1 392 ? -19.980 16.487 -4.030 1.00 94.50 392 GLY A O 1
ATOM 3285 N N . VAL A 1 393 ? -19.469 14.316 -3.855 1.00 96.44 393 VAL A N 1
ATOM 3286 C CA . VAL A 1 393 ? -19.851 14.190 -2.439 1.00 96.44 393 VAL A CA 1
ATOM 3287 C C . VAL A 1 393 ? -18.672 14.546 -1.533 1.00 96.44 393 VAL A C 1
ATOM 3289 O O . VAL A 1 393 ? -17.607 13.938 -1.595 1.00 96.44 393 VAL A O 1
ATOM 3292 N N . THR A 1 394 ? -18.867 15.532 -0.655 1.00 95.19 394 THR A N 1
ATOM 3293 C CA . THR A 1 394 ? -17.813 16.099 0.212 1.00 95.19 394 THR A CA 1
ATOM 3294 C C . THR A 1 394 ? -17.997 15.805 1.704 1.00 95.19 394 THR A C 1
ATOM 3296 O O . THR A 1 394 ? -17.136 16.159 2.510 1.00 95.19 394 THR A O 1
ATOM 3299 N N . SER A 1 395 ? -19.090 15.139 2.087 1.00 94.31 395 SER A N 1
ATOM 3300 C CA . SER A 1 395 ? -19.410 14.762 3.468 1.00 94.31 395 SER A CA 1
ATOM 3301 C C . SER A 1 395 ? -20.177 13.438 3.530 1.00 94.31 395 SER A C 1
ATOM 3303 O O . SER A 1 395 ? -20.841 13.053 2.567 1.00 94.31 395 SER A O 1
ATOM 3305 N N . LEU A 1 396 ? -20.085 12.737 4.666 1.00 95.44 396 LEU A N 1
ATOM 3306 C CA . LEU A 1 396 ? -20.710 11.427 4.888 1.00 95.44 396 LEU A CA 1
ATOM 3307 C C . LEU A 1 396 ? -22.236 11.474 4.692 1.00 95.44 396 LEU A C 1
ATOM 3309 O O . LEU A 1 396 ? -22.945 12.159 5.431 1.00 95.44 396 LEU A O 1
ATOM 3313 N N . GLN A 1 397 ? -22.736 10.703 3.727 1.00 95.75 397 GLN A N 1
ATOM 3314 C CA . GLN A 1 397 ? -24.160 10.492 3.477 1.00 95.75 397 GLN A CA 1
ATOM 3315 C C . GLN A 1 397 ? -24.636 9.274 4.270 1.00 95.75 397 GLN A C 1
ATOM 3317 O O . GLN A 1 397 ? -24.136 8.158 4.093 1.00 95.75 397 GLN A O 1
ATOM 3322 N N . GLY A 1 398 ? -25.574 9.510 5.191 1.00 92.12 398 GLY A N 1
ATOM 3323 C CA . GLY A 1 398 ? -25.910 8.562 6.254 1.00 92.12 398 GLY A CA 1
ATOM 3324 C C . GLY A 1 398 ? -24.766 8.395 7.263 1.00 92.12 398 GLY A C 1
ATOM 3325 O O . GLY A 1 398 ? -23.592 8.512 6.929 1.00 92.12 398 GLY A O 1
ATOM 3326 N N . ILE A 1 399 ? -25.098 8.116 8.519 1.00 94.19 399 ILE A N 1
ATOM 3327 C CA . ILE A 1 399 ? -24.110 7.772 9.548 1.00 94.19 399 ILE A CA 1
ATOM 3328 C C . ILE A 1 399 ? -24.398 6.350 10.003 1.00 94.19 399 ILE A C 1
ATOM 3330 O O . ILE A 1 399 ? -25.544 6.022 10.317 1.00 94.19 399 ILE A O 1
ATOM 3334 N N . ILE A 1 400 ? -23.364 5.513 10.073 1.00 95.12 400 ILE A N 1
ATOM 3335 C CA . ILE A 1 400 ? -23.512 4.151 10.590 1.00 95.12 400 ILE A CA 1
ATOM 3336 C C . ILE A 1 400 ? -23.814 4.213 12.095 1.00 95.12 400 ILE A C 1
ATOM 3338 O O . ILE A 1 400 ? -22.925 4.413 12.919 1.00 95.12 400 ILE A O 1
ATOM 3342 N N . THR A 1 401 ? -25.084 4.010 12.459 1.00 94.81 401 THR A N 1
ATOM 3343 C CA . THR A 1 401 ? -25.531 3.820 13.854 1.00 94.81 401 THR A CA 1
ATOM 3344 C C . THR A 1 401 ? -25.718 2.348 14.229 1.00 94.81 401 THR A C 1
ATOM 3346 O O . THR A 1 401 ? -26.039 2.045 15.378 1.00 94.81 401 THR A O 1
ATOM 3349 N N . LYS A 1 402 ? -25.530 1.423 13.277 1.00 93.94 402 LYS A N 1
ATOM 3350 C CA . LYS A 1 402 ? -25.814 -0.009 13.433 1.00 93.94 402 LYS A CA 1
ATOM 3351 C C . LYS A 1 402 ? -24.561 -0.855 13.255 1.00 93.94 402 LYS A C 1
ATOM 3353 O O . LYS A 1 402 ? -23.887 -0.744 12.236 1.00 93.94 402 LYS A O 1
ATOM 3358 N N . ILE A 1 403 ? -24.293 -1.749 14.204 1.00 90.62 403 ILE A N 1
ATOM 3359 C CA . ILE A 1 403 ? -23.239 -2.768 14.093 1.00 90.62 403 ILE A CA 1
ATOM 3360 C C . ILE A 1 403 ? -23.706 -4.063 14.768 1.00 90.62 403 ILE A C 1
ATOM 3362 O O . ILE A 1 403 ? -24.380 -4.026 15.796 1.00 90.62 403 ILE A O 1
ATOM 3366 N N . ASN A 1 404 ? -23.408 -5.217 14.161 1.00 87.25 404 ASN A N 1
ATOM 3367 C CA . ASN A 1 404 ? -23.835 -6.548 14.629 1.00 87.25 404 ASN A CA 1
ATOM 3368 C C . ASN A 1 404 ? -25.351 -6.667 14.924 1.00 87.25 404 ASN A C 1
ATOM 3370 O O . ASN A 1 404 ? -25.760 -7.349 15.859 1.00 87.25 404 ASN A O 1
ATOM 3374 N N . GLY A 1 405 ? -26.188 -5.976 14.140 1.00 88.69 405 GLY A N 1
ATOM 3375 C CA . GLY A 1 405 ? -27.650 -5.962 14.293 1.00 88.69 405 GLY A CA 1
ATOM 3376 C C . GLY A 1 405 ? -28.195 -5.045 15.398 1.00 88.69 405 GLY A C 1
ATOM 3377 O O . GLY A 1 405 ? -29.408 -4.866 15.474 1.00 88.69 405 GLY A O 1
ATOM 3378 N N . ILE A 1 406 ? -27.338 -4.427 16.217 1.00 91.25 406 ILE A N 1
ATOM 3379 C CA . ILE A 1 406 ? -27.737 -3.503 17.289 1.00 91.25 406 ILE A CA 1
ATOM 3380 C C . ILE A 1 406 ? -27.722 -2.066 16.755 1.00 91.25 406 ILE A C 1
ATOM 3382 O O . ILE A 1 406 ? -26.750 -1.652 16.123 1.00 91.25 406 ILE A O 1
ATOM 3386 N N . ASP A 1 407 ? -28.787 -1.303 17.023 1.00 95.62 407 ASP A N 1
ATOM 3387 C CA . ASP A 1 407 ? -28.895 0.124 16.693 1.00 95.62 407 ASP A CA 1
ATOM 3388 C C . ASP A 1 407 ? -28.553 0.993 17.908 1.00 95.62 407 ASP A C 1
ATOM 3390 O O . ASP A 1 407 ? -29.285 1.038 18.898 1.00 95.62 407 ASP A O 1
ATOM 3394 N N . TYR A 1 408 ? -27.425 1.690 17.822 1.00 97.38 408 TYR A N 1
ATOM 3395 C CA . TYR A 1 408 ? -26.893 2.530 18.887 1.00 97.38 408 TYR A CA 1
ATOM 3396 C C . TYR A 1 408 ? -27.381 3.982 18.817 1.00 97.38 408 TYR A C 1
ATOM 3398 O O . TYR A 1 408 ? -27.038 4.755 19.707 1.00 97.38 408 TYR A O 1
ATOM 3406 N N . SER A 1 409 ? -28.194 4.372 17.826 1.00 96.19 409 SER A N 1
ATOM 3407 C CA . SER A 1 409 ? -28.660 5.763 17.619 1.00 96.19 409 SER A CA 1
ATOM 3408 C C . SER A 1 409 ? -29.224 6.448 18.876 1.00 96.19 409 SER A C 1
ATOM 3410 O O . SER A 1 409 ? -29.010 7.641 19.084 1.00 96.19 409 SER A O 1
ATOM 3412 N N . LYS A 1 410 ? -29.876 5.691 19.770 1.00 96.88 410 LYS A N 1
ATOM 3413 C CA . LYS A 1 410 ? -30.390 6.183 21.064 1.00 96.88 410 LYS A CA 1
ATOM 3414 C C . LYS A 1 410 ? -29.301 6.692 22.024 1.00 96.88 410 LYS A C 1
ATOM 3416 O O . LYS A 1 410 ? -29.601 7.527 22.872 1.00 96.88 410 LYS A O 1
ATOM 3421 N N . VAL A 1 411 ? -28.066 6.199 21.911 1.00 97.75 411 VAL A N 1
ATOM 3422 C CA . VAL A 1 411 ? -26.938 6.479 22.829 1.00 97.75 411 VAL A CA 1
ATOM 3423 C C . VAL A 1 411 ? -25.657 6.946 22.122 1.00 97.75 411 VAL A C 1
ATOM 3425 O O . VAL A 1 411 ? -24.639 7.163 22.778 1.00 97.75 411 VAL A O 1
ATOM 3428 N N . TYR A 1 412 ? -25.679 7.067 20.792 1.00 98.12 412 TYR A N 1
ATOM 3429 C CA . TYR A 1 412 ? -24.514 7.334 19.952 1.00 98.12 412 TYR A CA 1
ATOM 3430 C C . TYR A 1 412 ? -24.844 8.279 18.793 1.00 98.12 412 TYR A C 1
ATOM 3432 O O . TYR A 1 412 ? -25.776 8.039 18.028 1.00 98.12 412 TYR A O 1
ATOM 3440 N N . ASN A 1 413 ? -24.014 9.307 18.620 1.00 97.31 413 ASN A N 1
ATOM 3441 C CA . ASN A 1 413 ? -23.954 10.149 17.431 1.00 97.31 413 ASN A CA 1
ATOM 3442 C C . ASN A 1 413 ? -22.479 10.308 17.044 1.00 97.31 413 ASN A C 1
ATOM 3444 O O . ASN A 1 413 ? -21.682 10.788 17.849 1.00 97.31 413 ASN A O 1
ATOM 3448 N N . PHE A 1 414 ? -22.118 9.932 15.814 1.00 97.06 414 PHE A N 1
ATOM 3449 C CA . PHE A 1 414 ? -20.740 9.989 15.317 1.00 97.06 414 PHE A CA 1
ATOM 3450 C C . PHE A 1 414 ? -20.074 11.349 15.547 1.00 97.06 414 PHE A C 1
ATOM 3452 O O . PHE A 1 414 ? -19.025 11.418 16.188 1.00 97.06 414 PHE A O 1
ATOM 3459 N N . HIS A 1 415 ? -20.698 12.429 15.067 1.00 95.38 415 HIS A N 1
ATOM 3460 C CA . HIS A 1 415 ? -20.122 13.770 15.111 1.00 95.38 415 HIS A CA 1
ATOM 3461 C C . HIS A 1 415 ? -19.948 14.259 16.546 1.00 95.38 415 HIS A C 1
ATOM 3463 O O . HIS A 1 415 ? -18.912 14.830 16.879 1.00 95.38 415 HIS A O 1
ATOM 3469 N N . GLU A 1 416 ? -20.930 14.023 17.413 1.00 97.44 416 GLU A N 1
ATOM 3470 C CA . GLU A 1 416 ? -20.819 14.379 18.827 1.00 97.44 416 GLU A CA 1
ATOM 3471 C C . GLU A 1 416 ? -19.718 13.571 19.519 1.00 97.44 416 GLU A C 1
ATOM 3473 O O . GLU A 1 416 ? -18.905 14.135 20.248 1.00 97.44 416 GLU A O 1
ATOM 3478 N N . TYR A 1 417 ? -19.660 12.263 19.262 1.00 97.81 417 TYR A N 1
ATOM 3479 C CA . TYR A 1 417 ? -18.686 11.364 19.865 1.00 97.81 417 TYR A CA 1
ATOM 3480 C C . TYR A 1 417 ? -17.251 11.739 19.490 1.00 97.81 417 TYR A C 1
ATOM 3482 O O . TYR A 1 417 ? -16.422 11.935 20.380 1.00 97.81 417 TYR A O 1
ATOM 3490 N N . ILE A 1 418 ? -16.947 11.916 18.199 1.00 97.06 418 ILE A N 1
ATOM 3491 C CA . ILE A 1 418 ? -15.589 12.300 17.793 1.00 97.06 418 ILE A CA 1
ATOM 3492 C C . ILE A 1 418 ? -15.245 13.721 18.250 1.00 97.06 418 ILE A C 1
ATOM 3494 O O . ILE A 1 418 ? -14.132 13.949 18.711 1.00 97.06 418 ILE A O 1
ATOM 3498 N N . ASN A 1 419 ? -16.176 14.683 18.202 1.00 96.56 419 ASN A N 1
ATOM 3499 C CA . ASN A 1 419 ? -15.873 16.057 18.615 1.00 96.56 419 ASN A CA 1
ATOM 3500 C C . ASN A 1 419 ? -15.680 16.195 20.133 1.00 96.56 419 ASN A C 1
ATOM 3502 O O . ASN A 1 419 ? -14.885 17.032 20.560 1.00 96.56 419 ASN A O 1
ATOM 3506 N N . ARG A 1 420 ? -16.340 15.356 20.941 1.00 97.31 420 ARG A N 1
ATOM 3507 C CA . ARG A 1 420 ? -16.165 15.299 22.402 1.00 97.31 420 ARG A CA 1
ATOM 3508 C C . ARG A 1 420 ? -14.833 14.675 22.827 1.00 97.31 420 ARG A C 1
ATOM 3510 O O . ARG A 1 420 ? -14.351 14.970 23.918 1.00 97.31 420 ARG A O 1
ATOM 3517 N N . TYR A 1 421 ? -14.232 13.838 21.981 1.00 97.44 421 TYR A N 1
ATOM 3518 C CA . TYR A 1 421 ? -13.038 13.056 22.301 1.00 97.44 421 TYR A CA 1
ATOM 3519 C C . TYR A 1 421 ? -11.901 13.313 21.291 1.00 97.44 421 TYR A C 1
ATOM 3521 O O . TYR A 1 421 ? -11.826 12.644 20.258 1.00 97.44 421 TYR A O 1
ATOM 3529 N N . PRO A 1 422 ? -10.980 14.264 21.567 1.00 96.44 422 PRO A N 1
ATOM 3530 C CA . PRO A 1 422 ? -9.911 14.651 20.635 1.00 96.44 422 PRO A CA 1
ATOM 3531 C C . PRO A 1 422 ? -8.956 13.519 20.228 1.00 96.44 422 PRO A C 1
ATOM 3533 O O . PRO A 1 422 ? -8.341 13.576 19.162 1.00 96.44 422 PRO A O 1
ATOM 3536 N N . ASP A 1 423 ? -8.818 12.485 21.061 1.00 97.06 423 ASP A N 1
ATOM 3537 C CA . ASP A 1 423 ? -8.109 11.248 20.734 1.00 97.06 423 ASP A CA 1
ATOM 3538 C C . ASP A 1 423 ? -8.807 10.467 19.613 1.00 97.06 423 ASP A C 1
ATOM 3540 O O . ASP A 1 423 ? -8.140 10.038 18.670 1.00 97.06 423 ASP A O 1
ATOM 3544 N N . LEU A 1 424 ? -10.138 10.370 19.665 1.00 97.06 424 LEU A N 1
ATOM 3545 C CA . LEU A 1 424 ? -10.957 9.704 18.650 1.00 97.06 424 LEU A CA 1
ATOM 3546 C C . LEU A 1 424 ? -11.087 10.555 17.382 1.00 97.06 424 LEU A C 1
ATOM 3548 O O . LEU A 1 424 ? -10.998 10.010 16.286 1.00 97.06 424 LEU A O 1
ATOM 3552 N N . LYS A 1 425 ? -11.195 11.888 17.504 1.00 96.25 425 LYS A N 1
ATOM 3553 C CA . LYS A 1 425 ? -11.191 12.803 16.346 1.00 96.25 425 LYS A CA 1
ATOM 3554 C C . LYS A 1 425 ? -9.939 12.650 15.486 1.00 96.25 425 LYS A C 1
ATOM 3556 O O . LYS A 1 425 ? -10.036 12.648 14.266 1.00 96.25 425 LYS A O 1
ATOM 3561 N N . ARG A 1 426 ? -8.772 12.508 16.124 1.00 94.88 426 ARG A N 1
ATOM 3562 C CA . ARG A 1 426 ? -7.489 12.297 15.437 1.00 94.88 426 ARG A CA 1
ATOM 3563 C C . ARG A 1 426 ? -7.352 10.889 14.849 1.00 94.88 426 ARG A C 1
ATOM 3565 O O . ARG A 1 426 ? -6.645 10.737 13.862 1.00 94.88 426 ARG A O 1
ATOM 3572 N N . LEU A 1 427 ? -7.956 9.879 15.478 1.00 94.62 427 LEU A N 1
ATOM 3573 C CA . LEU A 1 427 ? -7.831 8.483 15.053 1.00 94.62 427 LEU A CA 1
ATOM 3574 C C . LEU A 1 427 ? -8.789 8.123 13.912 1.00 94.62 427 LEU A C 1
ATOM 3576 O O . LEU A 1 427 ? -8.373 7.452 12.976 1.00 94.62 427 LEU A O 1
ATOM 3580 N N . TYR A 1 428 ? -10.049 8.555 14.005 1.00 93.50 428 TYR A N 1
ATOM 3581 C CA . TYR A 1 428 ? -11.098 8.173 13.061 1.00 93.50 428 TYR A CA 1
ATOM 3582 C C . TYR A 1 428 ? -11.392 9.243 12.013 1.00 93.50 428 TYR A C 1
ATOM 3584 O O . TYR A 1 428 ? -11.671 8.873 10.885 1.00 93.50 428 TYR A O 1
ATOM 3592 N N . ALA A 1 429 ? -11.309 10.538 12.345 1.00 90.19 429 ALA A N 1
ATOM 3593 C CA . ALA A 1 429 ? -11.650 11.653 11.451 1.00 90.19 429 ALA A CA 1
ATOM 3594 C C . ALA A 1 429 ? -13.029 11.506 10.761 1.00 90.19 429 ALA A C 1
ATOM 3596 O O . ALA A 1 429 ? -14.031 11.926 11.334 1.00 90.19 429 ALA A O 1
ATOM 3597 N N . ASP A 1 430 ? -13.072 10.923 9.561 1.00 89.81 430 ASP A N 1
ATOM 3598 C CA . ASP A 1 430 ? -14.239 10.623 8.720 1.00 89.81 430 ASP A CA 1
ATOM 3599 C C . ASP A 1 430 ? -14.667 9.131 8.734 1.00 89.81 430 ASP A C 1
ATOM 3601 O O . ASP A 1 430 ? -15.519 8.706 7.949 1.00 89.81 430 ASP A O 1
ATOM 3605 N N . ASP A 1 431 ? -14.085 8.304 9.605 1.00 93.88 431 ASP A N 1
ATOM 3606 C CA . ASP A 1 431 ? -14.394 6.876 9.750 1.00 93.88 431 ASP A CA 1
ATOM 3607 C C . ASP A 1 431 ? -15.531 6.616 10.755 1.00 93.88 431 ASP A C 1
ATOM 3609 O O . ASP A 1 431 ? -15.305 6.241 11.909 1.00 93.88 431 ASP A O 1
ATOM 3613 N N . ASP A 1 432 ? -16.775 6.815 10.302 1.00 96.06 432 ASP A N 1
ATOM 3614 C CA . ASP A 1 432 ? -17.996 6.497 11.056 1.00 96.06 432 ASP A CA 1
ATOM 3615 C C . ASP A 1 432 ? -18.073 5.016 11.452 1.00 96.06 432 ASP A C 1
ATOM 3617 O O . ASP A 1 432 ? -18.338 4.705 12.616 1.00 96.06 432 ASP A O 1
ATOM 3621 N N . ALA A 1 433 ? -17.742 4.111 10.527 1.00 94.44 433 ALA A N 1
ATOM 3622 C CA . ALA A 1 433 ? -17.669 2.670 10.763 1.00 94.44 433 ALA A CA 1
ATOM 3623 C C . ALA A 1 433 ? -16.650 2.299 11.863 1.00 94.44 433 ALA A C 1
ATOM 3625 O O . ALA A 1 433 ? -16.949 1.503 12.761 1.00 94.44 433 ALA A O 1
ATOM 3626 N N . GLY A 1 434 ? -15.453 2.893 11.829 1.00 94.69 434 GLY A N 1
ATOM 3627 C CA . GLY A 1 434 ? -14.431 2.710 12.863 1.00 94.69 434 GLY A CA 1
ATOM 3628 C C . GLY A 1 434 ? -14.837 3.295 14.222 1.00 94.69 434 GLY A C 1
ATOM 3629 O O . GLY A 1 434 ? -14.670 2.644 15.259 1.00 94.69 434 GLY A O 1
ATOM 3630 N N . ALA A 1 435 ? -15.425 4.492 14.230 1.00 96.62 435 ALA A N 1
ATOM 3631 C CA . ALA A 1 435 ? -15.806 5.193 15.452 1.00 96.62 435 ALA A CA 1
ATOM 3632 C C . ALA A 1 435 ? -16.974 4.525 16.202 1.00 96.62 435 ALA A C 1
ATOM 3634 O O . ALA A 1 435 ? -16.955 4.494 17.437 1.00 96.62 435 ALA A O 1
ATOM 3635 N N . ILE A 1 436 ? -17.974 3.966 15.505 1.00 96.06 436 ILE A N 1
ATOM 3636 C CA . ILE A 1 436 ? -19.042 3.206 16.176 1.00 96.06 436 ILE A CA 1
ATOM 3637 C C . ILE A 1 436 ? -18.529 1.873 16.716 1.00 96.06 436 ILE A C 1
ATOM 3639 O O . ILE A 1 436 ? -18.879 1.492 17.835 1.00 96.06 436 ILE A O 1
ATOM 3643 N N . LYS A 1 437 ? -17.638 1.194 15.982 1.00 95.44 437 LYS A N 1
ATOM 3644 C CA . LYS A 1 437 ? -16.980 -0.020 16.473 1.00 95.44 437 LYS A CA 1
ATOM 3645 C C . LYS A 1 437 ? -16.210 0.263 17.767 1.00 95.44 437 LYS A C 1
ATOM 3647 O O . LYS A 1 437 ? -16.385 -0.459 18.745 1.00 95.44 437 LYS A O 1
ATOM 3652 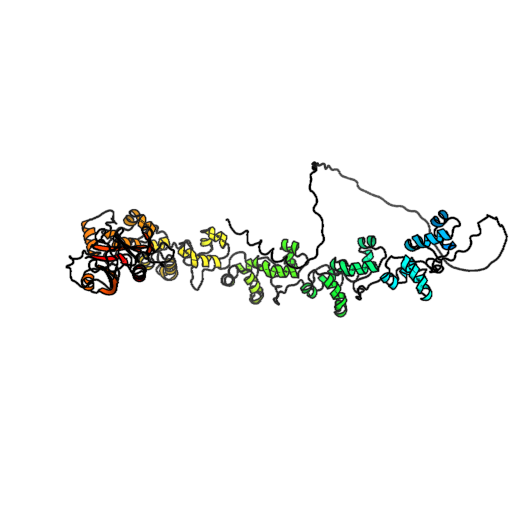N N . HIS A 1 438 ? -15.451 1.361 17.817 1.00 97.25 438 HIS A N 1
ATOM 3653 C CA . HIS A 1 438 ? -14.793 1.812 19.045 1.00 97.25 438 HIS A CA 1
ATOM 3654 C C . HIS A 1 438 ? -15.784 2.056 20.187 1.00 97.25 438 HIS A C 1
ATOM 3656 O O . HIS A 1 438 ? -15.548 1.613 21.311 1.00 97.25 438 HIS A O 1
ATOM 3662 N N . PHE A 1 439 ? -16.898 2.748 19.925 1.00 97.94 439 PHE A N 1
ATOM 3663 C CA . PHE A 1 439 ? -17.913 2.996 20.947 1.00 97.94 439 PHE A CA 1
ATOM 3664 C C . PHE A 1 439 ? -18.488 1.692 21.516 1.00 97.94 439 PHE A C 1
ATOM 3666 O O . PHE A 1 439 ? -18.529 1.527 22.738 1.00 97.94 439 PHE A O 1
ATOM 3673 N N . ALA A 1 440 ? -18.860 0.756 20.639 1.00 96.25 440 ALA A N 1
ATOM 3674 C CA . ALA A 1 440 ? -19.443 -0.527 21.009 1.00 96.25 440 ALA A CA 1
ATOM 3675 C C . ALA A 1 440 ? -18.458 -1.441 21.766 1.00 96.25 440 ALA A C 1
ATOM 3677 O O . ALA A 1 440 ? -18.836 -2.076 22.751 1.00 96.25 440 ALA A O 1
ATOM 3678 N N . GLU A 1 441 ? -17.195 -1.505 21.336 1.00 95.19 441 GLU A N 1
ATOM 3679 C CA . GLU A 1 441 ? -16.186 -2.389 21.932 1.00 95.19 441 GLU A CA 1
ATOM 3680 C C . GLU A 1 441 ? -15.542 -1.789 23.194 1.00 95.19 441 GLU A C 1
ATOM 3682 O O . GLU A 1 441 ? -15.329 -2.506 24.176 1.00 95.19 441 GLU A O 1
ATOM 3687 N N . PHE A 1 442 ? -15.235 -0.488 23.206 1.00 97.38 442 PHE A N 1
ATOM 3688 C CA . PHE A 1 442 ? -14.435 0.174 24.249 1.00 97.38 442 PHE A CA 1
ATOM 3689 C C . PHE A 1 442 ? -15.171 1.339 24.910 1.00 97.38 442 PHE A C 1
ATOM 3691 O O . PHE A 1 442 ? -15.245 1.388 26.137 1.00 97.38 442 PHE A O 1
ATOM 3698 N N . GLY A 1 443 ? -15.777 2.235 24.125 1.00 97.75 443 GLY A N 1
ATOM 3699 C CA . GLY A 1 443 ? -16.398 3.469 24.616 1.00 97.75 443 GLY A CA 1
ATOM 3700 C C . GLY A 1 443 ? -17.417 3.260 25.738 1.00 97.75 443 GLY A C 1
ATOM 3701 O O . GLY A 1 443 ? -17.369 3.981 26.732 1.00 97.75 443 GLY A O 1
ATOM 3702 N N . MET A 1 444 ? -18.277 2.243 25.631 1.00 97.75 444 MET A N 1
ATOM 3703 C CA . MET A 1 444 ? -19.239 1.900 26.689 1.00 97.75 444 MET A CA 1
ATOM 3704 C C . MET A 1 444 ? -18.572 1.417 27.993 1.00 97.75 444 MET A C 1
ATOM 3706 O O . MET A 1 444 ? -19.070 1.699 29.080 1.00 97.75 444 MET A O 1
ATOM 3710 N N . ARG A 1 445 ? -17.435 0.707 27.916 1.00 96.75 445 ARG A N 1
ATOM 3711 C CA . ARG A 1 445 ? -16.659 0.268 29.097 1.00 96.75 445 ARG A CA 1
ATOM 3712 C C . ARG A 1 445 ? -15.881 1.422 29.725 1.00 96.75 445 ARG A C 1
ATOM 3714 O O . ARG A 1 445 ? -15.786 1.510 30.944 1.00 96.75 445 ARG A O 1
ATOM 3721 N N . GLU A 1 446 ? -15.380 2.323 28.888 1.00 96.88 446 GLU A N 1
ATOM 3722 C CA . GLU A 1 446 ? -14.708 3.569 29.270 1.00 96.88 446 GLU A CA 1
ATOM 3723 C C . GLU A 1 446 ? -15.677 4.663 29.755 1.00 96.88 446 GLU A C 1
ATOM 3725 O O . GLU A 1 446 ? -15.234 5.756 30.102 1.00 96.88 446 GLU A O 1
ATOM 3730 N N . GLN A 1 447 ? -16.987 4.380 29.804 1.00 96.25 447 GLN A N 1
ATOM 3731 C CA . GLN A 1 447 ? -18.033 5.306 30.262 1.00 96.25 447 GLN A CA 1
ATOM 3732 C C . GLN A 1 447 ? -18.118 6.579 29.398 1.00 96.25 447 GLN A C 1
ATOM 3734 O O . GLN A 1 447 ? -18.491 7.652 29.876 1.00 96.25 447 GLN A O 1
ATOM 3739 N N . ARG A 1 448 ? -17.744 6.484 28.114 1.00 97.38 448 ARG A N 1
ATOM 3740 C CA . ARG A 1 448 ? -17.751 7.624 27.194 1.00 97.38 448 ARG A CA 1
ATOM 3741 C C . ARG A 1 448 ? -19.173 7.985 26.762 1.00 97.38 448 ARG A C 1
ATOM 3743 O O . ARG A 1 448 ? -19.980 7.125 26.405 1.00 97.38 448 ARG A O 1
ATOM 3750 N N . LYS A 1 449 ? -19.457 9.285 26.720 1.00 96.56 449 LYS A N 1
ATOM 3751 C CA . LYS A 1 449 ? -20.740 9.856 26.306 1.00 96.56 449 LYS A CA 1
ATOM 3752 C C . LYS A 1 449 ? -20.858 9.838 24.775 1.00 96.56 449 LYS A C 1
ATOM 3754 O O . LYS A 1 449 ? -20.209 10.638 24.094 1.00 96.56 449 LYS A O 1
ATOM 3759 N N . GLY A 1 450 ? -21.637 8.891 24.248 1.00 96.62 450 GLY A N 1
ATOM 3760 C CA . GLY A 1 450 ? -21.809 8.653 22.808 1.00 96.62 450 GLY A CA 1
ATOM 3761 C C . GLY A 1 450 ? -22.666 9.706 22.099 1.00 96.62 450 GLY A C 1
ATOM 3762 O O . GLY A 1 450 ? -22.379 10.049 20.957 1.00 96.62 450 GLY A O 1
ATOM 3763 N N . ASN A 1 451 ? -23.664 10.264 22.782 1.00 97.19 451 ASN A N 1
ATOM 3764 C CA . ASN A 1 451 ? -24.448 11.428 22.365 1.00 97.19 451 ASN A CA 1
ATOM 3765 C C . ASN A 1 451 ? -24.805 12.285 23.592 1.00 97.19 451 ASN A C 1
ATOM 3767 O O . ASN A 1 451 ? -24.635 11.847 24.729 1.00 97.19 451 ASN A O 1
ATOM 3771 N N . ASP A 1 452 ? -25.286 13.511 23.398 1.00 95.44 452 ASP A N 1
ATOM 3772 C CA . ASP A 1 452 ? -25.559 14.417 24.510 1.00 95.44 452 ASP A CA 1
ATOM 3773 C C . ASP A 1 452 ? -26.813 14.066 25.318 1.00 95.44 452 ASP A C 1
ATOM 3775 O O . ASP A 1 452 ? -26.925 14.494 26.470 1.00 95.44 452 ASP A O 1
ATOM 3779 N N . THR A 1 453 ? -27.695 13.230 24.769 1.00 95.12 453 THR A N 1
ATOM 3780 C CA . THR A 1 453 ? -28.946 12.798 25.402 1.00 95.12 453 THR A CA 1
ATOM 3781 C C . THR A 1 453 ? -28.796 11.610 26.354 1.00 95.12 453 THR A C 1
ATOM 3783 O O . THR A 1 453 ? -29.722 11.376 27.126 1.00 95.12 453 THR A O 1
ATOM 3786 N N . PHE A 1 454 ? -27.673 10.879 26.360 1.00 97.75 454 PHE A N 1
ATOM 3787 C CA . PHE A 1 454 ? -27.458 9.738 27.262 1.00 97.75 454 PHE A CA 1
ATOM 3788 C C . PHE A 1 454 ? -26.134 9.813 28.039 1.00 97.75 454 PHE A C 1
ATOM 3790 O O . PHE A 1 454 ? -25.047 9.727 27.467 1.00 97.75 454 PHE A O 1
ATOM 3797 N N . ASP A 1 455 ? -26.224 9.906 29.368 1.00 97.56 455 ASP A N 1
ATOM 3798 C CA . ASP A 1 455 ? -25.106 9.784 30.305 1.00 97.56 455 ASP A CA 1
ATOM 3799 C C . ASP A 1 455 ? -25.259 8.503 31.139 1.00 97.56 455 ASP A C 1
ATOM 3801 O O . ASP A 1 455 ? -26.116 8.396 32.019 1.00 97.56 455 ASP A O 1
ATOM 3805 N N . VAL A 1 456 ? -24.383 7.525 30.889 1.00 97.81 456 VAL A N 1
ATOM 3806 C CA . VAL A 1 456 ? -24.423 6.225 31.572 1.00 97.81 456 VAL A CA 1
ATOM 3807 C C . VAL A 1 456 ? -24.189 6.327 33.084 1.00 97.81 456 VAL A C 1
ATOM 3809 O O . VAL A 1 456 ? -24.696 5.490 33.830 1.00 97.81 456 VAL A O 1
ATOM 3812 N N . ARG A 1 457 ? -23.451 7.340 33.566 1.00 96.56 457 ARG A N 1
ATOM 3813 C CA . ARG A 1 457 ? -23.228 7.536 35.007 1.00 96.56 457 ARG A CA 1
ATOM 3814 C C . ARG A 1 457 ? -24.495 8.043 35.672 1.00 96.56 457 ARG A C 1
ATOM 3816 O O . ARG A 1 457 ? -24.912 7.458 36.665 1.00 96.56 457 ARG A O 1
ATOM 3823 N N . SER A 1 458 ? -25.139 9.048 35.077 1.00 97.62 458 SER A N 1
ATOM 3824 C CA . SER A 1 458 ? -26.451 9.534 35.523 1.00 97.62 458 SER A CA 1
ATOM 3825 C C . SER A 1 458 ? -27.477 8.403 35.554 1.00 97.62 458 SER A C 1
ATOM 3827 O O . SER A 1 458 ? -28.138 8.190 36.566 1.00 97.62 458 SER A O 1
ATOM 3829 N N . TYR A 1 459 ? -27.556 7.632 34.469 1.00 98.19 459 TYR A N 1
ATOM 3830 C CA . TYR A 1 459 ? -28.478 6.508 34.341 1.00 98.19 459 TYR A CA 1
ATOM 3831 C C . TYR A 1 459 ? -28.234 5.428 35.413 1.00 98.19 459 TYR A C 1
ATOM 3833 O O . TYR A 1 459 ? -29.166 4.966 36.069 1.00 98.19 459 TYR A O 1
ATOM 3841 N N . ARG A 1 460 ? -26.969 5.065 35.669 1.00 97.50 460 ARG A N 1
ATOM 3842 C CA . ARG A 1 460 ? -26.598 4.146 36.758 1.00 97.50 460 ARG A CA 1
ATOM 3843 C C . ARG A 1 460 ? -26.920 4.718 38.146 1.00 97.50 460 ARG A C 1
ATOM 3845 O O . ARG A 1 460 ? -27.372 3.982 39.025 1.00 97.50 460 ARG A O 1
ATOM 3852 N N . TYR A 1 461 ? -26.674 6.008 38.366 1.00 97.50 461 TYR A N 1
ATOM 3853 C CA . TYR A 1 461 ? -26.918 6.658 39.653 1.00 97.50 461 TYR A CA 1
ATOM 3854 C C . TYR A 1 461 ? -28.399 6.744 40.011 1.00 97.50 461 TYR A C 1
ATOM 3856 O O . TYR A 1 461 ? -28.738 6.617 41.185 1.00 97.50 461 TYR A O 1
ATOM 3864 N N . GLU A 1 462 ? -29.279 6.903 39.028 1.00 98.00 462 GLU A N 1
ATOM 3865 C CA . GLU A 1 462 ? -30.721 6.976 39.253 1.00 98.00 462 GLU A CA 1
ATOM 3866 C C . GLU A 1 462 ? -31.333 5.597 39.565 1.00 98.00 462 GLU A C 1
ATOM 3868 O O . GLU A 1 462 ? -32.068 5.435 40.542 1.00 98.00 462 GLU A O 1
ATOM 3873 N N . TYR A 1 463 ? -30.980 4.572 38.784 1.00 97.50 463 TYR A N 1
ATOM 3874 C CA . TYR A 1 463 ? -31.715 3.303 38.753 1.00 97.50 463 TYR A CA 1
ATOM 3875 C C . TYR A 1 463 ? -31.121 2.198 39.641 1.00 97.50 463 TYR A C 1
ATOM 3877 O O . TYR A 1 463 ? -30.299 1.385 39.211 1.00 97.50 463 TYR A O 1
ATOM 3885 N N . ARG A 1 464 ? -31.587 2.142 40.901 1.00 96.44 464 ARG A N 1
ATOM 3886 C CA . ARG A 1 464 ? -31.232 1.106 41.900 1.00 96.44 464 ARG A CA 1
ATOM 3887 C C . ARG A 1 464 ? -31.518 -0.321 41.416 1.00 96.44 464 ARG A C 1
ATOM 3889 O O . ARG A 1 464 ? -30.733 -1.221 41.702 1.00 96.44 464 ARG A O 1
ATOM 3896 N N . ASP A 1 465 ? -32.618 -0.532 40.697 1.00 96.50 465 ASP A N 1
ATOM 3897 C CA . ASP A 1 465 ? -32.994 -1.826 40.113 1.00 96.50 465 ASP A CA 1
ATOM 3898 C C . ASP A 1 465 ? -31.921 -2.345 39.145 1.00 96.50 465 ASP A C 1
ATOM 3900 O O . ASP A 1 465 ? -31.534 -3.511 39.212 1.00 96.50 465 ASP A O 1
ATOM 3904 N N . LEU A 1 466 ? -31.359 -1.456 38.323 1.00 97.31 466 LEU A N 1
ATOM 3905 C CA . LEU A 1 466 ? -30.277 -1.798 37.404 1.00 97.31 466 LEU A CA 1
ATOM 3906 C C . LEU A 1 466 ? -28.948 -2.003 38.140 1.00 97.31 466 LEU A C 1
ATOM 3908 O O . LEU A 1 466 ? -28.201 -2.913 37.787 1.00 97.31 466 LEU A O 1
ATOM 3912 N N . ARG A 1 467 ? -28.661 -1.234 39.203 1.00 96.31 467 ARG A N 1
ATOM 3913 C CA . ARG A 1 467 ? -27.444 -1.431 40.018 1.00 96.31 467 ARG A CA 1
ATOM 3914 C C . ARG A 1 467 ? -27.387 -2.788 40.704 1.00 96.31 467 ARG A C 1
ATOM 3916 O O . ARG A 1 467 ? -26.325 -3.407 40.700 1.00 96.31 467 ARG A O 1
ATOM 3923 N N . LEU A 1 468 ? -28.517 -3.282 41.212 1.00 91.69 468 LEU A N 1
ATOM 3924 C CA . LEU A 1 468 ? -28.618 -4.615 41.819 1.00 91.69 468 LEU A CA 1
ATOM 3925 C C . LEU A 1 468 ? -28.209 -5.747 40.857 1.00 91.69 468 LEU A C 1
ATOM 3927 O O . LEU A 1 468 ? -27.692 -6.767 41.311 1.00 91.69 468 LEU A O 1
ATOM 3931 N N . ILE A 1 469 ? -28.414 -5.565 39.547 1.00 93.62 469 ILE A N 1
ATOM 3932 C CA . ILE A 1 469 ? -28.135 -6.577 38.516 1.00 93.62 469 ILE A CA 1
ATOM 3933 C C . ILE A 1 469 ? -26.771 -6.333 37.851 1.00 93.62 469 ILE A C 1
ATOM 3935 O O . ILE A 1 469 ? -25.950 -7.243 37.750 1.00 93.62 469 ILE A O 1
ATOM 3939 N N . PHE A 1 470 ? -26.519 -5.110 37.380 1.00 94.75 470 PHE A N 1
ATOM 3940 C CA . PHE A 1 470 ? -25.372 -4.781 36.529 1.00 94.75 470 PHE A CA 1
ATOM 3941 C C . PHE A 1 470 ? -24.159 -4.247 37.300 1.00 94.75 470 PHE A C 1
ATOM 3943 O O . PHE A 1 470 ? -23.044 -4.319 36.782 1.00 94.75 470 PHE A O 1
ATOM 3950 N N . ARG A 1 471 ? -24.339 -3.700 38.512 1.00 92.88 471 ARG A N 1
ATOM 3951 C CA . ARG A 1 471 ? -23.275 -3.086 39.333 1.00 92.88 471 ARG A CA 1
ATOM 3952 C C . ARG A 1 471 ? -22.408 -2.104 38.531 1.00 92.88 471 ARG A C 1
ATOM 3954 O O . ARG A 1 471 ? -22.907 -1.070 38.087 1.00 92.88 471 ARG A O 1
ATOM 3961 N N . ASN A 1 472 ? -21.137 -2.430 38.288 1.00 91.62 472 ASN A N 1
ATOM 3962 C CA . ASN A 1 472 ? -20.186 -1.618 37.516 1.00 91.62 472 ASN A CA 1
ATOM 3963 C C . ASN A 1 472 ? -20.031 -2.067 36.046 1.00 91.62 472 ASN A C 1
ATOM 3965 O O . ASN A 1 472 ? -19.120 -1.613 35.354 1.00 91.62 472 ASN A O 1
ATOM 3969 N N . ASN A 1 473 ? -20.904 -2.940 35.532 1.00 94.62 473 ASN A N 1
ATOM 3970 C CA . ASN A 1 473 ? -20.902 -3.369 34.131 1.00 94.62 473 ASN A CA 1
ATOM 3971 C C . ASN A 1 473 ? -21.590 -2.328 33.225 1.00 94.62 473 ASN A C 1
ATOM 3973 O O . ASN A 1 473 ? -22.702 -2.529 32.737 1.00 94.62 473 ASN A O 1
ATOM 3977 N N . TYR A 1 474 ? -20.915 -1.194 33.016 1.00 96.31 474 TYR A N 1
ATOM 3978 C CA . TYR A 1 474 ? -21.410 -0.051 32.239 1.00 96.31 474 TYR A CA 1
ATOM 3979 C C . TYR A 1 474 ? -22.047 -0.407 30.875 1.00 96.31 474 TYR A C 1
ATOM 3981 O O . TYR A 1 474 ? -23.133 0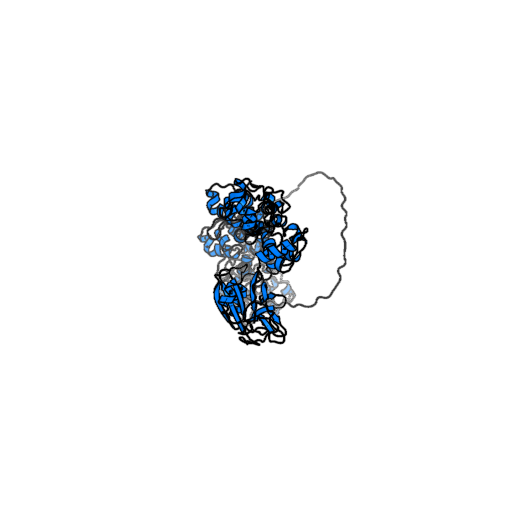.110 30.609 1.00 96.31 474 TYR A O 1
ATOM 3989 N N . PRO A 1 475 ? -21.493 -1.316 30.040 1.00 97.44 475 PRO A N 1
ATOM 3990 C CA . PRO A 1 475 ? -22.137 -1.771 28.802 1.00 97.44 475 PRO A CA 1
ATOM 3991 C C . PRO A 1 475 ? -23.586 -2.261 28.928 1.00 97.44 475 PRO A C 1
ATOM 3993 O O . PRO A 1 475 ? -24.371 -2.030 28.007 1.00 97.44 475 PRO A O 1
ATOM 3996 N N . GLU A 1 476 ? -23.972 -2.901 30.035 1.00 98.00 476 GLU A N 1
ATOM 3997 C CA . GLU A 1 476 ? -25.349 -3.392 30.200 1.00 98.00 476 GLU A CA 1
ATOM 3998 C C . GLU A 1 476 ? -26.350 -2.256 30.429 1.00 98.00 476 GLU A C 1
ATOM 4000 O O . GLU A 1 476 ? -27.488 -2.356 29.985 1.00 98.00 476 GLU A O 1
ATOM 4005 N N . TYR A 1 477 ? -25.925 -1.124 30.999 1.00 98.31 477 TYR A N 1
ATOM 4006 C CA . TYR A 1 477 ? -26.776 0.063 31.132 1.00 98.31 477 TYR A CA 1
ATOM 4007 C C . TYR A 1 477 ? -27.091 0.702 29.770 1.00 98.31 477 TYR A C 1
ATOM 4009 O O . TYR A 1 477 ? -28.242 1.060 29.517 1.00 98.31 477 TYR A O 1
ATOM 4017 N N . TYR A 1 478 ? -26.107 0.790 28.863 1.00 98.06 478 TYR A N 1
ATOM 4018 C CA . TYR A 1 478 ? -26.350 1.242 27.484 1.00 98.06 478 TYR A CA 1
ATOM 4019 C C . TYR A 1 478 ? -27.311 0.290 26.757 1.00 98.06 478 TYR A C 1
ATOM 4021 O O . TYR A 1 478 ? -28.300 0.741 26.181 1.00 98.06 478 TYR A O 1
ATOM 4029 N N . LYS A 1 479 ? -27.062 -1.028 26.815 1.00 96.62 479 LYS A N 1
ATOM 4030 C CA . LYS A 1 479 ? -27.939 -2.047 26.205 1.00 96.62 479 LYS A CA 1
ATOM 4031 C C . LYS A 1 479 ? -29.356 -1.999 26.777 1.00 96.62 479 LYS A C 1
ATOM 4033 O O . LYS A 1 479 ? -30.317 -2.044 26.013 1.00 96.62 479 LYS A O 1
ATOM 4038 N N . HIS A 1 480 ? -29.491 -1.865 28.098 1.00 98.12 480 HIS A N 1
ATOM 4039 C CA . HIS A 1 480 ? -30.782 -1.727 28.764 1.00 98.12 480 HIS A CA 1
ATOM 4040 C C . HIS A 1 480 ? -31.543 -0.513 28.236 1.00 98.12 480 HIS A C 1
ATOM 4042 O O . HIS A 1 480 ? -32.708 -0.642 27.874 1.00 98.12 480 HIS A O 1
ATOM 4048 N N . TYR A 1 481 ? -30.901 0.654 28.127 1.00 98.25 481 TYR A N 1
ATOM 4049 C CA . TYR A 1 481 ? -31.570 1.839 27.593 1.00 98.25 481 TYR A CA 1
ATOM 4050 C C . TYR A 1 481 ? -31.962 1.691 26.112 1.00 98.25 481 TYR A C 1
ATOM 4052 O O . TYR A 1 481 ? -33.080 2.058 25.737 1.00 98.25 481 TYR A O 1
ATOM 4060 N N . ILE A 1 482 ? -31.092 1.095 25.284 1.00 96.56 482 ILE A N 1
ATOM 4061 C CA . ILE A 1 482 ? -31.380 0.807 23.869 1.00 96.56 482 ILE A CA 1
ATOM 4062 C C . ILE A 1 482 ? -32.622 -0.089 23.733 1.00 96.56 482 ILE A C 1
ATOM 4064 O O . ILE A 1 482 ? -33.521 0.233 22.950 1.00 96.56 482 ILE A O 1
ATOM 4068 N N . ASN A 1 483 ? -32.685 -1.180 24.500 1.00 96.31 483 ASN A N 1
ATOM 4069 C CA . ASN A 1 483 ? -33.700 -2.227 24.354 1.00 96.31 483 ASN A CA 1
ATOM 4070 C C . ASN A 1 483 ? -35.008 -1.934 25.111 1.00 96.31 483 ASN A C 1
ATOM 4072 O O . ASN A 1 483 ? -36.080 -2.270 24.614 1.00 96.31 483 ASN A O 1
ATOM 4076 N N . HIS A 1 484 ? -34.927 -1.309 26.290 1.00 96.69 484 HIS A N 1
ATOM 4077 C CA . HIS A 1 484 ? -36.038 -1.192 27.244 1.00 96.69 484 HIS A CA 1
ATOM 4078 C C . HIS A 1 484 ? -36.192 0.228 27.801 1.00 96.69 484 HIS A C 1
ATOM 4080 O O . HIS A 1 484 ? -37.243 0.842 27.640 1.00 96.69 484 HIS A O 1
ATOM 4086 N N . GLY A 1 485 ? -35.132 0.800 28.382 1.00 97.12 485 GLY A N 1
ATOM 4087 C CA . GLY A 1 485 ? -35.208 2.044 29.157 1.00 97.12 485 GLY A CA 1
ATOM 4088 C C . GLY A 1 485 ? -35.776 3.253 28.406 1.00 97.12 485 GLY A C 1
ATOM 4089 O O . GLY A 1 485 ? -36.483 4.058 29.005 1.00 97.12 485 GLY A O 1
ATOM 4090 N N . ALA A 1 486 ? -35.527 3.361 27.097 1.00 95.69 486 ALA A N 1
ATOM 4091 C CA . ALA A 1 486 ? -36.123 4.406 26.262 1.00 95.69 486 ALA A CA 1
ATOM 4092 C C . ALA A 1 486 ? -37.646 4.239 26.067 1.00 95.69 486 ALA A C 1
ATOM 4094 O O . ALA A 1 486 ? -38.354 5.231 25.938 1.00 95.69 486 ALA A O 1
ATOM 4095 N N . ALA A 1 487 ? -38.153 3.001 26.042 1.00 96.56 487 ALA A N 1
ATOM 4096 C CA . ALA A 1 487 ? -39.589 2.711 25.964 1.00 96.56 487 ALA A CA 1
ATOM 4097 C C . ALA A 1 487 ? -40.278 2.834 27.336 1.00 96.56 487 ALA A C 1
ATOM 4099 O O . ALA A 1 487 ? -41.447 3.195 27.409 1.00 96.56 487 ALA A O 1
ATOM 4100 N N . GLU A 1 488 ? -39.535 2.591 28.418 1.00 96.88 488 GLU A N 1
ATOM 4101 C CA . GLU A 1 488 ? -39.964 2.825 29.805 1.00 96.88 488 GLU A CA 1
ATOM 4102 C C . GLU A 1 488 ? -39.993 4.318 30.191 1.00 96.88 488 GLU A C 1
ATOM 4104 O O . GLU A 1 488 ? -40.449 4.657 31.279 1.00 96.88 488 GLU A O 1
ATOM 4109 N N . GLY A 1 489 ? -39.499 5.217 29.329 1.00 95.69 489 GLY A N 1
ATOM 4110 C CA . GLY A 1 489 ? -39.445 6.656 29.603 1.00 95.69 489 GLY A CA 1
ATOM 4111 C C . GLY A 1 489 ? -38.424 7.051 30.676 1.00 95.69 489 GLY A C 1
ATOM 4112 O O . GLY A 1 489 ? -38.574 8.099 31.302 1.00 95.69 489 GLY A O 1
ATOM 4113 N N . ARG A 1 490 ? -37.397 6.222 30.913 1.00 97.19 490 ARG A N 1
ATOM 4114 C CA . ARG A 1 490 ? -36.370 6.494 31.928 1.00 97.19 490 ARG A CA 1
ATOM 4115 C C . ARG A 1 490 ? -35.545 7.736 31.588 1.00 97.19 490 ARG A C 1
ATOM 4117 O O . ARG A 1 490 ? -35.099 7.905 30.454 1.00 97.19 490 ARG A O 1
ATOM 4124 N N . HIS A 1 491 ? -35.291 8.554 32.604 1.00 95.69 491 HIS A N 1
ATOM 4125 C CA . HIS A 1 491 ? -34.392 9.702 32.559 1.00 95.69 491 HIS A CA 1
ATOM 4126 C C . HIS A 1 491 ? -32.945 9.259 32.294 1.00 95.69 491 HIS A C 1
ATOM 4128 O O . HIS A 1 491 ? -32.526 8.171 32.681 1.00 95.69 491 HIS A O 1
ATOM 4134 N N . THR A 1 492 ? -32.166 10.089 31.604 1.00 95.88 492 THR A N 1
ATOM 4135 C CA . THR A 1 492 ? -30.873 9.677 31.020 1.00 95.88 492 THR A CA 1
ATOM 4136 C C . THR A 1 492 ? -29.695 10.577 31.366 1.00 95.88 492 THR A C 1
ATOM 4138 O O . THR A 1 492 ? -28.567 10.287 30.968 1.00 95.88 492 THR A O 1
ATOM 4141 N N . SER A 1 493 ? -29.935 11.695 32.048 1.00 94.88 493 SER A N 1
ATOM 4142 C CA . SER A 1 493 ? -28.924 12.709 32.354 1.00 94.88 493 SER A CA 1
ATOM 4143 C C . SER A 1 493 ? -29.358 13.599 33.526 1.00 94.88 493 SER A C 1
ATOM 4145 O O . SER A 1 493 ? -30.535 13.636 33.891 1.00 94.88 493 SER A O 1
ATOM 4147 N N . GLY A 1 494 ? -28.396 14.321 34.111 1.00 94.00 494 GLY A N 1
ATOM 4148 C CA . GLY A 1 494 ? -28.616 15.300 35.183 1.00 94.00 494 GLY A CA 1
ATOM 4149 C C . GLY A 1 494 ? -28.401 14.776 36.607 1.00 94.00 494 GLY A C 1
ATOM 4150 O O . GLY A 1 494 ? -28.183 15.575 37.515 1.00 94.00 494 GLY A O 1
ATOM 4151 N N . VAL A 1 495 ? -28.382 13.458 36.817 1.00 96.31 495 VAL A N 1
ATOM 4152 C CA . VAL A 1 495 ? -28.147 12.848 38.133 1.00 96.31 495 VAL A CA 1
ATOM 4153 C C . VAL A 1 495 ? -26.646 12.732 38.398 1.00 96.31 495 VAL A C 1
ATOM 4155 O O . VAL A 1 495 ? -25.939 11.944 37.775 1.00 96.31 495 VAL A O 1
ATOM 4158 N N . THR A 1 496 ? -26.147 13.522 39.349 1.00 94.44 496 THR A N 1
ATOM 4159 C CA . THR A 1 496 ? -24.719 13.576 39.724 1.00 94.44 496 THR A CA 1
ATOM 4160 C C . THR A 1 496 ? -24.399 12.877 41.046 1.00 94.44 496 THR A C 1
ATOM 4162 O O . THR A 1 496 ? -23.227 12.671 41.358 1.00 94.44 496 THR A O 1
ATOM 4165 N N . THR A 1 497 ? -25.421 12.477 41.807 1.00 94.19 497 THR A N 1
ATOM 4166 C CA . THR A 1 497 ? -25.302 11.740 43.071 1.00 94.19 497 THR A CA 1
ATOM 4167 C C . THR A 1 497 ? -26.157 10.476 43.044 1.00 94.19 497 THR A C 1
ATOM 4169 O O . THR A 1 497 ? -27.197 10.422 42.388 1.00 94.19 497 THR A O 1
ATOM 4172 N N . LEU A 1 498 ? -25.711 9.443 43.755 1.00 95.75 498 LEU A N 1
ATOM 4173 C CA . LEU A 1 498 ? -26.337 8.125 43.789 1.00 95.75 498 LEU A CA 1
ATOM 4174 C C . LEU A 1 498 ? -27.726 8.169 44.457 1.00 95.75 498 LEU A C 1
ATOM 4176 O O . LEU A 1 498 ? -27.845 8.375 45.668 1.00 95.75 498 LEU A O 1
ATOM 4180 N N . GLN A 1 499 ? -28.784 7.943 43.683 1.00 97.00 499 GLN A N 1
ATOM 4181 C CA . GLN A 1 499 ? -30.153 7.941 44.191 1.00 97.00 499 GLN A CA 1
ATOM 4182 C C . GLN A 1 499 ? -30.489 6.592 44.820 1.00 97.00 499 GLN A C 1
ATOM 4184 O O . GLN A 1 499 ? -30.217 5.533 44.246 1.00 97.00 499 GLN A O 1
ATOM 4189 N N . ASN A 1 500 ? -31.104 6.641 46.003 1.00 94.69 500 ASN A N 1
ATOM 4190 C CA . ASN A 1 500 ? -31.560 5.480 46.770 1.00 94.69 500 ASN A CA 1
ATOM 4191 C C . ASN A 1 500 ? -30.505 4.354 46.864 1.00 94.69 500 ASN A C 1
ATOM 4193 O O . ASN A 1 500 ? -30.727 3.281 46.294 1.00 94.69 500 ASN A O 1
ATOM 4197 N N . PRO A 1 501 ? -29.358 4.568 47.545 1.00 96.50 501 PRO A N 1
ATOM 4198 C CA . PRO A 1 501 ? -28.349 3.524 47.724 1.00 96.50 501 PRO A CA 1
ATOM 4199 C C . PRO A 1 501 ? -28.945 2.244 48.326 1.00 96.50 501 PRO A C 1
ATOM 4201 O O . PRO A 1 501 ? -29.936 2.293 49.062 1.00 96.50 501 PRO A O 1
ATOM 4204 N N . VAL A 1 502 ? -28.372 1.083 48.009 1.00 94.62 502 VAL A N 1
ATOM 4205 C CA . VAL A 1 502 ? -28.858 -0.186 48.571 1.00 94.62 502 VAL A CA 1
ATOM 4206 C C . VAL A 1 502 ? -28.554 -0.316 50.069 1.00 94.62 502 VAL A C 1
ATOM 4208 O O . VAL A 1 502 ? -27.503 0.106 50.548 1.00 94.62 502 VAL A O 1
ATOM 4211 N N . THR A 1 503 ? -29.486 -0.927 50.806 1.00 95.31 503 THR A N 1
ATOM 4212 C CA . THR A 1 503 ? -29.430 -1.047 52.277 1.00 95.31 503 THR A CA 1
ATOM 4213 C C . THR A 1 503 ? -29.814 -2.429 52.823 1.00 95.31 503 THR A C 1
ATOM 4215 O O . THR A 1 503 ? -29.583 -2.696 53.997 1.00 95.31 503 THR A O 1
ATOM 4218 N N . VAL A 1 504 ? -30.360 -3.334 52.000 1.00 90.44 504 VAL A N 1
ATOM 4219 C CA . VAL A 1 504 ? -30.790 -4.680 52.426 1.00 90.44 504 VAL A CA 1
ATOM 4220 C C . VAL A 1 504 ? -29.709 -5.713 52.114 1.00 90.44 504 VAL A C 1
ATOM 4222 O O . VAL A 1 504 ? -29.357 -5.898 50.950 1.00 90.44 504 VAL A O 1
ATOM 4225 N N . TYR A 1 505 ? -29.227 -6.424 53.133 1.00 86.69 505 TYR A N 1
ATOM 4226 C CA . TYR A 1 505 ? -28.225 -7.488 53.011 1.00 86.69 505 TYR A CA 1
ATOM 4227 C C . TYR A 1 505 ? -28.704 -8.748 53.739 1.00 86.69 505 TYR A C 1
ATOM 4229 O O . TYR A 1 505 ? -29.188 -8.670 54.865 1.00 86.69 505 TYR A O 1
ATOM 4237 N N . GLY A 1 506 ? -28.620 -9.916 53.093 1.00 76.88 506 GLY A N 1
ATOM 4238 C CA . GLY A 1 506 ? -29.091 -11.182 53.679 1.00 76.88 506 GLY A CA 1
ATOM 4239 C C . GLY A 1 506 ? -30.589 -11.211 54.028 1.00 76.88 506 GLY A C 1
ATOM 4240 O O . GLY A 1 506 ? -31.002 -11.988 54.880 1.00 76.88 506 GLY A O 1
ATOM 4241 N N . GLY A 1 507 ? -31.402 -10.339 53.417 1.00 82.06 507 GLY A N 1
ATOM 4242 C CA . GLY A 1 507 ? -32.813 -10.137 53.778 1.00 82.06 507 GLY A CA 1
ATOM 4243 C C . GLY A 1 507 ? -33.045 -9.228 54.996 1.00 82.06 507 GLY A C 1
ATOM 4244 O O . GLY A 1 507 ? -34.193 -8.999 55.363 1.00 82.06 507 GLY A O 1
ATOM 4245 N N . ILE A 1 508 ? -31.985 -8.684 55.602 1.00 82.12 508 ILE A N 1
ATOM 4246 C CA . ILE A 1 508 ? -32.047 -7.767 56.745 1.00 82.12 508 ILE A CA 1
ATOM 4247 C C . ILE A 1 508 ? -31.829 -6.327 56.261 1.00 82.12 508 ILE A C 1
ATOM 4249 O O . ILE A 1 508 ? -30.893 -6.037 55.516 1.00 82.12 508 ILE A O 1
ATOM 4253 N N . GLU A 1 509 ? -32.701 -5.417 56.693 1.00 94.38 509 GLU A N 1
ATOM 4254 C CA . GLU A 1 509 ? -32.599 -3.980 56.424 1.00 94.38 509 GLU A CA 1
ATOM 4255 C C . GLU A 1 509 ? -31.518 -3.339 57.311 1.00 94.38 509 GLU A C 1
ATOM 4257 O O . GLU A 1 509 ? -31.642 -3.330 58.538 1.00 94.38 509 GLU A O 1
ATOM 4262 N N . LEU A 1 510 ? -30.455 -2.811 56.695 1.00 94.62 510 LEU A N 1
ATOM 4263 C CA . LEU A 1 510 ? -29.312 -2.212 57.390 1.00 94.62 510 LEU A CA 1
ATOM 4264 C C . LEU A 1 510 ? -29.364 -0.680 57.449 1.00 94.62 510 LEU A C 1
ATOM 4266 O O . LEU A 1 510 ? -28.575 -0.106 58.197 1.00 94.62 510 LEU A O 1
ATOM 4270 N N . ALA A 1 511 ? -30.301 -0.006 56.766 1.00 94.69 511 ALA A N 1
ATOM 4271 C CA . ALA A 1 511 ? -30.461 1.457 56.817 1.00 94.69 511 ALA A CA 1
ATOM 4272 C C . ALA A 1 511 ? -30.451 2.083 58.234 1.00 94.69 511 ALA A C 1
ATOM 4274 O O . ALA A 1 511 ? -29.998 3.225 58.378 1.00 94.69 511 ALA A O 1
ATOM 4275 N N . PRO A 1 512 ? -30.899 1.406 59.317 1.00 94.56 512 PRO A N 1
ATOM 4276 C CA . PRO A 1 512 ? -30.750 1.942 60.666 1.00 94.56 512 PRO A CA 1
ATOM 4277 C C . PRO A 1 512 ? -29.291 2.168 61.098 1.00 94.56 512 PRO A C 1
ATOM 4279 O O . PRO A 1 512 ? -29.041 3.169 61.767 1.00 94.56 512 PRO A O 1
ATOM 4282 N N . ILE A 1 513 ? -28.341 1.330 60.659 1.00 95.19 513 ILE A N 1
ATOM 4283 C CA . ILE A 1 513 ? -26.915 1.349 61.061 1.00 95.19 513 ILE A CA 1
ATOM 4284 C C . ILE A 1 513 ? -25.917 1.590 59.909 1.00 95.19 513 ILE A C 1
ATOM 4286 O O . ILE A 1 513 ? -24.724 1.758 60.164 1.00 95.19 513 ILE A O 1
ATOM 4290 N N . TYR A 1 514 ? -26.391 1.612 58.662 1.00 96.12 514 TYR A N 1
ATOM 4291 C CA . TYR A 1 514 ? -25.608 1.800 57.441 1.00 96.12 514 TYR A CA 1
ATOM 4292 C C . TYR A 1 514 ? -26.129 2.991 56.636 1.00 96.12 514 TYR A C 1
ATOM 4294 O O . TYR A 1 514 ? -27.326 3.106 56.378 1.00 96.12 514 TYR A O 1
ATOM 4302 N N . ASP A 1 515 ? -25.212 3.845 56.199 1.00 96.75 515 ASP A N 1
ATOM 4303 C CA . ASP A 1 515 ? -25.422 4.890 55.209 1.00 96.75 515 ASP A CA 1
ATOM 4304 C C . ASP A 1 515 ? -24.263 4.847 54.202 1.00 96.75 515 ASP A C 1
ATOM 4306 O O . ASP A 1 515 ? -23.092 4.917 54.578 1.00 96.75 515 ASP A O 1
ATOM 4310 N N . TYR A 1 516 ? -24.580 4.717 52.912 1.00 96.31 516 TYR A N 1
ATOM 4311 C CA . TYR A 1 516 ? -23.574 4.575 51.853 1.00 96.31 516 TYR A CA 1
ATOM 4312 C C . TYR A 1 516 ? -22.613 5.773 51.779 1.00 96.31 516 TYR A C 1
ATOM 4314 O O . TYR A 1 516 ? -21.411 5.595 51.567 1.00 96.31 516 TYR A O 1
ATOM 4322 N N . TYR A 1 517 ? -23.121 6.996 51.953 1.00 95.75 517 TYR A N 1
ATOM 4323 C CA . TYR A 1 517 ? -22.326 8.216 51.824 1.00 95.75 517 TYR A CA 1
ATOM 4324 C C . TYR A 1 517 ? -21.371 8.383 53.004 1.00 95.75 517 TYR A C 1
ATOM 4326 O O . TYR A 1 517 ? -20.197 8.711 52.816 1.00 95.75 517 TYR A O 1
ATOM 4334 N N . PHE A 1 518 ? -21.835 8.079 54.215 1.00 96.75 518 PHE A N 1
ATOM 4335 C CA . PHE A 1 518 ? -20.985 7.979 55.391 1.00 96.75 518 PHE A CA 1
ATOM 4336 C C . PHE A 1 518 ? -19.938 6.873 55.218 1.00 96.75 518 PHE A C 1
ATOM 4338 O O . PHE A 1 518 ? -18.751 7.127 55.379 1.00 96.75 518 PHE A O 1
ATOM 4345 N N . TYR A 1 519 ? -20.342 5.657 54.846 1.00 95.81 519 TYR A N 1
ATOM 4346 C CA . TYR A 1 519 ? -19.430 4.514 54.780 1.00 95.81 519 TYR A CA 1
ATOM 4347 C C . TYR A 1 519 ? -18.334 4.673 53.716 1.00 95.81 519 TYR A C 1
ATOM 4349 O O . TYR A 1 519 ? -17.168 4.392 53.990 1.00 95.81 519 TYR A O 1
ATOM 4357 N N . SER A 1 520 ? -18.680 5.185 52.530 1.00 95.44 520 SER A N 1
ATOM 4358 C CA . SER A 1 520 ? -17.712 5.476 51.463 1.00 95.44 520 SER A CA 1
ATOM 4359 C C . SER A 1 520 ? -16.750 6.606 51.844 1.00 95.44 520 SER A C 1
ATOM 4361 O O . SER A 1 520 ? -15.541 6.470 51.664 1.00 95.44 520 SER A O 1
ATOM 4363 N N . SER A 1 521 ? -17.247 7.703 52.426 1.00 95.81 521 SER A N 1
ATOM 4364 C CA . SER A 1 521 ? -16.389 8.824 52.837 1.00 95.81 521 SER A CA 1
ATOM 4365 C C . SER A 1 521 ? -15.508 8.510 54.053 1.00 95.81 521 SER A C 1
ATOM 4367 O O . SER A 1 521 ? -14.377 8.992 54.124 1.00 95.81 521 SER A O 1
ATOM 4369 N N . HIS A 1 522 ? -15.982 7.678 54.984 1.00 95.81 522 HIS A N 1
ATOM 4370 C CA . HIS A 1 522 ? -15.258 7.321 56.206 1.00 95.81 522 HIS A CA 1
ATOM 4371 C C . HIS A 1 522 ? -14.213 6.207 55.993 1.00 95.81 522 HIS A C 1
ATOM 4373 O O . HIS A 1 522 ? -13.251 6.123 56.757 1.00 95.81 522 HIS A O 1
ATOM 4379 N N . TYR A 1 523 ? -14.344 5.393 54.933 1.00 95.31 523 TYR A N 1
ATOM 4380 C CA . TYR A 1 523 ? -13.412 4.302 54.603 1.00 95.31 523 TYR A CA 1
ATOM 4381 C C . TYR A 1 523 ? -12.841 4.391 53.169 1.00 95.31 523 TYR A C 1
ATOM 4383 O O . TYR A 1 523 ? -13.257 3.651 52.268 1.00 95.31 523 TYR A O 1
ATOM 4391 N N . PRO A 1 524 ? -11.821 5.246 52.937 1.00 93.56 524 PRO A N 1
ATOM 4392 C CA . PRO A 1 524 ? -11.173 5.397 51.628 1.00 93.56 524 PRO A CA 1
ATOM 4393 C C . PRO A 1 524 ? -10.461 4.138 51.101 1.00 93.56 524 PRO A C 1
ATOM 4395 O O . PRO A 1 524 ? -10.121 4.070 49.918 1.00 93.56 524 PRO A O 1
ATOM 4398 N N . ASP A 1 525 ? -10.201 3.141 51.955 1.00 91.75 525 ASP A N 1
ATOM 4399 C CA . ASP A 1 525 ? -9.722 1.815 51.551 1.00 91.75 525 ASP A CA 1
ATOM 4400 C C . ASP A 1 525 ? -10.779 1.052 50.739 1.00 91.75 525 ASP A C 1
ATOM 4402 O O . ASP A 1 525 ? -10.437 0.416 49.741 1.00 91.75 525 ASP A O 1
ATOM 4406 N N . LEU A 1 526 ? -12.057 1.185 51.104 1.00 90.00 526 LEU A N 1
ATOM 4407 C CA . LEU A 1 526 ? -13.173 0.527 50.422 1.00 90.00 526 LEU A CA 1
ATOM 4408 C C . LEU A 1 526 ? -13.496 1.207 49.091 1.00 90.00 526 LEU A C 1
ATOM 4410 O O . LEU A 1 526 ? -13.651 0.520 48.085 1.00 90.00 526 LEU A O 1
ATOM 4414 N N . VAL A 1 527 ? -13.481 2.542 49.037 1.00 90.88 527 VAL A N 1
ATOM 4415 C CA . VAL A 1 527 ? -13.637 3.289 47.770 1.00 90.88 527 VAL A CA 1
ATOM 4416 C C . VAL A 1 527 ? -12.513 2.950 46.785 1.00 90.88 527 VAL A C 1
ATOM 4418 O O . VAL A 1 527 ? -12.741 2.853 45.584 1.00 90.88 527 VAL A O 1
ATOM 4421 N N . ARG A 1 528 ? -11.294 2.684 47.270 1.00 90.12 528 ARG A N 1
ATOM 4422 C CA . ARG A 1 528 ? -10.186 2.222 46.416 1.00 90.12 528 ARG A CA 1
ATOM 4423 C C . ARG A 1 528 ? -10.372 0.789 45.902 1.00 90.12 528 ARG A C 1
ATOM 4425 O O . ARG A 1 528 ? -9.853 0.469 44.837 1.00 90.12 528 ARG A O 1
ATOM 4432 N N . ALA A 1 529 ? -11.059 -0.066 46.659 1.00 84.12 529 ALA A N 1
ATOM 4433 C CA . ALA A 1 529 ? -11.286 -1.467 46.309 1.00 84.12 529 ALA A CA 1
ATOM 4434 C C . ALA A 1 529 ? -12.508 -1.674 45.396 1.00 84.12 529 ALA A C 1
ATOM 4436 O O . ALA A 1 529 ? -12.451 -2.498 44.486 1.00 84.12 529 ALA A O 1
ATOM 4437 N N . TYR A 1 530 ? -13.588 -0.926 45.631 1.00 85.69 530 TYR A N 1
ATOM 4438 C CA . TYR A 1 530 ? -14.907 -1.147 45.024 1.00 85.69 530 TYR A CA 1
ATOM 4439 C C . TYR A 1 530 ? -15.429 0.052 44.212 1.00 85.69 530 TYR A C 1
ATOM 4441 O O . TYR A 1 530 ? -16.404 -0.081 43.471 1.00 85.69 530 TYR A O 1
ATOM 4449 N N . GLY A 1 531 ? -14.781 1.216 44.315 1.00 89.38 531 GLY A N 1
ATOM 4450 C CA . GLY A 1 531 ? -15.237 2.451 43.685 1.00 89.38 531 GLY A CA 1
ATOM 4451 C C . GLY A 1 531 ? -16.520 2.975 44.326 1.00 89.38 531 GLY A C 1
ATOM 4452 O O . GLY A 1 531 ? -16.607 3.137 45.541 1.00 89.38 531 GLY A O 1
ATOM 4453 N N . ASP A 1 532 ? -17.501 3.240 43.474 1.00 90.75 532 ASP A N 1
ATOM 4454 C CA . ASP A 1 532 ? -18.821 3.800 43.760 1.00 90.75 532 ASP A CA 1
ATOM 4455 C C . ASP A 1 532 ? -19.943 2.741 43.666 1.00 90.75 532 ASP A C 1
ATOM 4457 O O . ASP A 1 532 ? -21.082 3.049 43.314 1.00 90.75 532 ASP A O 1
ATOM 4461 N N . ASP A 1 533 ? -19.615 1.465 43.893 1.00 93.69 533 ASP A N 1
ATOM 4462 C CA . ASP A 1 533 ? -20.566 0.346 43.903 1.00 93.69 533 ASP A CA 1
ATOM 4463 C C . ASP A 1 533 ? -21.234 0.211 45.279 1.00 93.69 533 ASP A C 1
ATOM 4465 O O . ASP A 1 533 ? -20.665 -0.362 46.213 1.00 93.69 533 ASP A O 1
ATOM 4469 N N . ASP A 1 534 ? -22.457 0.733 45.404 1.00 95.94 534 ASP A N 1
ATOM 4470 C CA . ASP A 1 534 ? -23.241 0.664 46.638 1.00 95.94 534 ASP A CA 1
ATOM 4471 C C . ASP A 1 534 ? -23.564 -0.765 47.070 1.00 95.94 534 ASP A C 1
ATOM 4473 O O . ASP A 1 534 ? -23.630 -1.028 48.272 1.00 95.94 534 ASP A O 1
ATOM 4477 N N . VAL A 1 535 ? -23.691 -1.694 46.119 1.00 91.75 535 VAL A N 1
ATOM 4478 C CA . VAL A 1 535 ? -23.933 -3.111 46.406 1.00 91.75 535 VAL A CA 1
ATOM 4479 C C . VAL A 1 535 ? -22.694 -3.748 47.022 1.00 91.75 535 VAL A C 1
ATOM 4481 O O . VAL A 1 535 ? -22.789 -4.358 48.086 1.00 91.75 535 VAL A O 1
ATOM 4484 N N . SER A 1 536 ? -21.520 -3.537 46.426 1.00 90.06 536 SER A N 1
ATOM 4485 C CA . SER A 1 536 ? -20.261 -4.067 46.969 1.00 90.06 536 SER A CA 1
ATOM 4486 C C . SER A 1 536 ? -19.880 -3.433 48.319 1.00 90.06 536 SER A C 1
ATOM 4488 O O . SER A 1 536 ? -19.359 -4.127 49.195 1.00 90.06 536 SER A O 1
ATOM 4490 N N . LEU A 1 537 ? -20.172 -2.142 48.544 1.00 93.88 537 LEU A N 1
ATOM 4491 C CA . LEU A 1 537 ? -19.951 -1.497 49.849 1.00 93.88 537 LEU A CA 1
ATOM 4492 C C . LEU A 1 537 ? -20.909 -2.023 50.933 1.00 93.88 537 LEU A C 1
ATOM 4494 O O . LEU A 1 537 ? -20.477 -2.238 52.071 1.00 93.88 537 LEU A O 1
ATOM 4498 N N . LEU A 1 538 ? -22.175 -2.279 50.589 1.00 93.62 538 LEU A N 1
ATOM 4499 C CA . LEU A 1 538 ? -23.149 -2.876 51.504 1.00 93.62 538 LEU A CA 1
ATOM 4500 C C . LEU A 1 538 ? -22.769 -4.319 51.865 1.00 93.62 538 LEU A C 1
ATOM 4502 O O . LEU A 1 538 ? -22.798 -4.684 53.039 1.00 93.62 538 LEU A O 1
ATOM 4506 N N . GLU A 1 539 ? -22.378 -5.126 50.876 1.00 87.00 539 GLU A N 1
ATOM 4507 C CA . GLU A 1 539 ? -21.913 -6.503 51.081 1.00 87.00 539 GLU A CA 1
ATOM 4508 C C . GLU A 1 539 ? -20.663 -6.557 51.962 1.00 87.00 539 GLU A C 1
ATOM 4510 O O . GLU A 1 539 ? -20.582 -7.392 52.866 1.00 87.00 539 GLU A O 1
ATOM 4515 N N . HIS A 1 540 ? -19.716 -5.633 51.763 1.00 89.56 540 HIS A N 1
ATOM 4516 C CA . HIS A 1 540 ? -18.568 -5.497 52.654 1.00 89.56 540 HIS A CA 1
ATOM 4517 C C . HIS A 1 540 ? -19.006 -5.189 54.092 1.00 89.56 540 HIS A C 1
ATOM 4519 O O . HIS A 1 540 ? -18.514 -5.828 55.025 1.00 89.56 540 HIS A O 1
ATOM 4525 N N . PHE A 1 541 ? -19.924 -4.234 54.290 1.00 91.44 541 PHE A N 1
ATOM 4526 C CA . PHE A 1 541 ? -20.395 -3.869 55.626 1.00 91.44 541 PHE A CA 1
ATOM 4527 C C . PHE A 1 541 ? -21.129 -5.018 56.325 1.00 91.44 541 PHE A C 1
ATOM 4529 O O . PHE A 1 541 ? -20.718 -5.417 57.415 1.00 91.44 541 PHE A O 1
ATOM 4536 N N . GLY A 1 542 ? -22.176 -5.558 55.695 1.00 81.44 542 GLY A N 1
ATOM 4537 C CA . GLY A 1 542 ? -22.997 -6.630 56.256 1.00 81.44 542 GLY A CA 1
ATOM 4538 C C . GLY A 1 542 ? -22.218 -7.929 56.472 1.00 81.44 542 GLY A C 1
ATOM 4539 O O . GLY A 1 542 ? -22.475 -8.638 57.441 1.00 81.44 542 GLY A O 1
ATOM 4540 N N . GLY A 1 543 ? -21.225 -8.209 55.622 1.00 77.44 543 GLY A N 1
ATOM 4541 C CA . GLY A 1 543 ? -20.331 -9.355 55.754 1.00 77.44 543 GLY A CA 1
ATOM 4542 C C . GLY A 1 543 ? -19.258 -9.173 56.831 1.00 77.44 543 GLY A C 1
ATOM 4543 O O . GLY A 1 543 ? -19.286 -9.852 57.850 1.00 77.44 543 GLY A O 1
ATOM 4544 N N . ILE A 1 544 ? -18.275 -8.296 56.604 1.00 74.62 544 ILE A N 1
ATOM 4545 C CA . ILE A 1 544 ? -17.048 -8.220 57.428 1.00 74.62 544 ILE A CA 1
ATOM 4546 C C . ILE A 1 544 ? -16.954 -6.905 58.210 1.00 74.62 544 ILE A C 1
ATOM 4548 O O . ILE A 1 544 ? -16.504 -6.911 59.356 1.00 74.62 544 ILE A O 1
ATOM 4552 N N . GLY A 1 545 ? -17.413 -5.784 57.650 1.00 81.88 545 GLY A N 1
ATOM 4553 C CA . GLY A 1 545 ? -17.316 -4.470 58.289 1.00 81.88 545 GLY A CA 1
ATOM 4554 C C . GLY A 1 545 ? -17.995 -4.411 59.662 1.00 81.88 545 GLY A C 1
ATOM 4555 O O . GLY A 1 545 ? -17.422 -3.861 60.603 1.00 81.88 545 GLY A O 1
ATOM 4556 N N . ILE A 1 546 ? -19.165 -5.039 59.806 1.00 83.19 546 ILE A N 1
ATOM 4557 C CA . ILE A 1 546 ? -19.889 -5.142 61.081 1.00 83.19 546 ILE A CA 1
ATOM 4558 C C . ILE A 1 546 ? -19.173 -6.049 62.106 1.00 83.19 546 ILE A C 1
ATOM 4560 O O . ILE A 1 546 ? -19.262 -5.864 63.325 1.00 83.19 546 ILE A O 1
ATOM 4564 N N . ILE A 1 547 ? -18.382 -7.014 61.630 1.00 76.06 547 ILE A N 1
ATOM 4565 C CA . ILE A 1 547 ? -17.554 -7.878 62.480 1.00 76.06 547 ILE A CA 1
ATOM 4566 C C . ILE A 1 547 ? -16.342 -7.103 62.997 1.00 76.06 547 ILE A C 1
ATOM 4568 O O . ILE A 1 547 ? -16.079 -7.138 64.200 1.00 76.06 547 ILE A O 1
ATOM 4572 N N . GLU A 1 548 ? -15.669 -6.360 62.111 1.00 80.19 548 GLU A N 1
ATOM 4573 C CA . GLU A 1 548 ? -14.508 -5.506 62.405 1.00 80.19 548 GLU A CA 1
ATOM 4574 C C . GLU A 1 548 ? -14.812 -4.333 63.353 1.00 80.19 548 GLU A C 1
ATOM 4576 O O . GLU A 1 548 ? -13.879 -3.705 63.848 1.00 80.19 548 GLU A O 1
ATOM 4581 N N . GLY A 1 549 ? -16.087 -4.031 63.624 1.00 82.94 549 GLY A N 1
ATOM 4582 C CA . GLY A 1 549 ? -16.473 -2.873 64.433 1.00 82.94 549 GLY A CA 1
ATOM 4583 C C . GLY A 1 549 ? -16.511 -1.566 63.635 1.00 82.94 549 GLY A C 1
ATOM 4584 O O . GLY A 1 549 ? -16.473 -0.491 64.230 1.00 82.94 549 GLY A O 1
ATOM 4585 N N . ARG A 1 550 ? -16.564 -1.624 62.294 1.00 91.44 550 ARG A N 1
ATOM 4586 C CA . ARG A 1 550 ? -16.671 -0.419 61.461 1.00 91.44 550 ARG A CA 1
ATOM 4587 C C . ARG A 1 550 ? -18.019 0.264 61.693 1.00 91.44 550 ARG A C 1
ATOM 4589 O O . ARG A 1 550 ? -19.065 -0.378 61.590 1.00 91.44 550 ARG A O 1
ATOM 4596 N N . GLN A 1 551 ? -17.985 1.566 61.955 1.00 94.56 551 GLN A N 1
ATOM 4597 C CA . GLN A 1 551 ? -19.159 2.430 62.036 1.00 94.56 551 GLN A CA 1
ATOM 4598 C C . GLN A 1 551 ? -19.591 2.794 60.613 1.00 94.56 551 GLN A C 1
ATOM 4600 O O . GLN A 1 551 ? -18.806 3.377 59.874 1.00 94.56 551 GLN A O 1
ATOM 4605 N N . ALA A 1 552 ? -20.826 2.482 60.216 1.00 94.81 552 ALA A N 1
ATOM 4606 C CA . ALA A 1 552 ? -21.315 2.782 58.866 1.00 94.81 552 ALA A CA 1
ATOM 4607 C C . ALA A 1 552 ? -22.344 3.910 58.786 1.00 94.81 552 ALA A C 1
ATOM 4609 O O . ALA A 1 552 ? -22.877 4.166 57.712 1.00 94.81 552 ALA A O 1
ATOM 4610 N N . LYS A 1 553 ? -22.590 4.626 59.886 1.00 96.00 553 LYS A N 1
ATOM 4611 C CA . LYS A 1 553 ? -23.517 5.758 59.935 1.00 96.00 553 LYS A CA 1
ATOM 4612 C C . LYS A 1 553 ? -23.085 6.765 60.997 1.00 96.00 553 LYS A C 1
ATOM 4614 O O . LYS A 1 553 ? -22.598 6.370 62.055 1.00 96.00 553 LYS A O 1
ATOM 4619 N N . ALA A 1 554 ? -23.292 8.058 60.740 1.00 93.19 554 ALA A N 1
ATOM 4620 C CA . ALA A 1 554 ? -22.912 9.130 61.667 1.00 93.19 554 ALA A CA 1
ATOM 4621 C C . ALA A 1 554 ? -23.632 9.024 63.024 1.00 93.19 554 ALA A C 1
ATOM 4623 O O . ALA A 1 554 ? -23.011 9.160 64.074 1.00 93.19 554 ALA A O 1
ATOM 4624 N N . GLN A 1 555 ? -24.935 8.736 62.993 1.00 90.25 555 GLN A N 1
ATOM 4625 C CA . GLN A 1 555 ? -25.733 8.414 64.175 1.00 90.25 555 GLN A CA 1
ATOM 4626 C C . GLN A 1 555 ? -25.549 6.929 64.504 1.00 90.25 555 GLN A C 1
ATOM 4628 O O . GLN A 1 555 ? -26.189 6.072 63.896 1.00 90.25 555 GLN A O 1
ATOM 4633 N N . PHE A 1 556 ? -24.630 6.633 65.421 1.00 87.06 556 PHE A N 1
ATOM 4634 C CA . PHE A 1 556 ? -24.271 5.270 65.799 1.00 87.06 556 PHE A CA 1
ATOM 4635 C C . PHE A 1 556 ? -24.980 4.839 67.089 1.00 87.06 556 PHE A C 1
ATOM 4637 O O . PHE A 1 556 ? -24.704 5.372 68.163 1.00 87.06 556 PHE A O 1
ATOM 4644 N N . ASP A 1 557 ? -25.869 3.851 66.979 1.00 91.69 557 ASP A N 1
ATOM 4645 C CA . ASP A 1 557 ? -26.470 3.149 68.117 1.00 91.69 557 ASP A CA 1
ATOM 4646 C C . ASP A 1 557 ? -25.747 1.810 68.320 1.00 91.69 557 ASP A C 1
ATOM 4648 O O . ASP A 1 557 ? -25.841 0.897 67.497 1.00 91.69 557 ASP A O 1
ATOM 4652 N N . GLN A 1 558 ? -25.018 1.700 69.431 1.00 91.50 558 GLN A N 1
ATOM 4653 C CA . GLN A 1 558 ? -24.220 0.523 69.770 1.00 91.50 558 GLN A CA 1
ATOM 4654 C C . GLN A 1 558 ? -25.073 -0.723 70.066 1.00 91.50 558 GLN A C 1
ATOM 4656 O O . GLN A 1 558 ? -24.627 -1.838 69.789 1.00 91.50 558 GLN A O 1
ATOM 4661 N N . ASN A 1 559 ? -26.280 -0.557 70.616 1.00 92.12 559 ASN A N 1
ATOM 4662 C CA . ASN A 1 559 ? -27.167 -1.671 70.955 1.00 92.12 559 ASN A CA 1
ATOM 4663 C C . ASN A 1 559 ? -27.797 -2.242 69.687 1.00 92.12 559 ASN A C 1
ATOM 4665 O O . ASN A 1 559 ? -27.744 -3.450 69.464 1.00 92.12 559 ASN A O 1
ATOM 4669 N N . LEU A 1 560 ? -28.308 -1.366 68.819 1.00 92.75 560 LEU A N 1
ATOM 4670 C CA . LEU A 1 560 ? -28.852 -1.750 67.520 1.00 92.75 560 LEU A CA 1
ATOM 4671 C C . LEU A 1 560 ? -27.778 -2.364 66.613 1.00 92.75 560 LEU A C 1
ATOM 4673 O O . LEU A 1 560 ? -28.041 -3.344 65.922 1.00 92.75 560 LEU A O 1
ATOM 4677 N N . TYR A 1 561 ? -26.552 -1.834 66.646 1.00 92.75 561 TYR A N 1
ATOM 4678 C CA . TYR A 1 561 ? -25.414 -2.425 65.945 1.00 92.75 561 TYR A CA 1
ATOM 4679 C C . TYR A 1 561 ? -25.119 -3.850 66.425 1.00 92.75 561 TYR A C 1
ATOM 4681 O O . TYR A 1 561 ? -24.933 -4.742 65.601 1.00 92.75 561 TYR A O 1
ATOM 4689 N N . ASN A 1 562 ? -25.104 -4.077 67.742 1.00 88.94 562 ASN A N 1
ATOM 4690 C CA . ASN A 1 562 ? -24.847 -5.397 68.319 1.00 88.94 562 ASN A CA 1
ATOM 4691 C C . ASN A 1 562 ? -25.974 -6.395 68.007 1.00 88.94 562 ASN A C 1
ATOM 4693 O O . ASN A 1 562 ? -25.682 -7.533 67.658 1.00 88.94 562 ASN A O 1
ATOM 4697 N N . ASP A 1 563 ? -27.237 -5.969 68.062 1.00 90.69 563 ASP A N 1
ATOM 4698 C CA . ASP A 1 563 ? -28.389 -6.796 67.685 1.00 90.69 563 ASP A CA 1
ATOM 4699 C C . ASP A 1 563 ? -28.375 -7.174 66.191 1.00 90.69 563 ASP A C 1
ATOM 4701 O O . ASP A 1 563 ? -28.519 -8.344 65.841 1.00 90.69 563 ASP A O 1
ATOM 4705 N N . VAL A 1 564 ? -28.132 -6.217 65.289 1.00 87.25 564 VAL A N 1
ATOM 4706 C CA . VAL A 1 564 ? -28.015 -6.507 63.848 1.00 87.25 564 VAL A CA 1
ATOM 4707 C C . VAL A 1 564 ? -26.799 -7.396 63.564 1.00 87.25 564 VAL A C 1
ATOM 4709 O O . VAL A 1 564 ? -26.883 -8.298 62.730 1.00 87.25 564 VAL A O 1
ATOM 4712 N N . LYS A 1 565 ? -25.683 -7.186 64.274 1.00 83.69 565 LYS A N 1
ATOM 4713 C CA . LYS A 1 565 ? -24.491 -8.038 64.195 1.00 83.69 565 LYS A CA 1
ATOM 4714 C C . LYS A 1 565 ? -24.795 -9.470 64.613 1.00 83.69 565 LYS A C 1
ATOM 4716 O O . LYS A 1 565 ? -24.400 -10.372 63.890 1.00 83.69 565 LYS A O 1
ATOM 4721 N N . GLU A 1 566 ? -25.512 -9.672 65.713 1.00 81.44 566 GLU A N 1
ATOM 4722 C CA . GLU A 1 566 ? -25.917 -10.995 66.196 1.00 81.44 566 GLU A CA 1
ATOM 4723 C C . GLU A 1 566 ? -26.923 -11.665 65.241 1.00 81.44 566 GLU A C 1
ATOM 4725 O O . GLU A 1 566 ? -26.828 -12.858 64.975 1.00 81.44 566 GLU A O 1
ATOM 4730 N N . ARG A 1 567 ? -27.840 -10.902 64.628 1.00 79.75 567 ARG A N 1
ATOM 4731 C CA . ARG A 1 567 ? -28.764 -11.434 63.608 1.00 79.75 567 ARG A CA 1
ATOM 4732 C C . ARG A 1 567 ? -28.072 -11.843 62.302 1.00 79.75 567 ARG A C 1
ATOM 4734 O O . ARG A 1 567 ? -28.528 -12.781 61.653 1.00 79.75 567 ARG A O 1
ATOM 4741 N N . LEU A 1 568 ? -27.001 -11.153 61.906 1.00 71.19 568 LEU A N 1
ATOM 4742 C CA . LEU A 1 568 ? -26.194 -11.491 60.724 1.00 71.19 568 LEU A CA 1
ATOM 4743 C C . LEU A 1 568 ? -25.147 -12.584 61.010 1.00 71.19 568 LEU A C 1
ATOM 4745 O O . LEU A 1 568 ? -24.899 -13.437 60.160 1.00 71.19 568 LEU A O 1
ATOM 4749 N N . HIS A 1 569 ? -24.544 -12.551 62.200 1.00 70.00 569 HIS A N 1
ATOM 4750 C CA . HIS A 1 569 ? -23.388 -13.350 62.621 1.00 70.00 569 HIS A CA 1
ATOM 4751 C C . HIS A 1 569 ? -23.588 -13.859 64.061 1.00 70.00 569 HIS A C 1
ATOM 4753 O O . HIS A 1 569 ? -22.899 -13.387 64.969 1.00 70.00 569 HIS A O 1
ATOM 4759 N N . PRO A 1 570 ? -24.532 -14.791 64.290 1.00 68.44 570 PRO A N 1
ATOM 4760 C CA . PRO A 1 570 ? -24.908 -15.227 65.632 1.00 68.44 570 PRO A CA 1
ATOM 4761 C C . PRO A 1 570 ? -23.740 -15.850 66.396 1.00 68.44 570 PRO A C 1
ATOM 4763 O O . PRO A 1 570 ? -22.976 -16.660 65.853 1.00 68.44 570 PRO A O 1
ATOM 4766 N N . THR A 1 571 ? -23.612 -15.501 67.677 1.00 57.41 571 THR A N 1
ATOM 4767 C CA . THR A 1 571 ? -22.603 -16.094 68.549 1.00 57.41 571 THR A CA 1
ATOM 4768 C C . THR A 1 571 ? -22.975 -17.545 68.888 1.00 57.41 571 THR A C 1
ATOM 4770 O O . THR A 1 571 ? -24.110 -17.832 69.271 1.00 57.41 571 THR A O 1
ATOM 4773 N N . PRO A 1 572 ? -22.044 -18.509 68.758 1.00 49.94 572 PRO A N 1
ATOM 4774 C CA . PRO A 1 572 ? -22.363 -19.917 68.956 1.00 49.94 572 PRO A CA 1
ATOM 4775 C C . PRO A 1 572 ? -22.362 -20.282 70.450 1.00 49.94 572 PRO A C 1
ATOM 4777 O O . PRO A 1 572 ? -21.568 -19.728 71.217 1.00 49.94 572 PRO A O 1
ATOM 4780 N N . PRO A 1 573 ? -23.172 -21.270 70.874 1.00 52.31 573 PRO A N 1
ATOM 4781 C CA . PRO A 1 573 ? -23.087 -21.821 72.223 1.00 52.31 573 PRO A CA 1
ATOM 4782 C C . PRO A 1 573 ? -21.730 -22.521 72.467 1.00 52.31 573 PRO A C 1
ATOM 4784 O O . PRO A 1 573 ? -21.087 -22.964 71.508 1.00 52.31 573 PRO A O 1
ATOM 4787 N N . PRO A 1 574 ? -21.292 -22.671 73.735 1.00 45.59 574 PRO A N 1
ATOM 4788 C CA . PRO A 1 574 ? -20.027 -23.326 74.066 1.00 45.59 574 PRO A CA 1
ATOM 4789 C C . PRO A 1 574 ? -19.947 -24.759 73.517 1.00 45.59 574 PRO A C 1
ATOM 4791 O O . PRO A 1 574 ? -20.898 -25.535 73.627 1.00 45.59 574 PRO A O 1
ATOM 4794 N N . ILE A 1 575 ? -18.793 -25.125 72.957 1.00 47.91 575 ILE A N 1
ATOM 4795 C CA . ILE A 1 575 ? -18.542 -26.472 72.431 1.00 47.91 575 ILE A CA 1
ATOM 4796 C C . ILE A 1 575 ? -18.224 -27.415 73.599 1.00 47.91 575 ILE A C 1
ATOM 4798 O O . ILE A 1 575 ? -17.328 -27.144 74.396 1.00 47.91 575 ILE A O 1
ATOM 4802 N N . VAL A 1 576 ? -18.929 -28.546 73.676 1.00 49.12 576 VAL A N 1
ATOM 4803 C CA . VAL A 1 576 ? -18.604 -29.651 74.589 1.00 49.12 576 VAL A CA 1
ATOM 4804 C C . VAL A 1 576 ? -17.801 -30.695 73.810 1.00 49.12 576 VAL A C 1
ATOM 4806 O O . VAL A 1 576 ? -18.250 -31.189 72.776 1.00 49.12 576 VAL A O 1
ATOM 4809 N N . GLY A 1 577 ? -16.590 -31.007 74.275 1.00 47.00 577 GLY A N 1
ATOM 4810 C CA . GLY A 1 577 ? -15.659 -31.883 73.559 1.00 47.00 577 GLY A CA 1
ATOM 4811 C C . GLY A 1 577 ? -16.122 -33.341 73.509 1.00 47.00 577 GLY A C 1
ATOM 4812 O O . GLY A 1 577 ? -16.116 -34.018 74.533 1.00 47.00 577 GLY A O 1
ATOM 4813 N N . THR A 1 578 ? -16.522 -33.805 72.319 1.00 51.22 578 THR A N 1
ATOM 4814 C CA . THR A 1 578 ? -16.569 -35.208 71.817 1.00 51.22 578 THR A CA 1
ATOM 4815 C C . THR A 1 578 ? -17.383 -35.324 70.517 1.00 51.22 578 THR A C 1
ATOM 4817 O O . THR A 1 578 ? -17.287 -36.342 69.831 1.00 51.22 578 THR A O 1
ATOM 4820 N N . ASP A 1 579 ? -18.149 -34.294 70.140 1.00 60.84 579 ASP A N 1
ATOM 4821 C CA . ASP A 1 579 ? -18.971 -34.292 68.924 1.00 60.84 579 ASP A CA 1
ATOM 4822 C C . ASP A 1 579 ? -18.178 -34.579 67.626 1.00 60.84 579 ASP A C 1
ATOM 4824 O O . ASP A 1 579 ? -17.050 -34.115 67.402 1.00 60.84 579 ASP A O 1
ATOM 4828 N N . ALA A 1 580 ? -18.811 -35.311 66.703 1.00 77.94 580 ALA A N 1
ATOM 4829 C CA . ALA A 1 580 ? -18.346 -35.386 65.321 1.00 77.94 580 ALA A CA 1
ATOM 4830 C C . ALA A 1 580 ? -18.360 -33.978 64.701 1.00 77.94 580 ALA A C 1
ATOM 4832 O O . ALA A 1 580 ? -19.294 -33.211 64.931 1.00 77.94 580 ALA A O 1
ATOM 4833 N N . MET A 1 581 ? -17.355 -33.632 63.892 1.00 88.25 581 MET A N 1
ATOM 4834 C CA . MET A 1 581 ? -17.214 -32.269 63.355 1.00 88.25 581 MET A CA 1
ATOM 4835 C C . MET A 1 581 ? -18.453 -31.823 62.555 1.00 88.25 581 MET A C 1
ATOM 4837 O O . MET A 1 581 ? -18.843 -30.666 62.641 1.00 88.25 581 MET A O 1
ATOM 4841 N N . ILE A 1 582 ? -19.139 -32.745 61.870 1.00 86.06 582 ILE A N 1
ATOM 4842 C CA . ILE A 1 582 ? -20.430 -32.491 61.210 1.00 86.06 582 ILE A CA 1
ATOM 4843 C C . ILE A 1 582 ? -21.537 -32.044 62.188 1.00 86.06 582 ILE A C 1
ATOM 4845 O O . ILE A 1 582 ? -22.313 -31.153 61.854 1.00 86.06 582 ILE A O 1
ATOM 4849 N N . ASN A 1 583 ? -21.592 -32.590 63.409 1.00 87.00 583 ASN A N 1
ATOM 4850 C CA . ASN A 1 583 ? -22.561 -32.197 64.446 1.00 87.00 583 ASN A CA 1
ATOM 4851 C C . ASN A 1 583 ? -22.237 -30.812 65.017 1.00 87.00 583 ASN A C 1
ATOM 4853 O O . ASN A 1 583 ? -23.145 -30.045 65.336 1.00 87.00 583 ASN A O 1
ATOM 4857 N N . ILE A 1 584 ? -20.943 -30.490 65.125 1.00 87.25 584 ILE A N 1
ATOM 4858 C CA . ILE A 1 584 ? -20.472 -29.149 65.480 1.00 87.25 584 ILE A CA 1
ATOM 4859 C C . ILE A 1 584 ? -20.884 -28.178 64.366 1.00 87.25 584 ILE A C 1
ATOM 4861 O O . ILE A 1 584 ? -21.523 -27.173 64.661 1.00 87.25 584 ILE A O 1
ATOM 4865 N N . ALA A 1 585 ? -20.636 -28.520 63.095 1.00 89.69 585 ALA A N 1
ATOM 4866 C CA . ALA A 1 585 ? -20.965 -27.696 61.930 1.00 89.69 585 ALA A CA 1
ATOM 4867 C C . ALA A 1 585 ? -22.445 -27.286 61.885 1.00 89.69 585 ALA A C 1
ATOM 4869 O O . ALA A 1 585 ? -22.731 -26.115 61.642 1.00 89.69 585 ALA A O 1
ATOM 4870 N N . GLN A 1 586 ? -23.383 -28.191 62.211 1.00 89.50 586 GLN A N 1
ATOM 4871 C CA . GLN A 1 586 ? -24.826 -27.882 62.232 1.00 89.50 586 GLN A CA 1
ATOM 4872 C C . GLN A 1 586 ? -25.203 -26.656 63.081 1.00 89.50 586 GLN A C 1
ATOM 4874 O O . GLN A 1 586 ? -26.227 -26.029 62.809 1.00 89.50 586 GLN A O 1
ATOM 4879 N N . ARG A 1 587 ? -24.390 -26.296 64.083 1.00 85.19 587 ARG A N 1
ATOM 4880 C CA . ARG A 1 587 ? -24.655 -25.184 65.010 1.00 85.19 587 ARG A CA 1
ATOM 4881 C C . ARG A 1 587 ? -24.348 -23.806 64.414 1.00 85.19 587 ARG A C 1
ATOM 4883 O O . ARG A 1 587 ? -24.888 -22.819 64.904 1.00 85.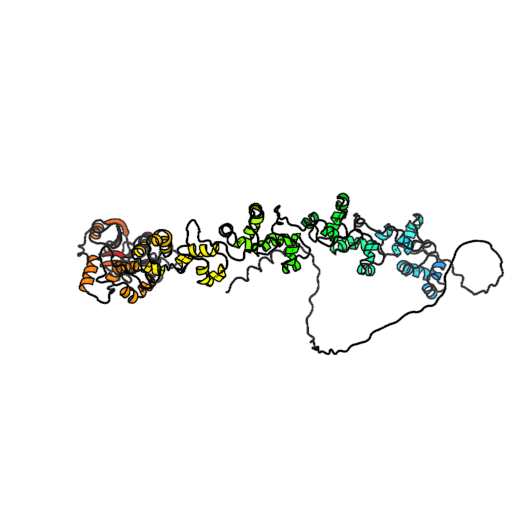19 587 ARG A O 1
ATOM 4890 N N . TYR A 1 588 ? -23.539 -23.723 63.358 1.00 83.25 588 TYR A N 1
ATOM 4891 C CA . TYR A 1 588 ? -23.027 -22.463 62.810 1.00 83.25 588 TYR A CA 1
ATOM 4892 C C . TYR A 1 588 ? -23.756 -22.069 61.527 1.00 83.25 588 TYR A C 1
ATOM 4894 O O . TYR A 1 588 ? -24.031 -22.912 60.671 1.00 83.25 588 TYR A O 1
ATOM 4902 N N . SER A 1 589 ? -24.051 -20.782 61.372 1.00 85.06 589 SER A N 1
ATOM 4903 C CA . SER A 1 589 ? -24.425 -20.203 60.083 1.00 85.06 589 SER A CA 1
ATOM 4904 C C . SER A 1 589 ? -23.177 -19.842 59.274 1.00 85.06 589 SER A C 1
ATOM 4906 O O . SER A 1 589 ? -22.058 -19.835 59.791 1.00 85.06 589 SER A O 1
ATOM 4908 N N . SER A 1 590 ? -23.370 -19.539 57.990 1.00 87.06 590 SER A N 1
ATOM 4909 C CA . SER A 1 590 ? -22.377 -18.794 57.228 1.00 87.06 590 SER A CA 1
ATOM 4910 C C . SER A 1 590 ? -23.038 -17.847 56.227 1.00 87.06 590 SER A C 1
ATOM 4912 O O . SER A 1 590 ? -24.065 -18.215 55.655 1.00 87.06 590 SER A O 1
ATOM 4914 N N . PRO A 1 591 ? -22.454 -16.659 55.963 1.00 78.06 591 PRO A N 1
ATOM 4915 C CA . PRO A 1 591 ? -22.866 -15.787 54.860 1.00 78.06 591 PRO A CA 1
ATOM 4916 C C . PRO A 1 591 ? -22.675 -16.398 53.462 1.00 78.06 591 PRO A C 1
ATOM 4918 O O . PRO A 1 591 ? -23.136 -15.828 52.475 1.00 78.06 591 PRO A O 1
ATOM 4921 N N . SER A 1 592 ? -21.964 -17.524 53.352 1.00 87.25 592 SER A N 1
ATOM 4922 C CA . SER A 1 592 ? -21.709 -18.231 52.097 1.00 87.25 592 SER A CA 1
ATOM 4923 C C . SER A 1 592 ? -22.366 -19.623 52.099 1.00 87.25 592 SER A C 1
ATOM 4925 O O . SER A 1 592 ? -22.702 -20.139 53.165 1.00 87.25 592 SER A O 1
ATOM 4927 N N . PRO A 1 593 ? -22.521 -20.285 50.935 1.00 89.06 593 PRO A N 1
ATOM 4928 C CA . PRO A 1 593 ? -23.021 -21.662 50.860 1.00 89.06 593 PRO A CA 1
ATOM 4929 C C . PRO A 1 593 ? -22.015 -22.711 51.376 1.00 89.06 593 PRO A C 1
ATOM 4931 O O . PRO A 1 593 ? -22.211 -23.904 51.137 1.00 89.06 593 PRO A O 1
ATOM 4934 N N . TYR A 1 594 ? -20.938 -22.285 52.048 1.00 95.62 594 TYR A N 1
ATOM 4935 C CA . TYR A 1 594 ? -19.896 -23.125 52.628 1.00 95.62 594 TYR A CA 1
ATOM 4936 C C . TYR A 1 594 ? -19.633 -22.777 54.099 1.00 95.62 594 TYR A C 1
ATOM 4938 O O . TYR A 1 594 ? -19.877 -21.660 54.543 1.00 95.62 594 TYR A O 1
ATOM 4946 N N . LEU A 1 595 ? -19.050 -23.721 54.833 1.00 96.12 595 LEU A N 1
ATOM 4947 C CA . LEU A 1 595 ? -18.572 -23.551 56.206 1.00 96.12 595 LEU A CA 1
ATOM 4948 C C . LEU A 1 595 ? -17.272 -24.349 56.386 1.00 96.12 595 LEU A C 1
ATOM 4950 O O . LEU A 1 595 ? -17.148 -25.455 55.858 1.00 96.12 595 LEU A O 1
ATOM 4954 N N . ILE A 1 596 ? -16.301 -23.803 57.124 1.00 97.81 596 ILE A N 1
ATOM 4955 C CA . ILE A 1 596 ? -15.033 -24.484 57.435 1.00 97.81 596 ILE A CA 1
ATOM 4956 C C . ILE A 1 596 ? -14.897 -24.673 58.945 1.00 97.81 596 ILE A C 1
ATOM 4958 O O . ILE A 1 596 ? -14.989 -23.707 59.699 1.00 97.81 596 ILE A O 1
ATOM 4962 N N . LEU A 1 597 ? -14.604 -25.894 59.392 1.00 96.25 597 LEU A N 1
ATOM 4963 C CA . LEU A 1 597 ? -14.209 -26.183 60.775 1.00 96.25 597 LEU A CA 1
ATOM 4964 C C . LEU A 1 597 ? -12.743 -26.626 60.824 1.00 96.25 597 LEU A C 1
ATOM 4966 O O . LEU A 1 597 ? -12.276 -27.349 59.944 1.00 96.25 597 LEU A O 1
ATOM 4970 N N . VAL A 1 598 ? -12.032 -26.221 61.874 1.00 95.56 598 VAL A N 1
ATOM 4971 C CA . VAL A 1 598 ? -10.656 -26.624 62.185 1.00 95.56 598 VAL A CA 1
ATOM 4972 C C . VAL A 1 598 ? -10.616 -27.171 63.608 1.00 95.56 598 VAL A C 1
ATOM 4974 O O . VAL A 1 598 ? -10.882 -26.453 64.570 1.00 95.56 598 VAL A O 1
ATOM 4977 N N . ASP A 1 599 ? -10.256 -28.440 63.724 1.00 93.25 599 ASP A N 1
ATOM 4978 C CA . ASP A 1 599 ? -10.134 -29.186 64.969 1.00 93.25 599 ASP A CA 1
ATOM 4979 C C . ASP A 1 599 ? -8.654 -29.361 65.305 1.00 93.25 599 ASP A C 1
ATOM 4981 O O . ASP A 1 599 ? -7.918 -30.062 64.600 1.00 93.25 599 ASP A O 1
ATOM 4985 N N . ARG A 1 600 ? -8.216 -28.681 66.365 1.00 92.31 600 ARG A N 1
ATOM 4986 C CA . ARG A 1 600 ? -6.813 -28.608 66.776 1.00 92.31 600 ARG A CA 1
ATOM 4987 C C . ARG A 1 600 ? -6.354 -29.784 67.636 1.00 92.31 600 ARG A C 1
ATOM 4989 O O . ARG A 1 600 ? -5.149 -30.003 67.713 1.00 92.31 600 ARG A O 1
ATOM 4996 N N . SER A 1 601 ? -7.253 -30.539 68.273 1.00 88.69 601 SER A N 1
ATOM 4997 C CA . SER A 1 601 ? -6.864 -31.756 69.009 1.00 88.69 601 SER A CA 1
ATOM 4998 C C . SER A 1 601 ? -6.691 -32.958 68.082 1.00 88.69 601 SER A C 1
ATOM 5000 O O . SER A 1 601 ? -5.877 -33.838 68.357 1.00 88.69 601 SER A O 1
ATOM 5002 N N . ARG A 1 602 ? -7.406 -32.981 66.951 1.00 89.31 602 ARG A N 1
ATOM 5003 C CA . ARG A 1 602 ? -7.304 -34.025 65.919 1.00 89.31 602 ARG A CA 1
ATOM 5004 C C . ARG A 1 602 ? -6.552 -33.580 64.660 1.00 89.31 602 ARG A C 1
ATOM 5006 O O . ARG A 1 602 ? -6.449 -34.375 63.725 1.00 89.31 602 ARG A O 1
ATOM 5013 N N . HIS A 1 603 ? -6.038 -32.348 64.630 1.00 94.12 603 HIS A N 1
ATOM 5014 C CA . HIS A 1 603 ? -5.274 -31.748 63.527 1.00 94.12 603 HIS A CA 1
ATOM 5015 C C . HIS A 1 603 ? -5.971 -31.891 62.164 1.00 94.12 603 HIS A C 1
ATOM 5017 O O . HIS A 1 603 ? -5.396 -32.397 61.191 1.00 94.12 603 HIS A O 1
ATOM 5023 N N . LYS A 1 604 ? -7.247 -31.495 62.110 1.00 94.00 604 LYS A N 1
ATOM 5024 C CA . LYS A 1 604 ? -8.164 -31.768 60.994 1.00 94.00 604 LYS A CA 1
ATOM 5025 C C . LYS A 1 604 ? -8.949 -30.536 60.558 1.00 94.00 604 LYS A C 1
ATOM 5027 O O . LYS A 1 604 ? -9.354 -29.723 61.381 1.00 94.00 604 LYS A O 1
ATOM 5032 N N . VAL A 1 605 ? -9.217 -30.449 59.259 1.00 97.06 605 VAL A N 1
ATOM 5033 C CA . VAL A 1 605 ? -10.113 -29.465 58.645 1.00 97.06 605 VAL A CA 1
ATOM 5034 C C . VAL A 1 605 ? -11.257 -30.198 57.959 1.00 97.06 605 VAL A C 1
ATOM 5036 O O . VAL A 1 605 ? -11.018 -31.143 57.205 1.00 97.06 605 VAL A O 1
ATOM 5039 N N . GLY A 1 606 ? -12.480 -29.745 58.217 1.00 96.00 606 GLY A N 1
ATOM 5040 C CA . GLY A 1 606 ? -13.686 -30.171 57.514 1.00 96.00 606 GLY A CA 1
ATOM 5041 C C . GLY A 1 606 ? -14.277 -29.011 56.725 1.00 96.00 606 GLY A C 1
ATOM 5042 O O . GLY A 1 606 ? -14.349 -27.882 57.218 1.00 96.00 606 GLY A O 1
ATOM 5043 N N . ILE A 1 607 ? -14.685 -29.304 55.497 1.00 96.56 607 ILE A N 1
ATOM 5044 C CA . ILE A 1 607 ? -15.385 -28.393 54.597 1.00 96.56 607 ILE A CA 1
ATOM 5045 C C . ILE A 1 607 ? -16.819 -28.889 54.461 1.00 96.56 607 ILE A C 1
ATOM 5047 O O . ILE A 1 607 ? -17.048 -30.064 54.171 1.00 96.56 607 ILE A O 1
ATOM 5051 N N . PHE A 1 608 ? -17.775 -27.982 54.616 1.00 96.12 608 PHE A N 1
ATOM 5052 C CA . PHE A 1 608 ? -19.200 -28.272 54.520 1.00 96.12 608 PHE A CA 1
ATOM 5053 C C . PHE A 1 608 ? -19.879 -27.335 53.521 1.00 96.12 608 PHE A C 1
ATOM 5055 O O . PHE A 1 608 ? -19.399 -26.222 53.301 1.00 96.12 608 PHE A O 1
ATOM 5062 N N . SER A 1 609 ? -20.993 -27.770 52.929 1.00 91.44 609 SER A N 1
ATOM 5063 C CA . SER A 1 609 ? -21.847 -26.957 52.052 1.00 91.44 609 SER A CA 1
ATOM 5064 C C . SER A 1 609 ? -23.330 -27.099 52.400 1.00 91.44 609 SER A C 1
ATOM 5066 O O . SER A 1 609 ? -23.742 -28.090 53.005 1.00 91.44 609 SER A O 1
ATOM 5068 N N . GLY A 1 610 ? -24.129 -26.079 52.080 1.00 89.44 610 GLY A N 1
ATOM 5069 C CA . GLY A 1 610 ? -25.534 -25.988 52.489 1.00 89.44 610 GLY A CA 1
ATOM 5070 C C . GLY A 1 610 ? -25.810 -24.764 53.362 1.00 89.44 610 GLY A C 1
ATOM 5071 O O . GLY A 1 610 ? -25.477 -23.644 52.977 1.00 89.44 610 GLY A O 1
ATOM 5072 N N . SER A 1 611 ? -26.472 -24.971 54.501 1.00 81.38 611 SER A N 1
ATOM 5073 C CA . SER A 1 611 ? -26.851 -23.917 55.451 1.00 81.38 611 SER A CA 1
ATOM 5074 C C . SER A 1 611 ? -26.955 -24.452 56.885 1.00 81.38 611 SER A C 1
ATOM 5076 O O . SER A 1 611 ? -26.929 -25.665 57.104 1.00 81.38 611 SER A O 1
ATOM 5078 N N . GLN A 1 612 ? -27.089 -23.554 57.872 1.00 88.56 612 GLN A N 1
ATOM 5079 C CA . GLN A 1 612 ? -27.215 -23.903 59.296 1.00 88.56 612 GLN A CA 1
ATOM 5080 C C . GLN A 1 612 ? -28.277 -24.990 59.537 1.00 88.56 612 GLN A C 1
ATOM 5082 O O . GLN A 1 612 ? -29.380 -24.940 58.991 1.00 88.56 612 GLN A O 1
ATOM 5087 N N . GLY A 1 613 ? -27.933 -25.991 60.351 1.00 80.19 613 GLY A N 1
ATOM 5088 C CA . GLY A 1 613 ? -28.778 -27.158 60.623 1.00 80.19 613 GLY A CA 1
ATOM 5089 C C . GLY A 1 613 ? -28.975 -28.135 59.453 1.00 80.19 613 GLY A C 1
ATOM 5090 O O . GLY A 1 613 ? -29.682 -29.127 59.628 1.00 80.19 613 GLY A O 1
ATOM 5091 N N . ARG A 1 614 ? -28.399 -27.873 58.268 1.00 88.69 614 ARG A N 1
ATOM 5092 C CA . ARG A 1 614 ? -28.452 -28.739 57.073 1.00 88.69 614 ARG A CA 1
ATOM 5093 C C . ARG A 1 614 ? -27.130 -28.741 56.294 1.00 88.69 614 ARG A C 1
ATOM 5095 O O . ARG A 1 614 ? -27.129 -28.787 55.064 1.00 88.69 614 ARG A O 1
ATOM 5102 N N . TRP A 1 615 ? -26.004 -28.670 56.996 1.00 91.62 615 TRP A N 1
ATOM 5103 C CA . TRP A 1 615 ? -24.684 -28.773 56.380 1.00 91.62 615 TRP A CA 1
ATOM 5104 C C . TRP A 1 615 ? -24.422 -30.211 55.927 1.00 91.62 615 TRP A C 1
ATOM 5106 O O . TRP A 1 615 ? -24.574 -31.139 56.721 1.00 91.62 615 TRP A O 1
ATOM 5116 N N . GLY A 1 616 ? -24.013 -30.389 54.671 1.00 85.25 616 GLY A N 1
ATOM 5117 C CA . GLY A 1 616 ? -23.453 -31.631 54.139 1.00 85.25 616 GLY A CA 1
ATOM 5118 C C . GLY A 1 616 ? -21.926 -31.567 54.099 1.00 85.25 616 GLY A C 1
ATOM 5119 O O . GLY A 1 616 ? -21.356 -30.504 53.857 1.00 85.25 616 GLY A O 1
ATOM 5120 N N . GLU A 1 617 ? -21.253 -32.689 54.347 1.00 93.06 617 GLU A N 1
ATOM 5121 C CA . GLU A 1 617 ? -19.792 -32.781 54.234 1.00 93.06 617 GLU A CA 1
ATOM 5122 C C . GLU A 1 617 ? -19.357 -32.738 52.760 1.00 93.06 617 GLU A C 1
ATOM 5124 O O . GLU A 1 617 ? -19.897 -33.458 51.921 1.00 93.06 617 GLU A O 1
ATOM 5129 N N . VAL A 1 618 ? -18.384 -31.879 52.454 1.00 90.88 618 VAL A N 1
ATOM 5130 C CA . VAL A 1 618 ? -17.764 -31.747 51.125 1.00 90.88 618 VAL A CA 1
ATOM 5131 C C . VAL A 1 618 ? -16.408 -32.439 51.099 1.00 90.88 618 VAL A C 1
ATOM 5133 O O . VAL A 1 618 ? -16.072 -33.110 50.126 1.00 90.88 618 VAL A O 1
ATOM 5136 N N . ASP A 1 619 ? -15.601 -32.232 52.141 1.00 89.88 619 ASP A N 1
ATOM 5137 C CA . ASP A 1 619 ? -14.222 -32.709 52.201 1.00 89.88 619 ASP A CA 1
ATOM 5138 C C . ASP A 1 619 ? -13.714 -32.721 53.648 1.00 89.88 619 ASP A C 1
ATOM 5140 O O . ASP A 1 619 ? -14.128 -31.898 54.469 1.00 89.88 619 ASP A O 1
ATOM 5144 N N . TYR A 1 620 ? -12.784 -33.624 53.953 1.00 90.94 620 TYR A N 1
ATOM 5145 C CA . TYR A 1 620 ? -12.264 -33.822 55.302 1.00 90.94 620 TYR A CA 1
ATOM 5146 C C . TYR A 1 620 ? -10.798 -34.275 55.266 1.00 90.94 620 TYR A C 1
ATOM 5148 O O . TYR A 1 620 ? -10.476 -35.337 54.731 1.00 90.94 620 TYR A O 1
ATOM 5156 N N . PHE A 1 621 ? -9.876 -33.487 55.826 1.00 92.62 621 PHE A N 1
ATOM 5157 C CA . PHE A 1 621 ? -8.433 -33.723 55.663 1.00 92.62 621 PHE A CA 1
ATOM 5158 C C . PHE A 1 621 ? -7.580 -33.269 56.853 1.00 92.62 621 PHE A C 1
ATOM 5160 O O . PHE A 1 621 ? -8.002 -32.489 57.703 1.00 92.62 621 PHE A O 1
ATOM 5167 N N . LEU A 1 622 ? -6.349 -33.786 56.917 1.00 93.94 622 LEU A N 1
ATOM 5168 C CA . LEU A 1 622 ? -5.355 -33.399 57.920 1.00 93.94 622 LEU A CA 1
ATOM 5169 C C . LEU A 1 622 ? -4.798 -31.994 57.646 1.00 93.94 622 LEU A C 1
ATOM 5171 O O . LEU A 1 622 ? -4.564 -31.622 56.494 1.00 93.94 622 LEU A O 1
ATOM 5175 N N . CYS A 1 623 ? -4.494 -31.256 58.711 1.00 96.81 623 CYS A N 1
ATOM 5176 C CA . CYS A 1 623 ? -3.794 -29.975 58.658 1.00 96.81 623 CYS A CA 1
ATOM 5177 C C . CYS A 1 623 ? -2.563 -29.940 59.573 1.00 96.81 623 CYS A C 1
ATOM 5179 O O . CYS A 1 623 ? -2.431 -30.730 60.504 1.00 96.81 623 CYS A O 1
ATOM 5181 N N . GLY A 1 624 ? -1.646 -29.012 59.311 1.00 94.94 624 GLY A N 1
ATOM 5182 C CA . GLY A 1 624 ? -0.573 -28.628 60.224 1.00 94.94 624 GLY A CA 1
ATOM 5183 C C . GLY A 1 624 ? -0.906 -27.292 60.880 1.00 94.94 624 GLY A C 1
ATOM 5184 O O . GLY A 1 624 ? -0.539 -26.242 60.348 1.00 94.94 624 GLY A O 1
ATOM 5185 N N . ASP A 1 625 ? -1.633 -27.326 61.994 1.00 93.19 625 ASP A N 1
ATOM 5186 C CA . ASP A 1 625 ? -2.001 -26.139 62.777 1.00 93.19 625 ASP A CA 1
ATOM 5187 C C . ASP A 1 625 ? -0.841 -25.644 63.670 1.00 93.19 625 ASP A C 1
ATOM 5189 O O . ASP A 1 625 ? 0.306 -26.086 63.544 1.00 93.19 625 ASP A O 1
ATOM 5193 N N . GLY A 1 626 ? -1.100 -24.640 64.507 1.00 90.38 626 GLY A N 1
ATOM 5194 C CA . GLY A 1 626 ? -0.110 -24.003 65.368 1.00 90.38 626 GLY A CA 1
ATOM 5195 C C . GLY A 1 626 ? 0.307 -24.867 66.556 1.00 90.38 626 GLY A C 1
ATOM 5196 O O . GLY A 1 626 ? -0.524 -25.262 67.373 1.00 90.38 626 GLY A O 1
ATOM 5197 N N . LYS A 1 627 ? 1.622 -25.082 66.696 1.00 91.25 627 LYS A N 1
ATOM 5198 C CA . LYS A 1 627 ? 2.232 -25.746 67.865 1.00 91.25 627 LYS A CA 1
ATOM 5199 C C . LYS A 1 627 ? 1.847 -25.035 69.171 1.00 91.25 627 LYS A C 1
ATOM 5201 O O . LYS A 1 627 ? 1.636 -23.827 69.168 1.00 91.25 627 LYS A O 1
ATOM 5206 N N . ALA A 1 628 ? 1.874 -25.740 70.303 1.00 87.38 628 ALA A N 1
ATOM 5207 C CA . ALA A 1 628 ? 1.460 -25.205 71.610 1.00 87.38 628 ALA A CA 1
ATOM 5208 C C . ALA A 1 628 ? 2.090 -23.851 72.017 1.00 87.38 628 ALA A C 1
ATOM 5210 O O . ALA A 1 628 ? 1.426 -23.048 72.662 1.00 87.38 628 ALA A O 1
ATOM 5211 N N . SER A 1 629 ? 3.335 -23.556 71.619 1.00 87.75 629 SER A N 1
ATOM 5212 C CA . SER A 1 629 ? 3.993 -22.266 71.908 1.00 87.75 629 SER A CA 1
ATOM 5213 C C . SER A 1 629 ? 3.615 -21.114 70.965 1.00 87.75 629 SER A C 1
ATOM 5215 O O . SER A 1 629 ? 3.945 -19.966 71.246 1.00 87.75 629 SER A O 1
ATOM 5217 N N . THR A 1 630 ? 2.926 -21.396 69.858 1.00 89.44 630 THR A N 1
ATOM 5218 C CA . THR A 1 630 ? 2.353 -20.416 68.919 1.00 89.44 630 THR A CA 1
ATOM 5219 C C . THR A 1 630 ? 1.068 -21.003 68.312 1.00 89.44 630 THR A C 1
ATOM 5221 O O . THR A 1 630 ? 1.075 -21.410 67.141 1.00 89.44 630 THR A O 1
ATOM 5224 N N . PRO A 1 631 ? -0.001 -21.144 69.117 1.00 90.94 631 PRO A N 1
ATOM 5225 C CA . PRO A 1 631 ? -1.193 -21.898 68.744 1.00 90.94 631 PRO A CA 1
ATOM 5226 C C . PRO A 1 631 ? -1.976 -21.218 67.617 1.00 90.94 631 PRO A C 1
ATOM 5228 O O . PRO A 1 631 ? -1.928 -19.998 67.450 1.00 90.94 631 PRO A O 1
ATOM 5231 N N . THR A 1 632 ? -2.738 -22.000 66.849 1.00 92.75 632 THR A N 1
ATOM 5232 C CA . THR A 1 632 ? -3.781 -21.431 65.984 1.00 92.75 632 THR A CA 1
ATOM 5233 C C . THR A 1 632 ? -4.886 -20.861 66.863 1.00 92.75 632 THR A C 1
ATOM 5235 O O . THR A 1 632 ? -5.366 -21.537 67.772 1.00 92.75 632 THR A O 1
ATOM 5238 N N . VAL A 1 633 ? -5.274 -19.613 66.600 1.00 89.75 633 VAL A N 1
ATOM 5239 C CA . VAL A 1 633 ? -6.326 -18.923 67.353 1.00 89.75 633 VAL A CA 1
ATOM 5240 C C . VAL A 1 633 ? -7.648 -19.699 67.287 1.00 89.75 633 VAL A C 1
ATOM 5242 O O . VAL A 1 633 ? -8.066 -20.113 66.210 1.00 89.75 633 VAL A O 1
ATOM 5245 N N . GLU A 1 634 ? -8.284 -19.907 68.436 1.00 90.62 634 GLU A N 1
ATOM 5246 C CA . GLU A 1 634 ? -9.609 -20.531 68.549 1.00 90.62 634 GLU A CA 1
ATOM 5247 C C . GLU A 1 634 ? -10.713 -19.468 68.560 1.00 90.62 634 GLU A C 1
ATOM 5249 O O . GLU A 1 634 ? -10.479 -18.325 68.961 1.00 90.62 634 GLU A O 1
ATOM 5254 N N . GLY A 1 635 ? -11.909 -19.839 68.101 1.00 86.44 635 GLY A N 1
ATOM 5255 C CA . GLY A 1 635 ? -13.073 -18.962 68.004 1.00 86.44 635 GLY A CA 1
ATOM 5256 C C . GLY A 1 635 ? -13.792 -19.028 66.655 1.00 86.44 635 GLY A C 1
ATOM 5257 O O . GLY A 1 635 ? -13.560 -19.921 65.836 1.00 86.44 635 GLY A O 1
ATOM 5258 N N . LEU A 1 636 ? -14.684 -18.056 66.445 1.00 87.31 636 LEU A N 1
ATOM 5259 C CA . LEU A 1 636 ? -15.447 -17.856 65.215 1.00 87.31 636 LEU A CA 1
ATOM 5260 C C . LEU A 1 636 ? -14.807 -16.748 64.369 1.00 87.31 636 LEU A C 1
ATOM 5262 O O . LEU A 1 636 ? -14.609 -15.628 64.841 1.00 87.31 636 LEU A O 1
ATOM 5266 N N . PHE A 1 637 ? -14.516 -17.050 63.108 1.00 91.69 637 PHE A N 1
ATOM 5267 C CA . PHE A 1 637 ? -13.852 -16.160 62.158 1.00 91.69 637 PHE A CA 1
ATOM 5268 C C . PHE A 1 637 ? -14.523 -16.223 60.787 1.00 91.69 637 PHE A C 1
ATOM 5270 O O . PHE A 1 637 ? -15.408 -17.041 60.551 1.00 91.69 637 PHE A O 1
ATOM 5277 N N . HIS A 1 638 ? -14.075 -15.374 59.864 1.00 88.38 638 HIS A N 1
ATOM 5278 C CA . HIS A 1 638 ? -14.571 -15.332 58.492 1.00 88.38 638 HIS A CA 1
ATOM 5279 C C . HIS A 1 638 ? -13.407 -15.136 57.520 1.00 88.38 638 HIS A C 1
ATOM 5281 O O . HIS A 1 638 ? -12.417 -14.495 57.862 1.00 88.38 638 HIS A O 1
ATOM 5287 N N . ILE A 1 639 ? -13.502 -15.671 56.303 1.00 91.94 639 ILE A N 1
ATOM 5288 C CA . ILE A 1 639 ? -12.464 -15.496 55.282 1.00 91.94 639 ILE A CA 1
ATOM 5289 C C . ILE A 1 639 ? -12.370 -14.020 54.893 1.00 91.94 639 ILE A C 1
ATOM 5291 O O . ILE A 1 639 ? -13.274 -13.491 54.257 1.00 91.94 639 ILE A O 1
ATOM 5295 N N . VAL A 1 640 ? -11.263 -13.367 55.256 1.00 83.62 640 VAL A N 1
ATOM 5296 C CA . VAL A 1 640 ? -11.086 -11.911 55.114 1.00 83.62 640 VAL A CA 1
ATOM 5297 C C . VAL A 1 640 ? -10.580 -11.530 53.726 1.00 83.62 640 VAL A C 1
ATOM 5299 O O . VAL A 1 640 ? -11.086 -10.609 53.097 1.00 83.62 640 VAL A O 1
ATOM 5302 N N . ASN A 1 641 ? -9.533 -12.205 53.248 1.00 87.00 641 ASN A N 1
ATOM 5303 C CA . ASN A 1 641 ? -8.955 -11.971 51.926 1.00 87.00 641 ASN A CA 1
ATOM 5304 C C . ASN A 1 641 ? -8.113 -13.162 51.461 1.00 87.00 641 ASN A C 1
ATOM 5306 O O . ASN A 1 641 ? -7.873 -14.115 52.206 1.00 87.00 641 ASN A O 1
ATOM 5310 N N . LYS A 1 642 ? -7.666 -13.097 50.208 1.00 93.25 642 LYS A N 1
ATOM 5311 C CA . LYS A 1 642 ? -6.924 -14.155 49.527 1.00 93.25 642 LYS A CA 1
ATOM 5312 C C . LYS A 1 642 ? -5.701 -13.589 48.807 1.00 93.25 642 LYS A C 1
ATOM 5314 O O . LYS A 1 642 ? -5.754 -12.482 48.277 1.00 93.25 642 LYS A O 1
ATOM 5319 N N . LYS A 1 643 ? -4.595 -14.339 48.795 1.00 93.38 643 LYS A N 1
ATOM 5320 C CA . LYS A 1 643 ? -3.371 -14.036 48.032 1.00 93.38 643 LYS A CA 1
ATOM 5321 C C . LYS A 1 643 ? -2.798 -15.306 47.381 1.00 93.38 643 LYS A C 1
ATOM 5323 O O . LYS A 1 643 ? -2.726 -16.326 48.064 1.00 93.38 643 LYS A O 1
ATOM 5328 N N . PRO A 1 644 ? -2.333 -15.262 46.114 1.00 92.81 644 PRO A N 1
ATOM 5329 C CA . PRO A 1 644 ? -1.774 -16.436 45.434 1.00 92.81 644 PRO A CA 1
ATOM 5330 C C . PRO A 1 644 ? -0.612 -17.095 46.188 1.00 92.81 644 PRO A C 1
ATOM 5332 O O . PRO A 1 644 ? -0.488 -18.317 46.177 1.00 92.81 644 PRO A O 1
ATOM 5335 N N . TYR A 1 645 ? 0.217 -16.297 46.866 1.00 95.75 645 TYR A N 1
ATOM 5336 C CA . TYR A 1 645 ? 1.241 -16.760 47.801 1.00 95.75 645 TYR A CA 1
ATOM 5337 C C . TYR A 1 645 ? 1.653 -15.648 48.781 1.00 95.75 645 TYR A C 1
ATOM 5339 O O . TYR A 1 645 ? 1.300 -14.477 48.608 1.00 95.75 645 TYR A O 1
ATOM 5347 N N . PHE A 1 646 ? 2.434 -16.014 49.796 1.00 94.31 646 PHE A N 1
ATOM 5348 C CA . PHE A 1 646 ? 3.287 -15.109 50.570 1.00 94.31 646 PHE A CA 1
ATOM 5349 C C . PHE A 1 646 ? 4.571 -15.828 50.996 1.00 94.31 646 PHE A C 1
ATOM 5351 O O . PHE A 1 646 ? 4.628 -17.058 51.000 1.00 94.31 646 PHE A O 1
ATOM 5358 N N . ASP A 1 647 ? 5.593 -15.064 51.370 1.00 94.06 647 ASP A N 1
ATOM 5359 C CA . ASP A 1 647 ? 6.870 -15.601 51.833 1.00 94.06 647 ASP A CA 1
ATOM 5360 C C . ASP A 1 647 ? 6.977 -15.527 53.364 1.00 94.06 647 ASP A C 1
ATOM 5362 O O . ASP A 1 647 ? 6.556 -14.555 53.992 1.00 94.06 647 ASP A O 1
ATOM 5366 N N . SER A 1 648 ? 7.518 -16.584 53.974 1.00 85.56 648 SER A N 1
ATOM 5367 C CA . SER A 1 648 ? 7.690 -16.725 55.423 1.00 85.56 648 SER A CA 1
ATOM 5368 C C . SER A 1 648 ? 9.101 -17.232 55.715 1.00 85.56 648 SER A C 1
ATOM 5370 O O . SER A 1 648 ? 9.433 -18.394 55.462 1.00 85.56 648 SER A O 1
ATOM 5372 N N . GLY A 1 649 ? 9.972 -16.335 56.186 1.00 88.44 649 GLY A N 1
ATOM 5373 C CA . GLY A 1 649 ? 11.408 -16.601 56.278 1.00 88.44 649 GLY A CA 1
ATOM 5374 C C . GLY A 1 649 ? 11.985 -16.960 54.904 1.00 88.44 649 GLY A C 1
ATOM 5375 O O . GLY A 1 649 ? 11.814 -16.215 53.946 1.00 88.44 649 GLY A O 1
ATOM 5376 N N . SER A 1 650 ? 12.625 -18.127 54.800 1.00 91.00 650 SER A N 1
ATOM 5377 C CA . SER A 1 650 ? 13.170 -18.678 53.547 1.00 91.00 650 SER A CA 1
ATOM 5378 C C . SER A 1 650 ? 12.228 -19.670 52.837 1.00 91.00 650 SER A C 1
ATOM 5380 O O . SER A 1 650 ? 12.682 -20.500 52.043 1.00 91.00 650 SER A O 1
ATOM 5382 N N . ALA A 1 651 ? 10.934 -19.671 53.170 1.00 92.69 651 ALA A N 1
ATOM 5383 C CA . ALA A 1 651 ? 9.909 -20.515 52.553 1.00 92.69 651 ALA A CA 1
ATOM 5384 C C . ALA A 1 651 ? 8.829 -19.683 51.841 1.00 92.69 651 ALA A C 1
ATOM 5386 O O . ALA A 1 651 ? 8.631 -18.511 52.166 1.00 92.69 651 ALA A O 1
ATOM 5387 N N . ARG A 1 652 ? 8.120 -20.309 50.897 1.00 95.56 652 ARG A N 1
ATOM 5388 C CA . ARG A 1 652 ? 6.924 -19.776 50.231 1.00 95.56 652 ARG A CA 1
ATOM 5389 C C . ARG A 1 652 ? 5.695 -20.589 50.623 1.00 95.56 652 ARG A C 1
ATOM 5391 O O . ARG A 1 652 ? 5.738 -21.820 50.645 1.00 95.56 652 ARG A O 1
ATOM 5398 N N . CYS A 1 653 ? 4.610 -19.887 50.910 1.00 96.88 653 CYS A N 1
ATOM 5399 C CA . CYS A 1 653 ? 3.306 -20.426 51.266 1.00 96.88 653 CYS A CA 1
ATOM 5400 C C . CYS A 1 653 ? 2.323 -20.082 50.144 1.00 96.88 653 CYS A C 1
ATOM 5402 O O . CYS A 1 653 ? 2.067 -18.903 49.902 1.00 96.88 653 CYS A O 1
ATOM 5404 N N . TRP A 1 654 ? 1.783 -21.085 49.456 1.00 96.31 654 TRP A N 1
ATOM 5405 C CA . TRP A 1 654 ? 0.881 -20.905 48.315 1.00 96.31 654 TRP A CA 1
ATOM 5406 C C . TRP A 1 654 ? -0.590 -20.924 48.743 1.00 96.31 654 TRP A C 1
ATOM 5408 O O . TRP A 1 654 ? -0.937 -21.498 49.777 1.00 96.31 654 TRP A O 1
ATOM 5418 N N . TYR A 1 655 ? -1.446 -20.303 47.929 1.00 97.56 655 TYR A N 1
ATOM 5419 C CA . TYR A 1 655 ? -2.908 -20.289 48.069 1.00 97.56 655 TYR A CA 1
ATOM 5420 C C . TYR A 1 655 ? -3.378 -19.803 49.447 1.00 97.56 655 TYR A C 1
ATOM 5422 O O . TYR A 1 655 ? -4.172 -20.437 50.141 1.00 97.56 655 TYR A O 1
ATOM 5430 N N . ALA A 1 656 ? -2.846 -18.652 49.855 1.00 96.75 656 ALA A N 1
ATOM 5431 C CA . ALA A 1 656 ? -3.097 -18.068 51.160 1.00 96.75 656 ALA A CA 1
ATOM 5432 C C . ALA A 1 656 ? -4.510 -17.486 51.255 1.00 96.75 656 ALA A C 1
ATOM 5434 O O . ALA A 1 656 ? -4.850 -16.527 50.564 1.00 96.75 656 ALA A O 1
ATOM 5435 N N . THR A 1 657 ? -5.301 -18.028 52.172 1.00 97.38 657 THR A N 1
ATOM 5436 C CA . THR A 1 657 ? -6.664 -17.593 52.477 1.00 97.38 657 THR A CA 1
ATOM 5437 C C . THR A 1 657 ? -6.713 -17.159 53.943 1.00 97.38 657 THR A C 1
ATOM 5439 O O . THR A 1 657 ? -6.523 -17.966 54.851 1.00 97.38 657 THR A O 1
ATOM 5442 N N . ARG A 1 658 ? -6.885 -15.857 54.195 1.00 94.25 658 ARG A N 1
ATOM 5443 C CA . ARG A 1 658 ? -6.772 -15.253 55.530 1.00 94.25 658 ARG A CA 1
ATOM 5444 C C . ARG A 1 658 ? -8.029 -15.485 56.364 1.00 94.25 658 ARG A C 1
ATOM 5446 O O . ARG A 1 658 ? -9.122 -15.171 55.911 1.00 94.25 658 ARG A O 1
ATOM 5453 N N . ILE A 1 659 ? -7.830 -15.945 57.598 1.00 91.44 659 ILE A N 1
ATOM 5454 C CA . ILE A 1 659 ? -8.877 -16.212 58.594 1.00 91.44 659 ILE A CA 1
ATOM 5455 C C . ILE A 1 659 ? -9.047 -14.999 59.518 1.00 91.44 659 ILE A C 1
ATOM 5457 O O . ILE A 1 659 ? -10.140 -14.486 59.703 1.00 91.44 659 ILE A O 1
ATOM 5461 N N . TYR A 1 660 ? -7.948 -14.516 60.102 1.00 80.81 660 TYR A N 1
ATOM 5462 C CA . TYR A 1 660 ? -7.952 -13.391 61.041 1.00 80.81 660 TYR A CA 1
ATOM 5463 C C . TYR A 1 660 ? -6.525 -12.867 61.208 1.00 80.81 660 TYR A C 1
ATOM 5465 O O . TYR A 1 660 ? -5.613 -13.664 61.384 1.00 80.81 660 TYR A O 1
ATOM 5473 N N . LYS A 1 661 ? -6.287 -11.548 61.167 1.00 83.44 661 LYS A N 1
ATOM 5474 C CA . LYS A 1 661 ? -4.944 -10.936 61.330 1.00 83.44 661 LYS A CA 1
ATOM 5475 C C . LYS A 1 661 ? -3.829 -11.684 60.556 1.00 83.44 661 LYS A C 1
ATOM 5477 O O . LYS A 1 661 ? -3.798 -11.628 59.326 1.00 83.44 661 LYS A O 1
ATOM 5482 N N . GLY A 1 662 ? -2.913 -12.351 61.270 1.00 84.69 662 GLY A N 1
ATOM 5483 C CA . GLY A 1 662 ? -1.799 -13.150 60.738 1.00 84.69 662 GLY A CA 1
ATOM 5484 C C . GLY A 1 662 ? -2.060 -14.661 60.660 1.00 84.69 662 GLY A C 1
ATOM 5485 O O . GLY A 1 662 ? -1.132 -15.413 60.389 1.00 84.69 662 GLY A O 1
ATOM 5486 N N . TYR A 1 663 ? -3.294 -15.104 60.899 1.00 92.44 663 TYR A N 1
ATOM 5487 C CA . TYR A 1 663 ? -3.747 -16.490 60.808 1.00 92.44 663 TYR A CA 1
ATOM 5488 C C . TYR A 1 663 ? -4.369 -16.734 59.425 1.00 92.44 663 TYR A C 1
ATOM 5490 O O . TYR A 1 663 ? -5.319 -16.051 59.024 1.00 92.44 663 TYR A O 1
ATOM 5498 N N . LEU A 1 664 ? -3.818 -17.688 58.672 1.00 96.81 664 LEU A N 1
ATOM 5499 C CA . LEU A 1 664 ? -4.255 -18.041 57.319 1.00 96.81 664 LEU A CA 1
ATOM 5500 C C . LEU A 1 664 ? -4.322 -19.562 57.152 1.00 96.81 664 LEU A C 1
ATOM 5502 O O . LEU A 1 664 ? -3.495 -20.278 57.716 1.00 96.81 664 LEU A O 1
ATOM 5506 N N . PHE A 1 665 ? -5.229 -20.028 56.297 1.00 98.25 665 PHE A N 1
ATOM 5507 C CA . PHE A 1 665 ? -5.034 -21.276 55.564 1.00 98.25 665 PHE A CA 1
ATOM 5508 C C . PHE A 1 665 ? -3.998 -21.037 54.466 1.00 98.25 665 PHE A C 1
ATOM 5510 O O . PHE A 1 665 ? -4.075 -20.031 53.758 1.00 98.25 665 PHE A O 1
ATOM 5517 N N . HIS A 1 666 ? -3.036 -21.939 54.305 1.00 98.06 666 HIS A N 1
ATOM 5518 C CA . HIS A 1 666 ? -2.106 -21.926 53.174 1.00 98.06 666 HIS A CA 1
ATOM 5519 C C . HIS A 1 666 ? -1.506 -23.320 52.954 1.00 98.06 666 HIS A C 1
ATOM 5521 O O . HIS A 1 666 ? -1.658 -24.208 53.793 1.00 98.06 666 HIS A O 1
ATOM 5527 N N . SER A 1 667 ? -0.798 -23.527 51.844 1.00 97.19 667 SER A N 1
ATOM 5528 C CA . SER A 1 667 ? -0.090 -24.786 51.583 1.00 97.19 667 SER A CA 1
ATOM 5529 C C . SER A 1 667 ? 0.936 -25.128 52.676 1.00 97.19 667 SER A C 1
ATOM 5531 O O . SER A 1 667 ? 1.439 -24.250 53.379 1.00 97.19 667 SER A O 1
ATOM 5533 N N . VAL A 1 668 ? 1.372 -26.384 52.739 1.00 96.19 668 VAL A N 1
ATOM 5534 C CA . VAL A 1 668 ? 2.673 -26.762 53.318 1.00 96.19 668 VAL A CA 1
ATOM 5535 C C . VAL A 1 668 ? 3.812 -25.875 52.785 1.00 96.19 668 VAL A C 1
ATOM 5537 O O . VAL A 1 668 ? 3.659 -25.184 51.775 1.00 96.19 668 VAL A O 1
ATOM 5540 N N . LEU A 1 669 ? 4.950 -25.832 53.482 1.00 95.94 669 LEU A N 1
ATOM 5541 C CA . LEU A 1 669 ? 6.020 -24.889 53.139 1.00 95.94 669 LEU A CA 1
ATOM 5542 C C . LEU A 1 669 ? 6.781 -25.350 51.891 1.00 95.94 669 LEU A C 1
ATOM 5544 O O . LEU A 1 669 ? 7.282 -26.472 51.877 1.00 95.94 669 LEU A O 1
ATOM 5548 N N . TYR A 1 670 ? 6.944 -24.473 50.899 1.00 95.31 670 TYR A N 1
ATOM 5549 C CA . TYR A 1 670 ? 7.746 -24.705 49.688 1.00 95.31 670 TYR A CA 1
ATOM 5550 C C . TYR A 1 670 ? 9.020 -23.848 49.664 1.00 95.31 670 TYR A C 1
ATOM 5552 O O . TYR A 1 670 ? 9.186 -22.917 50.456 1.00 95.31 670 TYR A O 1
ATOM 5560 N N . THR A 1 671 ? 9.938 -24.142 48.742 1.00 92.38 671 THR A N 1
ATOM 5561 C CA . THR A 1 671 ? 11.033 -23.228 48.384 1.00 92.38 671 THR A CA 1
ATOM 5562 C C . THR A 1 671 ? 10.500 -21.978 47.675 1.00 92.38 671 THR A C 1
ATOM 5564 O O . THR A 1 671 ? 9.446 -22.002 47.036 1.00 92.38 671 THR A O 1
ATOM 5567 N N . GLN A 1 672 ? 11.224 -20.861 47.791 1.00 93.31 672 GLN A N 1
ATOM 5568 C CA . GLN A 1 672 ? 10.855 -19.579 47.179 1.00 93.31 672 GLN A CA 1
ATOM 5569 C C . GLN A 1 672 ? 11.180 -19.567 45.682 1.00 93.31 672 GLN A C 1
ATOM 5571 O O . GLN A 1 672 ? 12.150 -18.968 45.232 1.00 93.31 672 GLN A O 1
ATOM 5576 N N . THR A 1 673 ? 10.356 -20.269 44.911 1.00 86.00 673 THR A N 1
ATOM 5577 C CA . THR A 1 673 ? 10.449 -20.377 43.450 1.00 86.00 673 THR A CA 1
ATOM 5578 C C . THR A 1 673 ? 9.155 -19.884 42.791 1.00 86.00 673 THR A C 1
ATOM 5580 O O . THR A 1 673 ? 8.186 -19.532 43.470 1.00 86.00 673 THR A O 1
ATOM 5583 N N . SER A 1 674 ? 9.136 -19.795 41.459 1.00 85.75 674 SER A N 1
ATOM 5584 C CA . SER A 1 674 ? 7.967 -19.369 40.672 1.00 85.75 674 SER A CA 1
ATOM 5585 C C . SER A 1 674 ? 6.849 -20.418 40.594 1.00 85.75 674 SER A C 1
ATOM 5587 O O . SER A 1 674 ? 5.761 -20.099 40.121 1.00 85.75 674 SER A O 1
ATOM 5589 N N . SER A 1 675 ? 7.086 -21.645 41.065 1.00 86.44 675 SER A N 1
ATOM 5590 C CA . SER A 1 675 ? 6.131 -22.756 41.036 1.00 86.44 675 SER A CA 1
ATOM 5591 C C . SER A 1 675 ? 6.299 -23.674 42.259 1.00 86.44 675 SER A C 1
ATOM 5593 O O . SER A 1 675 ? 7.418 -23.863 42.735 1.00 86.44 675 SER A O 1
ATOM 5595 N N . PRO A 1 676 ? 5.224 -24.278 42.795 1.00 85.81 676 PRO A N 1
ATOM 5596 C CA . PRO A 1 676 ? 5.275 -25.095 44.011 1.00 85.81 676 PRO A CA 1
ATOM 5597 C C . PRO A 1 676 ? 5.869 -26.498 43.767 1.00 85.81 676 PRO A C 1
ATOM 5599 O O . PRO A 1 676 ? 5.175 -27.507 43.830 1.00 85.81 676 PRO A O 1
ATOM 5602 N N . THR A 1 677 ? 7.166 -26.572 43.467 1.00 81.38 677 THR A N 1
ATOM 5603 C CA . THR A 1 677 ? 7.832 -27.819 43.036 1.00 81.38 677 THR A CA 1
ATOM 5604 C C . THR A 1 677 ? 8.597 -28.547 44.139 1.00 81.38 677 THR A C 1
ATOM 5606 O O . THR A 1 677 ? 8.677 -29.769 44.106 1.00 81.38 677 THR A O 1
ATOM 5609 N N . HIS A 1 678 ? 9.141 -27.831 45.129 1.00 88.75 678 HIS A N 1
ATOM 5610 C CA . HIS A 1 678 ? 9.984 -28.421 46.176 1.00 88.75 678 HIS A CA 1
ATOM 5611 C C . HIS A 1 678 ? 9.456 -28.078 47.574 1.00 88.75 678 HIS A C 1
ATOM 5613 O O . HIS A 1 678 ? 9.450 -26.911 47.976 1.00 88.75 678 HIS A O 1
ATOM 5619 N N . ILE A 1 679 ? 9.023 -29.098 48.318 1.00 91.56 679 ILE A N 1
ATOM 5620 C CA . ILE A 1 679 ? 8.519 -28.973 49.692 1.00 91.56 679 ILE A CA 1
ATOM 5621 C C . ILE A 1 679 ? 9.701 -28.841 50.668 1.00 91.56 679 ILE A C 1
ATOM 5623 O O . ILE A 1 679 ? 10.656 -29.608 50.605 1.00 91.56 679 ILE A O 1
ATOM 5627 N N . LYS A 1 680 ? 9.618 -27.881 51.595 1.00 89.94 680 LYS A N 1
ATOM 5628 C CA . LYS A 1 680 ? 10.550 -27.685 52.721 1.00 89.94 680 LYS A CA 1
ATOM 5629 C C . LYS A 1 680 ? 10.051 -28.287 54.034 1.00 89.94 680 LYS A C 1
ATOM 5631 O O . LYS A 1 680 ? 10.859 -28.738 54.835 1.00 89.94 680 LYS A O 1
ATOM 5636 N N . ASP A 1 681 ? 8.742 -28.251 54.280 1.00 90.56 681 ASP A N 1
ATOM 5637 C CA . ASP A 1 681 ? 8.107 -28.875 55.449 1.00 90.56 681 ASP A CA 1
ATOM 5638 C C . ASP A 1 681 ? 6.670 -29.265 55.092 1.00 90.56 681 ASP A C 1
ATOM 5640 O O . ASP A 1 681 ? 5.782 -28.409 55.048 1.00 90.56 681 ASP A O 1
ATOM 5644 N N . GLY A 1 682 ? 6.483 -30.554 54.797 1.00 88.50 682 GLY A N 1
ATOM 5645 C CA . GLY A 1 682 ? 5.227 -31.161 54.346 1.00 88.50 682 GLY A CA 1
ATOM 5646 C C . GLY A 1 682 ? 4.347 -31.738 55.456 1.00 88.50 682 GLY A C 1
ATOM 5647 O O . GLY A 1 682 ? 3.382 -32.430 55.150 1.00 88.50 682 GLY A O 1
ATOM 5648 N N . ARG A 1 683 ? 4.690 -31.531 56.735 1.00 90.06 683 ARG A N 1
ATOM 5649 C CA . ARG A 1 683 ? 4.000 -32.195 57.853 1.00 90.06 683 ARG A CA 1
ATOM 5650 C C . ARG A 1 683 ? 2.572 -31.675 58.041 1.00 90.06 683 ARG A C 1
ATOM 5652 O O . ARG A 1 683 ? 2.350 -30.468 58.144 1.00 90.06 683 ARG A O 1
ATOM 5659 N N . LEU A 1 684 ? 1.640 -32.621 58.143 1.00 90.88 684 LEU A N 1
ATOM 5660 C CA . LEU A 1 684 ? 0.214 -32.457 58.436 1.00 90.88 684 LEU A CA 1
ATOM 5661 C C . LEU A 1 684 ? -0.181 -33.491 59.505 1.00 90.88 684 LEU A C 1
ATOM 5663 O O . LEU A 1 684 ? 0.538 -34.470 59.702 1.00 90.88 684 LEU A O 1
ATOM 5667 N N . GLY A 1 685 ? -1.306 -33.286 60.190 1.00 87.00 685 GLY A N 1
ATOM 5668 C CA . GLY A 1 685 ? -1.727 -34.131 61.311 1.00 87.00 685 GLY A CA 1
ATOM 5669 C C . GLY A 1 685 ? -0.950 -33.855 62.604 1.00 87.00 685 GLY A C 1
ATOM 5670 O O . GLY A 1 685 ? -0.868 -34.730 63.459 1.00 87.00 685 GLY A O 1
ATOM 5671 N N . VAL A 1 686 ? -0.330 -32.674 62.726 1.00 89.44 686 VAL A N 1
ATOM 5672 C CA . VAL A 1 686 ? 0.508 -32.279 63.869 1.00 89.44 686 VAL A CA 1
ATOM 5673 C C . VAL A 1 686 ? 0.584 -30.755 64.010 1.00 89.44 686 VAL A C 1
ATOM 5675 O O . VAL A 1 686 ? 0.762 -30.043 63.019 1.00 89.44 686 VAL A O 1
ATOM 5678 N N . GLY A 1 687 ? 0.531 -30.255 65.247 1.00 89.94 687 GLY A N 1
ATOM 5679 C CA . GLY A 1 687 ? 0.776 -28.846 65.572 1.00 89.94 687 GLY A CA 1
ATOM 5680 C C . GLY A 1 687 ? 2.232 -28.447 65.308 1.00 89.94 687 GLY A C 1
ATOM 5681 O O . GLY A 1 687 ? 3.138 -28.784 66.071 1.00 89.94 687 GLY A O 1
ATOM 5682 N N . VAL A 1 688 ? 2.472 -27.727 64.211 1.00 87.38 688 VAL A N 1
ATOM 5683 C CA . VAL A 1 688 ? 3.807 -27.487 63.624 1.00 87.38 688 VAL A CA 1
ATOM 5684 C C . VAL A 1 688 ? 4.033 -26.040 63.163 1.00 87.38 688 VAL A C 1
ATOM 5686 O O . VAL A 1 688 ? 5.166 -25.616 62.919 1.00 87.38 688 VAL A O 1
ATOM 5689 N N . SER A 1 689 ? 2.964 -25.260 63.018 1.00 87.19 689 SER A N 1
ATOM 5690 C CA . SER A 1 689 ? 3.002 -23.915 62.450 1.00 87.19 689 SER A CA 1
ATOM 5691 C C . SER A 1 689 ? 3.236 -22.822 63.507 1.00 87.19 689 SER A C 1
ATOM 5693 O O . SER A 1 689 ? 3.216 -23.069 64.714 1.00 87.19 689 SER A O 1
ATOM 5695 N N . HIS A 1 690 ? 3.426 -21.586 63.031 1.00 87.69 690 HIS A N 1
ATOM 5696 C CA . HIS A 1 690 ? 3.381 -20.369 63.846 1.00 87.69 690 HIS A CA 1
ATOM 5697 C C . HIS A 1 690 ? 1.976 -19.737 63.801 1.00 87.69 690 HIS A C 1
ATOM 5699 O O . HIS A 1 690 ? 1.806 -18.607 63.353 1.00 87.69 690 HIS A O 1
ATOM 5705 N N . GLY A 1 691 ? 0.957 -20.512 64.177 1.00 86.81 691 GLY A N 1
ATOM 5706 C CA . GLY A 1 691 ? -0.453 -20.113 64.237 1.00 86.81 691 GLY A CA 1
ATOM 5707 C C . GLY A 1 691 ? -1.281 -20.360 62.966 1.00 86.81 691 GLY A C 1
ATOM 5708 O O . GLY A 1 691 ? -2.478 -20.607 63.067 1.00 86.81 691 GLY A O 1
ATOM 5709 N N . CYS A 1 692 ? -0.701 -20.346 61.766 1.00 95.12 692 CYS A N 1
ATOM 5710 C CA . CYS A 1 692 ? -1.444 -20.646 60.527 1.00 95.12 692 CYS A CA 1
ATOM 5711 C C . CYS A 1 692 ? -1.928 -22.109 60.434 1.00 95.12 692 CYS A C 1
ATOM 5713 O O . CYS A 1 692 ? -1.420 -22.988 61.124 1.00 95.12 692 CYS A O 1
ATOM 5715 N N . VAL A 1 693 ? -2.865 -22.393 59.531 1.00 96.94 693 VAL A N 1
ATOM 5716 C CA . VAL A 1 693 ? -3.321 -23.758 59.234 1.00 96.94 693 VAL A CA 1
ATOM 5717 C C . VAL A 1 693 ? -2.701 -24.198 57.906 1.00 96.94 693 VAL A C 1
ATOM 5719 O O . VAL A 1 693 ? -3.102 -23.742 56.835 1.00 96.94 693 VAL A O 1
ATOM 5722 N N . ARG A 1 694 ? -1.675 -25.054 57.975 1.00 97.88 694 ARG A N 1
ATOM 5723 C CA . ARG A 1 694 ? -0.997 -25.610 56.792 1.00 97.88 694 ARG A CA 1
ATOM 5724 C C . ARG A 1 694 ? -1.806 -26.761 56.211 1.00 97.88 694 ARG A C 1
ATOM 5726 O O . ARG A 1 694 ? -2.266 -27.610 56.967 1.00 97.88 694 ARG A O 1
ATOM 5733 N N . LEU A 1 695 ? -1.923 -26.822 54.892 1.00 97.50 695 LEU A N 1
ATOM 5734 C CA . LEU A 1 695 ? -2.725 -27.810 54.168 1.00 97.50 695 LEU A CA 1
ATOM 5735 C C . LEU A 1 695 ? -1.928 -28.459 53.031 1.00 97.50 695 LEU A C 1
ATOM 5737 O O . LEU A 1 695 ? -0.957 -27.879 52.541 1.00 97.50 695 LEU A O 1
ATOM 5741 N N . ASP A 1 696 ? -2.385 -29.615 52.546 1.00 95.50 696 ASP A N 1
ATOM 5742 C CA . ASP A 1 696 ? -1.994 -30.079 51.209 1.00 95.50 696 ASP A CA 1
ATOM 5743 C C . ASP A 1 696 ? -2.249 -28.974 50.167 1.00 95.50 696 ASP A C 1
ATOM 5745 O O . ASP A 1 696 ? -3.195 -28.189 50.287 1.00 95.50 696 ASP A O 1
ATOM 5749 N N . ILE A 1 697 ? -1.401 -28.896 49.142 1.00 95.69 697 ILE A N 1
ATOM 5750 C CA . ILE A 1 697 ? -1.460 -27.797 48.182 1.00 95.69 697 ILE A CA 1
ATOM 5751 C C . ILE A 1 697 ? -2.751 -27.787 47.360 1.00 95.69 697 ILE A C 1
ATOM 5753 O O . ILE A 1 697 ? -3.268 -26.705 47.081 1.00 95.69 697 ILE A O 1
ATOM 5757 N N . ASN A 1 698 ? -3.315 -28.950 47.026 1.00 94.38 698 ASN A N 1
ATOM 5758 C CA . ASN A 1 698 ? -4.566 -29.017 46.275 1.00 94.38 698 ASN A CA 1
ATOM 5759 C C . ASN A 1 698 ? -5.747 -28.613 47.158 1.00 94.38 698 ASN A C 1
ATOM 5761 O O . ASN A 1 698 ? -6.629 -27.899 46.694 1.00 94.38 698 ASN A O 1
ATOM 5765 N N . LYS A 1 699 ? -5.729 -28.978 48.447 1.00 96.88 699 LYS A N 1
ATOM 5766 C CA . LYS A 1 699 ? -6.735 -28.536 49.430 1.00 96.88 699 LYS A CA 1
ATOM 5767 C C . LYS A 1 699 ? -6.649 -27.025 49.687 1.00 96.88 699 LYS A C 1
ATOM 5769 O O . LYS A 1 699 ? -7.668 -26.338 49.661 1.00 96.88 699 LYS A O 1
ATOM 5774 N N . ALA A 1 700 ? -5.437 -26.479 49.838 1.00 97.06 700 ALA A N 1
ATOM 5775 C CA . ALA A 1 700 ? -5.208 -25.034 49.941 1.00 97.06 700 ALA A CA 1
ATOM 5776 C C . ALA A 1 700 ? -5.705 -24.289 48.693 1.00 97.06 700 ALA A C 1
ATOM 5778 O O . ALA A 1 700 ? -6.413 -23.288 48.811 1.00 97.06 700 ALA A O 1
ATOM 5779 N N . LYS A 1 701 ? -5.379 -24.804 47.497 1.00 96.38 701 LYS A N 1
ATOM 5780 C CA . LYS A 1 701 ? -5.849 -24.250 46.224 1.00 96.38 701 LYS A CA 1
ATOM 5781 C C . LYS A 1 701 ? -7.367 -24.322 46.104 1.00 96.38 701 LYS A C 1
ATOM 5783 O O . LYS A 1 701 ? -7.982 -23.332 45.736 1.00 96.38 701 LYS A O 1
ATOM 5788 N N . TRP A 1 702 ? -7.978 -25.450 46.456 1.00 97.19 702 TRP A N 1
ATOM 5789 C CA . TRP A 1 702 ? -9.423 -25.623 46.367 1.00 97.19 702 TRP A CA 1
ATOM 5790 C C . TRP A 1 702 ? -10.162 -24.630 47.275 1.00 97.19 702 TRP A C 1
ATOM 5792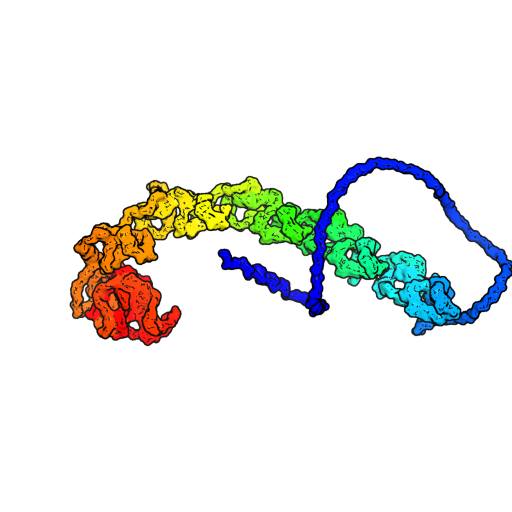 O O . TRP A 1 702 ? -11.102 -23.984 46.814 1.00 97.19 702 TRP A O 1
ATOM 5802 N N . ILE A 1 703 ? -9.690 -24.405 48.511 1.00 97.44 703 ILE A N 1
ATOM 5803 C CA . ILE A 1 703 ? -10.219 -23.337 49.379 1.00 97.44 703 ILE A CA 1
ATOM 5804 C C . ILE A 1 703 ? -10.006 -21.961 48.731 1.00 97.44 703 ILE A C 1
ATOM 5806 O O . ILE A 1 703 ? -10.922 -21.138 48.704 1.00 97.44 703 ILE A O 1
ATOM 5810 N N . TYR A 1 704 ? -8.817 -21.697 48.184 1.00 97.12 704 TYR A N 1
ATOM 5811 C CA . TYR A 1 704 ? -8.489 -20.434 47.521 1.00 97.12 704 TYR A CA 1
ATOM 5812 C C . TYR A 1 704 ? -9.352 -20.152 46.277 1.00 97.12 704 TYR A C 1
ATOM 5814 O O . TYR A 1 704 ? -9.742 -19.004 46.071 1.00 97.12 704 TYR A O 1
ATOM 5822 N N . ASP A 1 705 ? -9.715 -21.166 45.497 1.00 92.44 705 ASP A N 1
ATOM 5823 C CA . ASP A 1 705 ? -10.543 -21.009 44.299 1.00 92.44 705 ASP A CA 1
ATOM 5824 C C . ASP A 1 705 ? -12.048 -20.933 44.639 1.00 92.44 705 ASP A C 1
ATOM 5826 O O . ASP A 1 705 ? -12.743 -20.062 44.127 1.00 92.44 705 ASP A O 1
ATOM 5830 N N . ASN A 1 706 ? -12.556 -21.818 45.512 1.00 92.12 706 ASN A N 1
ATOM 5831 C CA . ASN A 1 706 ? -14.001 -22.095 45.619 1.00 92.12 706 ASN A CA 1
ATOM 5832 C C . ASN A 1 706 ? -14.710 -21.428 46.808 1.00 92.12 706 ASN A C 1
ATOM 5834 O O . ASN A 1 706 ? -15.905 -21.164 46.728 1.00 92.12 706 ASN A O 1
ATOM 5838 N N . ILE A 1 707 ? -14.009 -21.163 47.916 1.00 94.06 707 ILE A N 1
ATOM 5839 C CA . ILE A 1 707 ? -14.635 -20.669 49.155 1.00 94.06 707 ILE A CA 1
ATOM 5840 C C . ILE A 1 707 ? -14.786 -19.135 49.125 1.00 94.06 707 ILE A C 1
ATOM 5842 O O . ILE A 1 707 ? -13.766 -18.444 49.086 1.00 94.06 707 ILE A O 1
ATOM 5846 N N . PRO A 1 708 ? -15.993 -18.542 49.171 1.00 89.00 708 PRO A N 1
ATOM 5847 C CA . PRO A 1 708 ? -16.141 -17.085 49.111 1.00 89.00 708 PRO A CA 1
ATOM 5848 C C . PRO A 1 708 ? -15.458 -16.335 50.268 1.00 89.00 708 PRO A C 1
ATOM 5850 O O . PRO A 1 708 ? -15.335 -16.851 51.383 1.00 89.00 708 PRO A O 1
ATOM 5853 N N . ILE A 1 709 ? -15.054 -15.084 50.024 1.00 86.75 709 ILE A N 1
ATOM 5854 C CA . ILE A 1 709 ? -14.764 -14.126 51.107 1.00 86.75 709 ILE A CA 1
ATOM 5855 C C . ILE A 1 709 ? -16.048 -13.947 51.933 1.00 86.75 709 ILE A C 1
ATOM 5857 O O . ILE A 1 709 ? -17.147 -14.001 51.388 1.00 86.75 709 ILE A O 1
ATOM 5861 N N . GLY A 1 710 ? -15.914 -13.819 53.252 1.00 81.31 710 GLY A N 1
ATOM 5862 C CA . GLY A 1 710 ? -17.040 -13.859 54.188 1.00 81.31 710 GLY A CA 1
ATOM 5863 C C . GLY A 1 710 ? -17.494 -15.269 54.589 1.00 81.31 710 GLY A C 1
ATOM 5864 O O . GLY A 1 710 ? -18.334 -15.378 55.470 1.00 81.31 710 GLY A O 1
ATOM 5865 N N . THR A 1 711 ? -16.931 -16.350 54.028 1.00 92.12 711 THR A N 1
ATOM 5866 C CA . THR A 1 711 ? -17.206 -17.716 54.523 1.00 92.12 711 THR A CA 1
ATOM 5867 C C . THR A 1 711 ? -16.745 -17.877 55.965 1.00 92.12 711 THR A C 1
ATOM 5869 O O . THR A 1 711 ? -15.646 -17.453 56.316 1.00 92.12 711 THR A O 1
ATOM 5872 N N . THR A 1 712 ? -17.557 -18.530 56.781 1.00 92.25 712 THR A N 1
ATOM 5873 C CA . THR A 1 712 ? -17.329 -18.722 58.214 1.00 92.25 712 THR A CA 1
ATOM 5874 C C . THR A 1 712 ? -16.309 -19.827 58.462 1.00 92.25 712 THR A C 1
ATOM 5876 O O . THR A 1 712 ? -16.293 -20.861 57.790 1.00 92.25 712 THR A O 1
ATOM 5879 N N . VAL A 1 713 ? -15.442 -19.589 59.442 1.00 95.81 713 VAL A N 1
ATOM 5880 C CA . VAL A 1 713 ? -14.396 -20.500 59.899 1.00 95.81 713 VAL A CA 1
ATOM 5881 C C . VAL A 1 713 ? -14.507 -20.649 61.406 1.00 95.81 713 VAL A C 1
ATOM 5883 O O . VAL A 1 713 ? -14.382 -19.671 62.139 1.00 95.81 713 VAL A O 1
ATOM 5886 N N . VAL A 1 714 ? -14.691 -21.872 61.875 1.00 94.44 714 VAL A N 1
ATOM 5887 C CA . VAL A 1 714 ? -14.734 -22.206 63.300 1.00 94.44 714 VAL A CA 1
ATOM 5888 C C . VAL A 1 714 ? -13.439 -22.921 63.653 1.00 94.44 714 VAL A C 1
ATOM 5890 O O . VAL A 1 714 ? -13.091 -23.901 62.998 1.00 94.44 714 VAL A O 1
ATOM 5893 N N . ILE A 1 715 ? -12.723 -22.463 64.676 1.00 93.44 715 ILE A N 1
ATOM 5894 C CA . ILE A 1 715 ? -11.498 -23.116 65.148 1.00 93.44 715 ILE A CA 1
ATOM 5895 C C . ILE A 1 715 ? -11.661 -23.469 66.621 1.00 93.44 715 ILE A C 1
ATOM 5897 O O . ILE A 1 715 ? -11.953 -22.593 67.432 1.00 93.44 715 ILE A O 1
ATOM 5901 N N . TYR A 1 716 ? -11.458 -24.737 66.965 1.00 89.88 716 TYR A N 1
ATOM 5902 C CA . TYR A 1 716 ? -11.613 -25.259 68.322 1.00 89.88 716 TYR A CA 1
ATOM 5903 C C . TYR A 1 716 ? -10.562 -26.340 68.618 1.00 89.88 716 TYR A C 1
ATOM 5905 O O . TYR A 1 716 ? -9.870 -26.801 67.704 1.00 89.88 716 TYR A O 1
ATOM 5913 N N . SER A 1 717 ? -10.428 -26.729 69.887 1.00 82.88 717 SER A N 1
ATOM 5914 C CA . SER A 1 717 ? -9.641 -27.888 70.332 1.00 82.88 717 SER A CA 1
ATOM 5915 C C . SER A 1 717 ? -10.524 -28.984 70.927 1.00 82.88 717 SER A C 1
ATOM 5917 O O . SER A 1 717 ? -11.635 -28.676 71.405 1.00 82.88 717 SER A O 1
#

Foldseek 3Di:
DDDPPPPVVVVVVPPPDDDDDDDDDDDDDDDDDDDDDDDDDDDDDDDDDDDDDDDDDDDDDDDDDDDDDDDDDDDDDDDDDPDDPDPPQDDDQLDDPNFGLVQQADQVQQCVQCVVLCVVQPSHSVSSSVCCLPPVQLVQGRGDPNAGLQQQCQQDVVCLLVQFSRSNVSSVCCSVPVVVVVGGGDDRNHRDPQDQDDPRAGLVQQADQVQQCVQCVVCCVVRPPSSNVSNVCCLPPVQQVQHRHDPQARLVQQCQEDQVCCLPCQSRSNVSSVCCSVPVVVVVPRRRDDRPHRDPQDQDDPNAGLVLQADQVQQCVQPVVLCVPQPRRSNVSNVCCLPPVQLVQRRHDPQARLVQQCQADPVCCLVQQSRSNVSSVCCSPPVVVVVHGGDDHDHHDDAPQDDPRAGLVQQADQVQQLVVPVVNCVVQVRRSNVSNVCCLPPVQLVQHRRDPQARLVQQCLADPVCCVPCVSVRNVSSVCCRPPVVVVVHHGDDRPHRPPQDQADPNDGRVVQADLVQQCVVDVVQCVVRNSRSVSSNCCCLQPVLVVVHRHDPPDDPVVSVVSCCVSFNFFDDDDPDDDVVVVQLRGFFSDQKAWEAEQVQQKIWIWGHGRNDTDTDDIDWKQAADPVQGADADKWFFADWDQWDDDVQWIWGLWTDTDDPETETEATAGPDPDRDGHPGRDTRYNDDNRYIHDHHVVSVCCSPPPDGSHMYGYDD

Organism: NCBI:txid140626

Radius of gyration: 54.48 Å; chains: 1; bounding box: 115×90×158 Å